Protein AF-A0AA39IGE0-F1 (afdb_monomer)

Solvent-accessible surface area (backbone atoms only — not comparable to full-atom values): 25489 Å² total; per-residue (Å²): 139,79,86,80,81,87,65,86,72,73,82,72,53,75,67,52,37,52,55,22,53,71,39,93,50,67,70,44,25,54,53,19,50,54,54,50,56,71,74,47,64,61,91,69,56,68,90,40,62,70,62,48,43,58,71,77,37,50,68,57,51,65,72,70,37,62,73,64,56,53,45,52,53,50,47,58,61,52,48,56,41,45,78,73,69,55,51,94,68,51,57,64,51,50,50,49,49,50,50,53,51,53,60,60,68,64,57,87,77,52,71,65,58,52,51,52,52,50,52,53,50,53,51,51,51,49,54,52,51,53,51,51,51,52,53,54,53,62,70,71,68,77,86,76,87,81,87,82,95,76,93,78,82,89,82,84,93,76,63,72,65,59,54,55,51,52,48,54,52,48,52,52,50,51,54,54,51,52,53,50,48,52,53,49,52,55,47,52,53,51,52,52,49,54,52,50,52,53,51,51,52,53,49,53,52,50,53,51,51,52,53,52,53,51,52,54,51,53,51,51,53,52,51,53,54,51,52,52,55,51,54,52,52,54,50,52,53,53,50,51,57,54,59,66,66,71,76,77,89,88,86,85,89,91,60,86,67,69,48,52,57,55,48,51,50,50,51,47,52,50,47,55,49,51,51,51,50,50,52,51,50,51,51,53,52,50,52,50,51,51,52,52,50,52,52,53,51,52,51,52,52,50,51,55,49,52,54,52,50,54,52,53,51,52,52,50,51,54,50,52,52,52,51,49,54,52,51,53,53,49,51,51,51,55,53,51,52,50,51,52,50,50,57,49,50,55,53,50,50,53,50,52,52,52,52,51,50,54,53,49,58,50,50,51,54,51,52,54,50,51,53,51,52,51,53,50,53,51,51,52,51,52,52,50,50,52,51,49,53,51,51,52,49,52,53,52,52,51,50,52,52,51,50,51,52,49,51,51,50,50,51,52,50,51,51,52,52,51,49,52,52,50,50,49,51,52,49,53,49,50,50,52,51,52,49,52,52,50,52,51,50,51,52,53,52,52,51,58,59,74,76,105

pLDDT: mean 74.86, std 17.33, range [29.88, 96.06]

Organism: NCBI:txid289476

Sequence (452 aa):
MFPQSSRPMPPPGFTDIRFGLLSPTLSYRVDALLQLAQTIPAALIEGNKFLADLRDDREALMKKHFSMELLNDAIHFLKLPLQQGFAVPIELVAYYFNLVNRAHVKGEGDKKELEKVKAALEATKKDLAEQKSESLSKQAQTDGEGLPEASIQNSDQEQPAEILQLLNQAILTISQEEDKQKVAEAREENEILHVLVSQLEKRAYAARADLQAQKMLTELTLEENAQLKAQIREKDEQLHQAQDQSGFLRRDFSALKDDFKAKEEVMRKYHDSLTKADECLTSYMHENLSLKAEILDKNRKLKAMEESYASAATELEHIQAGVQVTMDSLHQRVLDERKNHAAGLDKEVEKVEKEKQSLLDENEKLIEKMQADEEELRKLKDELKTAQEVSLKYHKESKLMEEEMLQLREEIQRTFQTLRSSEKFREDQRLALQEQLLQTQIALEEERKKTR

Mean predicted aligned error: 23.18 Å

Structure (mmCIF, N/CA/C/O backbone):
data_AF-A0AA39IGE0-F1
#
_entry.id   AF-A0AA39IGE0-F1
#
loop_
_atom_site.group_PDB
_atom_site.id
_atom_site.type_symbol
_atom_site.label_atom_id
_atom_site.label_alt_id
_atom_site.label_comp_id
_atom_site.label_asym_id
_atom_site.label_entity_id
_atom_site.label_seq_id
_atom_site.pdbx_PDB_ins_code
_atom_site.Cartn_x
_atom_site.Cartn_y
_atom_site.Cartn_z
_atom_site.occupancy
_atom_site.B_iso_or_equiv
_atom_site.auth_seq_id
_atom_site.auth_comp_id
_atom_site.auth_asym_id
_atom_site.auth_atom_id
_atom_site.pdbx_PDB_model_num
ATOM 1 N N . MET A 1 1 ? 23.226 -27.720 -53.450 1.00 34.31 1 MET A N 1
ATOM 2 C CA . MET A 1 1 ? 22.346 -28.749 -52.856 1.00 34.31 1 MET A CA 1
ATOM 3 C C . MET A 1 1 ? 22.579 -28.737 -51.354 1.00 34.31 1 MET A C 1
ATOM 5 O O . MET A 1 1 ? 23.648 -29.145 -50.927 1.00 34.31 1 MET A O 1
ATOM 9 N N . PHE A 1 2 ? 21.645 -28.189 -50.576 1.00 29.88 2 PHE A N 1
ATOM 10 C CA . PHE A 1 2 ? 21.694 -28.227 -49.109 1.00 29.88 2 PHE A CA 1
ATOM 11 C C . PHE A 1 2 ? 20.849 -29.408 -48.610 1.00 29.88 2 PHE A C 1
ATOM 13 O O . PHE A 1 2 ? 19.815 -29.688 -49.225 1.00 29.88 2 PHE A O 1
ATOM 20 N N . PRO A 1 3 ? 21.257 -30.122 -47.547 1.00 37.59 3 PRO A N 1
ATOM 21 C CA . PRO A 1 3 ? 20.503 -31.265 -47.064 1.00 37.59 3 PRO A CA 1
ATOM 22 C C . PRO A 1 3 ? 19.230 -30.777 -46.363 1.00 37.59 3 PRO A C 1
ATOM 24 O O . PRO A 1 3 ? 19.291 -30.024 -45.393 1.00 37.59 3 PRO A O 1
ATOM 27 N N . GLN A 1 4 ? 18.073 -31.221 -46.855 1.00 39.62 4 GLN A N 1
ATOM 28 C CA . GLN A 1 4 ? 16.809 -31.115 -46.133 1.00 39.62 4 GLN A CA 1
ATOM 29 C C . GLN A 1 4 ? 16.867 -32.060 -44.926 1.00 39.62 4 GLN A C 1
ATOM 31 O O . GLN A 1 4 ? 16.806 -33.280 -45.077 1.00 39.62 4 GLN A O 1
ATOM 36 N N . SER A 1 5 ? 17.007 -31.515 -43.718 1.00 33.31 5 SER A N 1
ATOM 37 C CA . SER A 1 5 ? 16.852 -32.274 -42.477 1.00 33.31 5 SER A CA 1
ATOM 38 C C . SER A 1 5 ? 15.364 -32.458 -42.164 1.00 33.31 5 SER A C 1
ATOM 40 O O . SER A 1 5 ? 14.776 -31.783 -41.325 1.00 33.31 5 SER A O 1
ATOM 42 N N . SER A 1 6 ? 14.735 -33.419 -42.837 1.00 39.28 6 SER A N 1
ATOM 43 C CA . SER A 1 6 ? 13.396 -33.908 -42.510 1.00 39.28 6 SER A CA 1
ATOM 44 C C . SER A 1 6 ? 13.449 -34.822 -41.279 1.00 39.28 6 SER A C 1
ATOM 46 O O . SER A 1 6 ? 13.356 -36.046 -41.389 1.00 39.28 6 SER A O 1
ATOM 48 N N . ARG A 1 7 ? 13.624 -34.247 -40.087 1.00 34.41 7 ARG A N 1
ATOM 49 C CA . ARG A 1 7 ? 13.174 -34.906 -38.853 1.00 34.41 7 ARG A CA 1
ATOM 50 C C . ARG A 1 7 ? 11.911 -34.193 -38.379 1.00 34.41 7 ARG A C 1
ATOM 52 O O . ARG A 1 7 ? 11.965 -32.975 -38.217 1.00 34.41 7 ARG A O 1
ATOM 59 N N . PRO A 1 8 ? 10.790 -34.906 -38.170 1.00 38.50 8 PRO A N 1
ATOM 60 C CA . PRO A 1 8 ? 9.616 -34.295 -37.570 1.00 38.50 8 PRO A CA 1
ATOM 61 C C . PRO A 1 8 ? 10.009 -33.859 -36.158 1.00 38.50 8 PRO A C 1
ATOM 63 O O . PRO A 1 8 ? 10.389 -34.690 -35.330 1.00 38.50 8 PRO A O 1
ATOM 66 N N . MET A 1 9 ? 10.004 -32.547 -35.913 1.00 39.00 9 MET A N 1
ATOM 67 C CA . MET A 1 9 ? 10.154 -32.038 -34.557 1.00 39.00 9 MET A CA 1
ATOM 68 C C . MET A 1 9 ? 8.994 -32.573 -33.706 1.00 39.00 9 MET A C 1
ATOM 70 O O . MET A 1 9 ? 7.872 -32.674 -34.215 1.00 39.00 9 MET A O 1
ATOM 74 N N . PRO A 1 10 ? 9.244 -32.943 -32.437 1.00 39.81 10 PRO A N 1
ATOM 75 C CA . PRO A 1 10 ? 8.163 -33.257 -31.510 1.00 39.81 10 PRO A CA 1
ATOM 76 C C . PRO A 1 10 ? 7.184 -32.074 -31.460 1.00 39.81 10 PRO A C 1
ATOM 78 O O . PRO A 1 10 ? 7.622 -30.937 -31.669 1.00 39.81 10 PRO A O 1
ATOM 81 N N . PRO A 1 11 ? 5.879 -32.313 -31.221 1.00 46.88 11 PRO A N 1
ATOM 82 C CA . PRO A 1 11 ? 4.911 -31.231 -31.160 1.00 46.88 11 PRO A CA 1
ATOM 83 C C . PRO A 1 11 ? 5.406 -30.203 -30.132 1.00 46.88 11 PRO A C 1
ATOM 85 O O . PRO A 1 11 ? 5.673 -30.590 -28.989 1.00 46.88 11 PRO A O 1
ATOM 88 N N . PRO A 1 12 ? 5.609 -28.939 -30.546 1.00 53.22 12 PRO A N 1
ATOM 89 C CA . PRO A 1 12 ? 6.116 -27.904 -29.664 1.00 53.22 12 PRO A CA 1
ATOM 90 C C . PRO A 1 12 ? 5.245 -27.824 -28.413 1.00 53.22 12 PRO A C 1
ATOM 92 O O . PRO A 1 12 ? 4.018 -27.950 -28.480 1.00 53.22 12 PRO A O 1
ATOM 95 N N . GLY A 1 13 ? 5.876 -27.638 -27.255 1.00 57.03 13 GLY A N 1
ATOM 96 C CA . GLY A 1 13 ? 5.127 -27.441 -26.021 1.00 57.03 13 GLY A CA 1
ATOM 97 C C . GLY A 1 13 ? 4.280 -26.170 -26.126 1.00 57.03 13 GLY A C 1
ATOM 98 O O . GLY A 1 13 ? 4.604 -25.254 -26.879 1.00 57.03 13 GLY A O 1
ATOM 99 N N . PHE A 1 14 ? 3.212 -26.052 -25.334 1.00 58.00 14 PHE A N 1
ATOM 100 C CA . PHE A 1 14 ? 2.397 -24.825 -25.288 1.00 58.00 14 PHE A CA 1
ATOM 101 C C . PHE A 1 14 ? 3.218 -23.549 -25.018 1.00 58.00 14 PHE A C 1
ATOM 103 O O . PHE A 1 14 ? 2.795 -22.453 -25.380 1.00 58.00 14 PHE A O 1
ATOM 110 N N . THR A 1 15 ? 4.388 -23.680 -24.393 1.00 56.06 15 THR A N 1
ATOM 111 C CA . THR A 1 15 ? 5.385 -22.619 -24.214 1.00 56.06 15 THR A CA 1
ATOM 112 C C . THR A 1 15 ? 5.895 -22.059 -25.543 1.00 56.06 15 THR A C 1
ATOM 114 O O . THR A 1 15 ? 5.990 -20.842 -25.684 1.00 56.06 15 THR A O 1
ATOM 117 N N . ASP A 1 16 ? 6.144 -22.904 -26.540 1.00 66.00 16 ASP A N 1
ATOM 118 C CA . ASP A 1 16 ? 6.722 -22.505 -27.828 1.00 66.00 16 ASP A CA 1
ATOM 119 C C . ASP A 1 16 ? 5.708 -21.735 -28.692 1.00 66.00 16 ASP A C 1
ATOM 121 O O . ASP A 1 16 ? 6.061 -20.738 -29.325 1.00 66.00 16 ASP A O 1
ATOM 125 N N . ILE A 1 17 ? 4.422 -22.114 -28.624 1.00 70.06 17 ILE A N 1
ATOM 126 C CA . ILE A 1 17 ? 3.317 -21.384 -29.273 1.00 70.06 17 ILE A CA 1
ATOM 127 C C . ILE A 1 17 ? 3.210 -19.964 -28.700 1.00 70.06 17 ILE A C 1
ATOM 129 O O . ILE A 1 17 ? 3.084 -18.995 -29.448 1.00 70.06 17 ILE A O 1
ATOM 133 N N . ARG A 1 18 ? 3.315 -19.807 -27.372 1.00 68.12 18 ARG A N 1
ATOM 134 C CA . ARG A 1 18 ? 3.265 -18.483 -26.725 1.00 68.12 18 ARG A CA 1
ATOM 135 C C . ARG A 1 18 ? 4.421 -17.599 -27.184 1.00 68.12 18 ARG A C 1
ATOM 137 O O . ARG A 1 18 ? 4.184 -16.468 -27.593 1.00 68.12 18 ARG A O 1
ATOM 144 N N . PHE A 1 19 ? 5.655 -18.101 -27.163 1.00 69.31 19 PHE A N 1
ATOM 145 C CA . PHE A 1 19 ? 6.815 -17.311 -27.589 1.00 69.31 19 PHE A CA 1
ATOM 146 C C . PHE A 1 19 ? 6.753 -16.924 -29.067 1.00 69.31 19 PHE A C 1
ATOM 148 O O . PHE A 1 19 ? 7.096 -15.7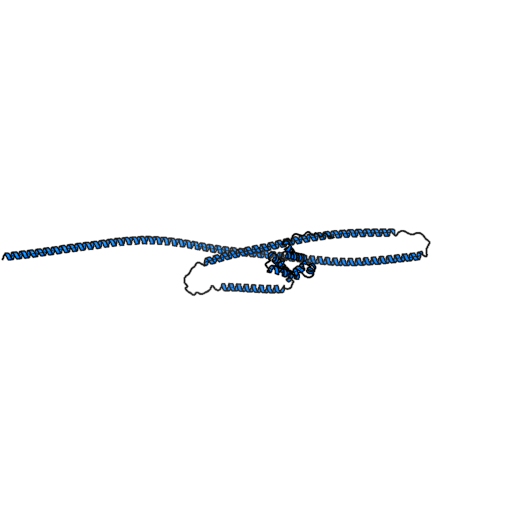93 -29.414 1.00 69.31 19 PHE A O 1
ATOM 155 N N . GLY A 1 20 ? 6.279 -17.825 -29.930 1.00 72.88 20 GLY A N 1
ATOM 156 C CA . GLY A 1 20 ? 6.108 -17.534 -31.348 1.00 72.88 20 GLY A CA 1
ATOM 157 C C . GLY A 1 20 ? 5.050 -16.457 -31.608 1.00 72.88 20 GLY A C 1
ATOM 158 O O . GLY A 1 20 ? 5.291 -15.554 -32.408 1.00 72.88 20 GLY A O 1
ATOM 159 N N . LEU A 1 21 ? 3.930 -16.473 -30.873 1.00 72.50 21 LEU A N 1
ATOM 160 C CA . LEU A 1 21 ? 2.900 -15.432 -30.962 1.00 72.50 21 LEU A CA 1
ATOM 161 C C . LEU A 1 21 ? 3.402 -14.074 -30.476 1.00 72.50 21 LEU A C 1
ATOM 163 O O . LEU A 1 21 ? 3.085 -13.071 -31.099 1.00 72.50 21 LEU A O 1
ATOM 167 N N . LEU A 1 22 ? 4.226 -14.035 -29.424 1.00 67.94 22 LEU A N 1
ATOM 168 C CA . LEU A 1 22 ? 4.818 -12.797 -28.900 1.00 67.94 22 LEU A CA 1
ATOM 169 C C . LEU A 1 22 ? 5.960 -12.236 -29.771 1.00 67.94 22 LEU A C 1
ATOM 171 O O . LEU A 1 22 ? 6.447 -11.134 -29.507 1.00 67.94 22 LEU A O 1
ATOM 175 N N . SER A 1 23 ? 6.405 -12.974 -30.790 1.00 69.88 23 SER A N 1
ATOM 176 C CA . SER A 1 23 ? 7.582 -12.624 -31.584 1.00 69.88 23 SER A CA 1
ATOM 177 C C . SER A 1 23 ? 7.386 -11.332 -32.396 1.00 69.88 23 SER A C 1
ATOM 179 O O . SER A 1 23 ? 6.335 -11.137 -33.010 1.00 69.88 23 SER A O 1
ATOM 181 N N . PRO A 1 24 ? 8.397 -10.444 -32.481 1.00 64.62 24 PRO A N 1
ATOM 182 C CA . PRO A 1 24 ? 8.329 -9.266 -33.348 1.00 64.62 24 PRO A CA 1
ATOM 183 C C . PRO A 1 24 ? 8.327 -9.641 -34.839 1.00 64.62 24 PRO A C 1
ATOM 185 O O . PRO A 1 24 ? 7.852 -8.872 -35.678 1.00 64.62 24 PRO A O 1
ATOM 188 N N . THR A 1 25 ? 8.819 -10.830 -35.192 1.00 74.50 25 THR A N 1
ATOM 189 C CA . THR A 1 25 ? 8.882 -11.294 -36.579 1.00 74.50 25 THR A CA 1
ATOM 190 C C . THR A 1 25 ? 7.542 -11.886 -37.011 1.00 74.50 25 THR A C 1
ATOM 192 O O . THR A 1 25 ? 6.992 -12.776 -36.362 1.00 74.50 25 THR A O 1
ATOM 195 N N . LEU A 1 26 ? 7.013 -11.414 -38.143 1.00 73.50 26 LEU A N 1
ATOM 196 C CA . LEU A 1 26 ? 5.732 -11.872 -38.693 1.00 73.50 26 LEU A CA 1
ATOM 197 C C . LEU A 1 26 ? 5.714 -13.381 -38.982 1.00 73.50 26 LEU A C 1
ATOM 199 O O . LEU A 1 26 ? 4.736 -14.050 -38.665 1.00 73.50 26 LEU A O 1
ATOM 203 N N . SER A 1 27 ? 6.812 -13.928 -39.512 1.00 78.06 27 SER A N 1
ATOM 204 C CA . SER A 1 27 ? 6.925 -15.349 -39.859 1.00 78.06 27 SER A CA 1
ATOM 205 C C . SER A 1 27 ? 6.713 -16.272 -38.658 1.00 78.06 27 SER A C 1
ATOM 207 O O . SER A 1 27 ? 5.945 -17.225 -38.772 1.00 78.06 27 SER A O 1
ATOM 209 N N . TYR A 1 28 ? 7.324 -15.951 -37.513 1.00 78.81 28 TYR A N 1
ATOM 210 C CA . TYR A 1 28 ? 7.177 -16.711 -36.269 1.00 78.81 28 TYR A CA 1
ATOM 211 C C . TYR A 1 28 ? 5.762 -16.616 -35.693 1.00 78.81 28 TYR A C 1
ATOM 213 O O . TYR A 1 28 ? 5.245 -17.605 -35.177 1.00 78.81 28 TYR A O 1
ATOM 221 N N . ARG A 1 29 ? 5.102 -15.460 -35.836 1.00 76.81 29 ARG A N 1
ATOM 222 C CA . ARG A 1 29 ? 3.704 -15.288 -35.415 1.00 76.81 29 ARG A CA 1
ATOM 223 C C . ARG A 1 29 ? 2.746 -16.130 -36.246 1.00 76.81 29 ARG A C 1
ATOM 225 O O . ARG A 1 29 ? 1.851 -16.757 -35.689 1.00 76.81 29 ARG A O 1
ATOM 232 N N . VAL A 1 30 ? 2.956 -16.179 -37.560 1.00 80.44 30 VAL A N 1
ATOM 233 C CA . VAL A 1 30 ? 2.162 -17.016 -38.471 1.00 80.44 30 VAL A CA 1
ATOM 234 C C . VAL A 1 30 ? 2.363 -18.505 -38.167 1.00 80.44 30 VAL A C 1
ATOM 236 O O . VAL A 1 30 ? 1.384 -19.242 -38.084 1.00 80.44 30 VAL A O 1
ATOM 239 N N . ASP A 1 31 ? 3.602 -18.943 -37.917 1.00 81.94 31 ASP A N 1
ATOM 240 C CA . ASP A 1 31 ? 3.885 -20.332 -37.523 1.00 81.94 31 ASP A CA 1
ATOM 241 C C . ASP A 1 31 ? 3.204 -20.709 -36.206 1.00 81.94 31 ASP A C 1
ATOM 243 O O . ASP A 1 31 ? 2.612 -21.782 -36.085 1.00 81.94 31 ASP A O 1
ATOM 247 N N . ALA A 1 32 ? 3.243 -19.814 -35.223 1.00 81.38 32 ALA A N 1
ATOM 248 C CA . ALA A 1 32 ? 2.615 -20.053 -33.935 1.00 81.38 32 ALA A CA 1
ATOM 249 C C . ALA A 1 32 ? 1.081 -20.055 -34.019 1.00 81.38 32 ALA A C 1
ATOM 251 O O . ALA A 1 32 ? 0.435 -20.849 -33.339 1.00 81.38 32 ALA A O 1
ATOM 252 N N . LEU A 1 33 ? 0.486 -19.233 -34.892 1.00 81.81 33 LEU A N 1
ATOM 253 C CA . LEU A 1 33 ? -0.947 -19.279 -35.200 1.00 81.81 33 LEU A CA 1
ATOM 254 C C . LEU A 1 33 ? -1.358 -20.603 -35.857 1.00 81.81 33 LEU A C 1
ATOM 256 O O . LEU A 1 33 ? -2.382 -21.172 -35.482 1.00 81.81 33 LEU A O 1
ATOM 260 N N . LEU A 1 34 ? -0.554 -21.124 -36.790 1.00 83.81 34 LEU A N 1
ATOM 261 C CA . LEU A 1 34 ? -0.782 -22.438 -37.402 1.00 83.81 34 LEU A CA 1
ATOM 262 C C . LEU A 1 34 ? -0.729 -23.560 -36.362 1.00 83.81 34 LEU A C 1
ATOM 264 O O . LEU A 1 34 ? -1.595 -24.435 -36.354 1.00 83.81 34 LEU A O 1
ATOM 268 N N . GLN A 1 35 ? 0.260 -23.522 -35.470 1.00 82.62 35 GLN A N 1
ATOM 269 C CA . GLN A 1 35 ? 0.397 -24.498 -34.387 1.00 82.62 35 GLN A CA 1
ATOM 270 C C . GLN A 1 35 ? -0.760 -24.401 -33.392 1.00 82.62 35 GLN A C 1
ATOM 272 O O . GLN A 1 35 ? -1.336 -25.419 -33.021 1.00 82.62 35 GLN A O 1
ATOM 277 N N . LEU A 1 36 ? -1.170 -23.187 -33.018 1.00 82.31 36 LEU A N 1
ATOM 278 C CA . LEU A 1 36 ? -2.347 -22.969 -32.181 1.00 82.31 36 LEU A CA 1
ATOM 279 C C . LEU A 1 36 ? -3.606 -23.539 -32.839 1.00 82.31 36 LEU A C 1
ATOM 281 O O . LEU A 1 36 ? -4.379 -24.229 -32.179 1.00 82.31 36 LEU A O 1
ATOM 285 N N . ALA A 1 37 ? -3.794 -23.323 -34.141 1.00 82.06 37 ALA A N 1
ATOM 286 C CA . ALA A 1 37 ? -4.937 -23.863 -34.867 1.00 82.06 37 ALA A CA 1
ATOM 287 C C . ALA A 1 37 ? -4.975 -25.399 -34.872 1.00 82.06 37 ALA A C 1
ATOM 289 O O . ALA A 1 37 ? -6.056 -25.975 -34.888 1.00 82.06 37 ALA A O 1
ATOM 290 N N . GLN A 1 38 ? -3.823 -26.075 -34.813 1.00 82.56 38 GLN A N 1
ATOM 291 C CA . GLN A 1 38 ? -3.757 -27.537 -34.673 1.00 82.56 38 GLN A CA 1
ATOM 292 C C . GLN A 1 38 ? -4.190 -28.030 -33.282 1.00 82.56 38 GLN A C 1
ATOM 294 O O . GLN A 1 38 ? -4.559 -29.193 -33.143 1.00 82.56 38 GLN A O 1
ATOM 299 N N . THR A 1 39 ? -4.168 -27.164 -32.262 1.00 79.00 39 THR A N 1
ATOM 300 C CA . THR A 1 39 ? -4.640 -27.499 -30.904 1.00 79.00 39 THR A CA 1
ATOM 301 C C . THR A 1 39 ? -6.153 -27.346 -30.732 1.00 79.00 39 THR A C 1
ATOM 303 O O . THR A 1 39 ? -6.703 -27.818 -29.737 1.00 79.00 39 THR A O 1
ATOM 306 N N . ILE A 1 40 ? -6.833 -26.704 -31.687 1.00 80.56 40 ILE A N 1
ATOM 307 C CA . ILE A 1 40 ? -8.279 -26.478 -31.649 1.00 80.56 40 ILE A CA 1
ATOM 308 C C . ILE A 1 40 ? -8.986 -27.653 -32.351 1.00 80.56 40 ILE A C 1
ATOM 310 O O . ILE A 1 40 ? -8.593 -28.019 -33.462 1.00 80.56 40 ILE A O 1
ATOM 314 N N . PRO A 1 41 ? -10.032 -28.256 -31.745 1.00 82.38 41 PRO A N 1
ATOM 315 C CA . PRO A 1 41 ? -10.798 -29.330 -32.372 1.00 82.38 41 PRO A CA 1
ATOM 316 C C . PRO A 1 41 ? -11.274 -28.958 -33.783 1.00 82.38 41 PRO A C 1
ATOM 318 O O . PRO A 1 41 ? -11.867 -27.898 -33.974 1.00 82.38 41 PRO A O 1
ATOM 321 N N . ALA A 1 42 ? -11.059 -29.848 -34.759 1.00 80.62 42 ALA A N 1
ATOM 322 C CA . ALA A 1 42 ? -11.349 -29.584 -36.174 1.00 80.62 42 ALA A CA 1
ATOM 323 C C . ALA A 1 42 ? -12.794 -29.113 -36.414 1.00 80.62 42 ALA A C 1
ATOM 325 O O . ALA A 1 42 ? -13.004 -28.168 -37.167 1.00 80.62 42 ALA A O 1
ATOM 326 N N . ALA A 1 43 ? -13.761 -29.683 -35.686 1.00 80.19 43 ALA A N 1
ATOM 327 C CA . ALA A 1 43 ? -15.176 -29.313 -35.754 1.00 80.19 43 ALA A CA 1
ATOM 328 C C . ALA A 1 43 ? -15.461 -27.824 -35.452 1.00 80.19 43 ALA A C 1
ATOM 330 O O . ALA A 1 43 ? -16.501 -27.311 -35.850 1.00 80.19 43 ALA A O 1
ATOM 331 N N . LEU A 1 44 ? -14.552 -27.126 -34.757 1.00 77.31 44 LEU A N 1
ATOM 332 C CA . LEU A 1 44 ? -14.691 -25.709 -34.395 1.00 77.31 44 LEU A CA 1
ATOM 333 C C . LEU A 1 44 ? -14.083 -24.748 -35.425 1.00 77.31 44 LEU A C 1
ATOM 335 O O . LEU A 1 44 ? -14.336 -23.547 -35.367 1.00 77.31 44 LEU A O 1
ATOM 339 N N . ILE A 1 45 ? -13.242 -25.255 -36.328 1.00 78.62 45 ILE A N 1
ATOM 340 C CA . ILE A 1 45 ? -12.433 -24.446 -37.256 1.00 78.62 45 ILE A CA 1
ATOM 341 C C . ILE A 1 45 ? -12.592 -24.878 -38.719 1.00 78.62 45 ILE A C 1
ATOM 343 O O . ILE A 1 45 ? -11.966 -24.299 -39.609 1.00 78.62 45 ILE A O 1
ATOM 347 N N . GLU A 1 46 ? -13.420 -25.888 -38.981 1.00 79.75 46 GLU A N 1
ATOM 348 C CA . GLU A 1 46 ? -13.717 -26.388 -40.319 1.00 79.75 46 GLU A CA 1
ATOM 349 C C . GLU A 1 46 ? -14.425 -25.313 -41.161 1.00 79.75 46 GLU A C 1
ATOM 351 O O . GLU A 1 46 ? -15.336 -24.628 -40.699 1.00 79.75 46 GLU A O 1
ATOM 356 N N . GLY A 1 47 ? -13.964 -25.115 -42.401 1.00 75.44 47 GLY A N 1
ATOM 357 C CA . GLY A 1 47 ? -14.492 -24.080 -43.299 1.00 75.44 47 GLY A CA 1
ATOM 358 C C . GLY A 1 47 ? -14.012 -22.651 -43.008 1.00 75.44 47 GLY A C 1
ATOM 359 O O . GLY A 1 47 ? -14.474 -21.708 -43.653 1.00 75.44 47 GLY A O 1
ATOM 360 N N . ASN A 1 48 ? -13.077 -22.456 -42.072 1.00 81.88 48 ASN A N 1
ATOM 361 C CA . ASN A 1 48 ? -12.521 -21.134 -41.804 1.00 81.88 48 ASN A CA 1
ATOM 362 C C . ASN A 1 48 ? -11.560 -20.691 -42.926 1.00 81.88 48 ASN A C 1
ATOM 364 O O . ASN A 1 48 ? -10.475 -21.249 -43.095 1.00 81.88 48 ASN A O 1
ATOM 368 N N . LYS A 1 49 ? -11.953 -19.646 -43.665 1.00 81.31 49 LYS A N 1
ATOM 369 C CA . LYS A 1 49 ? -11.176 -19.091 -44.784 1.00 81.31 49 LYS A CA 1
ATOM 370 C C . LYS A 1 49 ? -9.792 -18.589 -44.362 1.00 81.31 49 LYS A C 1
ATOM 372 O O . LYS A 1 49 ? -8.825 -18.852 -45.061 1.00 81.31 49 LYS A O 1
ATOM 377 N N . PHE A 1 50 ? -9.687 -17.935 -43.206 1.00 82.00 50 PHE A N 1
ATOM 378 C CA . PHE A 1 50 ? -8.410 -17.437 -42.693 1.00 82.00 50 PHE A CA 1
ATOM 379 C C . PHE A 1 50 ? -7.425 -18.579 -42.428 1.00 82.00 50 PHE A C 1
ATOM 381 O O . PHE A 1 50 ? -6.261 -18.472 -42.786 1.00 82.00 50 PHE A O 1
ATOM 388 N N . LEU A 1 51 ? -7.890 -19.699 -41.863 1.00 81.44 51 LEU A N 1
ATOM 389 C CA . LEU A 1 51 ? -7.049 -20.876 -41.634 1.00 81.44 51 LEU A CA 1
ATOM 390 C C . LEU A 1 51 ? -6.625 -21.568 -42.940 1.00 81.44 51 LEU A C 1
ATOM 392 O O . LEU A 1 51 ? -5.506 -22.074 -43.011 1.00 81.44 51 LEU A O 1
ATOM 396 N N . ALA A 1 52 ? -7.499 -21.597 -43.950 1.00 81.19 52 ALA A N 1
ATOM 397 C CA . ALA A 1 52 ? -7.157 -22.100 -45.281 1.00 81.19 52 ALA A CA 1
ATOM 398 C C . ALA A 1 52 ? -6.074 -21.224 -45.931 1.00 81.19 52 ALA A C 1
ATOM 400 O O . ALA A 1 52 ? -5.027 -21.733 -46.324 1.00 81.19 52 ALA A O 1
ATOM 401 N N . ASP A 1 53 ? -6.258 -19.901 -45.905 1.00 81.69 53 ASP A N 1
ATOM 402 C CA . ASP A 1 53 ? -5.280 -18.931 -46.405 1.00 81.69 53 ASP A CA 1
ATOM 403 C C . ASP A 1 53 ? -3.939 -19.039 -45.638 1.00 81.69 53 ASP A C 1
ATOM 405 O O . ASP A 1 53 ? -2.864 -18.954 -46.234 1.00 81.69 53 ASP A O 1
ATOM 409 N N . LEU A 1 54 ? -3.981 -19.311 -44.323 1.00 80.50 54 LEU A N 1
ATOM 410 C CA . LEU A 1 54 ? -2.796 -19.531 -43.481 1.00 80.50 54 LEU A CA 1
ATOM 411 C C . LEU A 1 54 ? -1.993 -20.782 -43.884 1.00 80.50 54 LEU A C 1
ATOM 413 O O . LEU A 1 54 ? -0.772 -20.802 -43.716 1.00 80.50 54 LEU A O 1
ATOM 417 N N . ARG A 1 55 ? -2.674 -21.842 -44.344 1.00 80.69 55 ARG A N 1
ATOM 418 C CA . ARG A 1 55 ? -2.074 -23.144 -44.690 1.00 80.69 55 ARG A CA 1
ATOM 419 C C . ARG A 1 55 ? -1.575 -23.196 -46.129 1.00 80.69 55 ARG A C 1
ATOM 421 O O . ARG A 1 55 ? -0.486 -23.718 -46.359 1.00 80.69 55 ARG A O 1
ATOM 428 N N . ASP A 1 56 ? -2.358 -22.658 -47.057 1.00 80.94 56 ASP A N 1
ATOM 429 C CA . ASP A 1 56 ? -2.176 -22.900 -48.487 1.00 80.94 56 ASP A CA 1
ATOM 430 C C . ASP A 1 56 ? -1.375 -21.789 -49.186 1.00 80.94 56 ASP A C 1
ATOM 432 O O . ASP A 1 56 ? -0.705 -22.064 -50.180 1.00 80.94 56 ASP A O 1
ATOM 436 N N . ASP A 1 57 ? -1.372 -20.553 -48.661 1.00 76.12 57 ASP A N 1
ATOM 437 C CA . ASP A 1 57 ? -0.677 -19.419 -49.290 1.00 76.12 57 ASP A CA 1
ATOM 438 C C . ASP A 1 57 ? -0.015 -18.470 -48.274 1.00 76.12 57 ASP A C 1
ATOM 440 O O . ASP A 1 57 ? -0.259 -17.259 -48.199 1.00 76.12 57 ASP A O 1
ATOM 444 N N . ARG A 1 58 ? 0.882 -19.048 -47.467 1.00 73.31 58 ARG A N 1
ATOM 445 C CA . ARG A 1 58 ? 1.638 -18.341 -46.421 1.00 73.3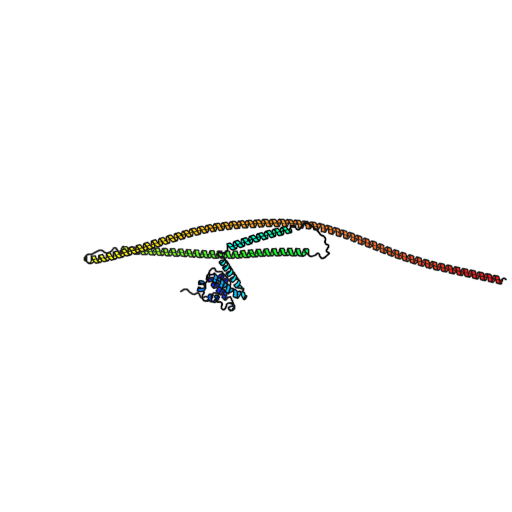1 58 ARG A CA 1
ATOM 446 C C . ARG A 1 58 ? 2.401 -17.122 -46.952 1.00 73.31 58 ARG A C 1
ATOM 448 O O . ARG A 1 58 ? 2.485 -16.102 -46.266 1.00 73.31 58 ARG A O 1
ATOM 455 N N . GLU A 1 59 ? 2.987 -17.219 -48.145 1.00 70.19 59 GLU A N 1
ATOM 456 C CA . GLU A 1 59 ? 3.738 -16.112 -48.739 1.00 70.19 59 GLU A CA 1
ATOM 457 C C . GLU A 1 59 ? 2.831 -14.977 -49.214 1.00 70.19 59 GLU A C 1
ATOM 459 O O . GLU A 1 59 ? 3.180 -13.815 -48.987 1.00 70.19 59 GLU A O 1
ATOM 464 N N . ALA A 1 60 ? 1.679 -15.263 -49.833 1.00 70.44 60 ALA A N 1
ATOM 465 C CA . ALA A 1 60 ? 0.744 -14.201 -50.191 1.00 70.44 60 ALA A CA 1
ATOM 466 C C . ALA A 1 60 ? 0.138 -13.554 -48.947 1.00 70.44 60 ALA A C 1
ATOM 468 O O . ALA A 1 60 ? 0.017 -12.334 -48.917 1.00 70.44 60 ALA A O 1
ATOM 469 N N . LEU A 1 61 ? -0.162 -14.322 -47.897 1.00 69.62 61 LEU A N 1
ATOM 470 C CA . LEU A 1 61 ? -0.675 -13.798 -46.630 1.00 69.62 61 LEU A CA 1
ATOM 471 C C . LEU A 1 61 ? 0.312 -12.810 -45.981 1.00 69.62 61 LEU A C 1
ATOM 473 O O . LEU A 1 61 ? -0.077 -11.711 -45.582 1.00 69.62 61 LEU A O 1
ATOM 477 N N . MET A 1 62 ? 1.607 -13.154 -45.950 1.00 71.19 62 MET A N 1
ATOM 478 C CA . MET A 1 62 ? 2.655 -12.261 -45.436 1.00 71.19 62 MET A CA 1
ATOM 479 C C . MET A 1 62 ? 2.925 -11.044 -46.337 1.00 71.19 62 MET A C 1
ATOM 481 O O . MET A 1 62 ? 3.380 -10.019 -45.836 1.00 71.19 62 MET A O 1
ATOM 485 N N . LYS A 1 63 ? 2.658 -11.136 -47.648 1.00 68.88 63 LYS A N 1
ATOM 486 C CA . LYS A 1 63 ? 2.783 -10.011 -48.598 1.00 68.88 63 LYS A CA 1
ATOM 487 C C . LYS A 1 63 ? 1.556 -9.094 -48.608 1.00 68.88 63 LYS A C 1
ATOM 489 O O . LYS A 1 63 ? 1.694 -7.911 -48.901 1.00 68.88 63 LYS A O 1
ATOM 494 N N . LYS A 1 64 ? 0.367 -9.637 -48.336 1.00 64.31 64 LYS A N 1
ATOM 495 C CA . LYS A 1 64 ? -0.925 -8.945 -48.442 1.00 64.31 64 LYS A CA 1
ATOM 496 C C . LYS A 1 64 ? -1.278 -8.170 -47.179 1.00 64.31 64 LYS A C 1
ATOM 498 O O . LYS A 1 64 ? -1.848 -7.091 -47.282 1.00 64.31 64 LYS A O 1
ATOM 503 N N . HIS A 1 65 ? -0.909 -8.687 -46.011 1.00 56.69 65 HIS A N 1
ATOM 504 C CA . HIS A 1 65 ? -1.265 -8.070 -44.743 1.00 56.69 65 HIS A CA 1
ATOM 505 C C . HIS A 1 65 ? -0.070 -7.341 -44.123 1.00 56.69 65 HIS A C 1
ATOM 507 O O . HIS A 1 65 ? 0.866 -7.955 -43.606 1.00 56.69 65 HIS A O 1
ATOM 513 N N . PHE A 1 66 ? -0.144 -6.007 -44.089 1.00 57.47 66 PHE A N 1
ATOM 514 C CA . PHE A 1 66 ? 0.524 -5.251 -43.028 1.00 57.47 66 PHE A CA 1
ATOM 515 C C . PHE A 1 66 ? -0.003 -5.768 -41.683 1.00 57.47 66 PHE A C 1
ATOM 517 O O . PHE A 1 66 ? -1.173 -6.140 -41.585 1.00 57.47 66 PHE A O 1
ATOM 524 N N . SER A 1 67 ? 0.848 -5.818 -40.653 1.00 63.91 67 SER A N 1
ATOM 525 C CA . SER A 1 67 ? 0.615 -6.593 -39.421 1.00 63.91 67 SER A CA 1
ATOM 526 C C . SER A 1 67 ? -0.783 -6.462 -38.798 1.00 63.91 67 SER A C 1
ATOM 528 O O . SER A 1 67 ? -1.229 -7.408 -38.169 1.00 63.91 67 SER A O 1
ATOM 530 N N . MET A 1 68 ? -1.492 -5.345 -38.984 1.00 61.94 68 MET A N 1
ATOM 531 C CA . MET A 1 68 ? -2.828 -5.090 -38.428 1.00 61.94 68 MET A CA 1
ATOM 532 C C . MET A 1 68 ? -3.972 -5.927 -38.996 1.00 61.94 68 MET A C 1
ATOM 534 O O . MET A 1 68 ? -4.844 -6.342 -38.237 1.00 61.94 68 MET A O 1
ATOM 538 N N . GLU A 1 69 ? -4.006 -6.179 -40.302 1.00 68.88 69 GLU A N 1
ATOM 539 C CA . GLU A 1 69 ? -5.102 -6.966 -40.884 1.00 68.88 69 GLU A CA 1
ATOM 540 C C . GLU A 1 69 ? -4.994 -8.430 -40.448 1.00 68.88 69 GLU A C 1
ATOM 542 O O . GLU A 1 69 ? -5.977 -9.020 -40.008 1.00 68.88 69 GLU A O 1
ATOM 547 N N . LEU A 1 70 ? -3.762 -8.950 -40.403 1.00 71.69 70 LEU A N 1
ATOM 548 C CA . LEU A 1 70 ? -3.465 -10.270 -39.853 1.00 71.69 70 LEU A CA 1
ATOM 549 C C . LEU A 1 70 ? -3.891 -10.391 -38.382 1.00 71.69 70 LEU A C 1
ATOM 551 O O . LEU A 1 70 ? -4.408 -11.427 -37.972 1.00 71.69 70 LEU A O 1
ATOM 555 N N . LEU A 1 71 ? -3.673 -9.341 -37.581 1.00 69.38 71 LEU A N 1
ATOM 556 C CA . LEU A 1 71 ? -4.079 -9.303 -36.174 1.00 69.38 71 LEU A CA 1
ATOM 557 C C . LEU A 1 71 ? -5.602 -9.350 -36.028 1.00 69.38 71 LEU A C 1
ATOM 559 O O . LEU A 1 71 ? -6.114 -10.112 -35.209 1.00 69.38 71 LEU A O 1
ATOM 563 N N . ASN A 1 72 ? -6.330 -8.570 -36.826 1.00 72.12 72 ASN A N 1
ATOM 564 C CA . ASN A 1 72 ? -7.790 -8.553 -36.785 1.00 72.12 72 ASN A CA 1
ATOM 565 C C . ASN A 1 72 ? -8.387 -9.889 -37.238 1.00 72.12 72 ASN A C 1
ATOM 567 O O . ASN A 1 72 ? -9.269 -10.420 -36.559 1.00 72.12 72 ASN A O 1
ATOM 571 N N . ASP A 1 73 ? -7.868 -10.470 -38.316 1.00 75.19 73 ASP A N 1
ATOM 572 C CA . ASP A 1 73 ? -8.331 -11.762 -38.819 1.00 75.19 73 ASP A CA 1
ATOM 573 C C . ASP A 1 73 ? -8.013 -12.897 -37.833 1.00 75.19 73 ASP A C 1
ATOM 575 O O . ASP A 1 73 ? -8.865 -13.750 -37.569 1.00 75.19 73 ASP A O 1
ATOM 579 N N . ALA A 1 74 ? -6.847 -12.850 -37.176 1.00 75.19 74 ALA A N 1
ATOM 580 C CA . ALA A 1 74 ? -6.497 -13.778 -36.106 1.00 75.19 74 ALA A CA 1
ATOM 581 C C . ALA A 1 74 ? -7.410 -13.625 -34.875 1.00 75.19 74 ALA A C 1
ATOM 583 O O . ALA A 1 74 ? -7.852 -14.626 -34.312 1.00 75.19 74 ALA A O 1
ATOM 584 N N . ILE A 1 75 ? -7.760 -12.399 -34.466 1.00 73.38 75 ILE A N 1
ATOM 585 C CA . ILE A 1 75 ? -8.731 -12.166 -33.382 1.00 73.38 75 ILE A CA 1
ATOM 586 C C . ILE A 1 75 ? -10.101 -12.745 -33.756 1.00 73.38 75 ILE A C 1
ATOM 588 O O . ILE A 1 75 ? -10.743 -13.392 -32.927 1.00 73.38 75 ILE A O 1
ATOM 592 N N . HIS A 1 76 ? -10.568 -12.525 -34.987 1.00 74.94 76 HIS A N 1
ATOM 593 C CA . HIS A 1 76 ? -11.847 -13.062 -35.452 1.00 74.94 76 HIS A CA 1
ATOM 594 C C . HIS A 1 76 ? -11.856 -14.591 -35.484 1.00 74.94 76 HIS A C 1
ATOM 596 O O . HIS A 1 76 ? -12.822 -15.197 -35.021 1.00 74.94 76 HIS A O 1
ATOM 602 N N . PHE A 1 77 ? -10.766 -15.205 -35.945 1.00 79.50 77 PHE A N 1
ATOM 603 C CA . PHE A 1 77 ? -10.563 -16.650 -35.892 1.00 79.50 77 PHE A CA 1
ATOM 604 C C . PHE A 1 77 ? -10.650 -17.195 -34.456 1.00 79.50 77 PHE A C 1
ATOM 606 O O . PHE A 1 77 ? -11.337 -18.184 -34.214 1.00 79.50 77 PHE A O 1
ATOM 613 N N . LEU A 1 78 ? -10.021 -16.524 -33.488 1.00 74.62 78 LEU A N 1
ATOM 614 C CA . LEU A 1 78 ? -9.946 -16.988 -32.098 1.00 74.62 78 LEU A CA 1
ATOM 615 C C . LEU A 1 78 ? -11.215 -16.733 -31.273 1.00 74.62 78 LEU A C 1
ATOM 617 O O . LEU A 1 78 ? -11.452 -17.426 -30.284 1.00 74.62 78 LEU A O 1
ATOM 621 N N . LYS A 1 79 ? -12.065 -15.784 -31.680 1.00 74.25 79 LYS A N 1
ATOM 622 C CA . LYS A 1 79 ? -13.354 -15.521 -31.018 1.00 74.25 79 LYS A CA 1
ATOM 623 C C . LYS A 1 79 ? -14.315 -16.708 -31.093 1.00 74.25 79 LYS A C 1
ATOM 625 O O . LYS A 1 79 ? -15.047 -16.939 -30.135 1.00 74.25 79 LYS A O 1
ATOM 630 N N . LEU A 1 80 ? -14.316 -17.452 -32.200 1.00 73.62 80 LEU A N 1
ATOM 631 C CA . LEU A 1 80 ? -15.278 -18.534 -32.422 1.00 73.62 80 LEU A CA 1
ATOM 632 C C . LEU A 1 80 ? -15.066 -19.718 -31.447 1.00 73.62 80 LEU A C 1
ATOM 634 O O . LEU A 1 80 ? -16.030 -20.097 -30.782 1.00 73.62 80 LEU A O 1
ATOM 638 N N . PRO A 1 81 ? -13.841 -20.247 -31.250 1.00 71.06 81 PRO A N 1
ATOM 639 C CA . PRO A 1 81 ? -13.580 -21.253 -30.217 1.00 71.06 81 PRO A CA 1
ATOM 640 C C . PRO A 1 81 ? -13.811 -20.751 -28.781 1.00 71.06 81 PRO A C 1
ATOM 642 O O . PRO A 1 81 ? -14.301 -21.512 -27.947 1.00 71.06 81 PRO A O 1
ATOM 645 N N . LEU A 1 82 ? -13.508 -19.475 -28.488 1.00 71.31 82 LEU A N 1
ATOM 646 C CA . LEU A 1 82 ? -13.742 -18.873 -27.164 1.00 71.31 82 LEU A CA 1
ATOM 647 C C . LEU A 1 82 ? -15.229 -18.829 -26.804 1.00 71.31 82 LEU A C 1
ATOM 649 O O . LEU A 1 82 ? -15.609 -19.197 -25.697 1.00 71.31 82 LEU A O 1
ATOM 653 N N . GLN A 1 83 ? -16.082 -18.420 -27.746 1.00 75.50 83 GLN A N 1
ATOM 654 C CA . GLN A 1 83 ? -17.536 -18.376 -27.546 1.00 75.50 83 GLN A CA 1
ATOM 655 C C . GLN A 1 83 ? -18.144 -19.763 -27.309 1.00 75.50 83 GLN A C 1
ATOM 657 O O . GLN A 1 83 ? -19.205 -19.869 -26.700 1.00 75.50 83 GLN A O 1
ATOM 662 N N . GLN A 1 84 ? -17.468 -20.818 -27.764 1.00 74.19 84 GLN A N 1
ATOM 663 C CA . GLN A 1 84 ? -17.886 -22.208 -27.587 1.00 74.19 84 GLN A CA 1
ATOM 664 C C . GLN A 1 84 ? -17.222 -22.885 -26.372 1.00 74.19 84 GLN A C 1
ATOM 666 O O . GLN A 1 84 ? -17.344 -24.095 -26.198 1.00 74.19 84 GLN A O 1
ATOM 671 N N . GLY A 1 85 ? -16.546 -22.114 -25.509 1.00 67.44 85 GLY A N 1
ATOM 672 C CA . GLY A 1 85 ? -16.022 -22.583 -24.222 1.00 67.44 85 GLY A CA 1
ATOM 673 C C . GLY A 1 85 ? -14.630 -23.223 -24.268 1.00 67.44 85 GLY A C 1
ATOM 674 O O . GLY A 1 85 ? -14.202 -23.815 -23.278 1.00 67.44 85 GLY A O 1
ATOM 675 N N . PHE A 1 86 ? -13.893 -23.109 -25.378 1.00 73.44 86 PHE A N 1
ATOM 676 C CA . PHE A 1 86 ? -12.517 -23.605 -25.471 1.00 73.44 86 PHE A CA 1
ATOM 677 C C . PHE A 1 86 ? -11.524 -22.521 -25.008 1.00 73.44 86 PHE A C 1
ATOM 679 O O . PHE A 1 86 ? -11.061 -21.705 -25.802 1.00 73.44 86 PHE A O 1
ATOM 686 N N . ALA A 1 87 ? -11.230 -22.475 -23.704 1.00 61.56 87 ALA A N 1
ATOM 687 C CA . ALA A 1 87 ? -10.593 -21.305 -23.079 1.00 61.56 87 ALA A CA 1
ATOM 688 C C . ALA A 1 87 ? -9.049 -21.335 -22.982 1.00 61.56 87 ALA A C 1
ATOM 690 O O . ALA A 1 87 ? -8.391 -20.305 -23.112 1.00 61.56 87 ALA A O 1
ATOM 691 N N . VAL A 1 88 ? -8.421 -22.490 -22.758 1.00 55.69 88 VAL A N 1
ATOM 692 C CA . VAL A 1 88 ? -7.205 -22.484 -21.912 1.00 55.69 88 VAL A CA 1
ATOM 693 C C . VAL A 1 88 ? -5.904 -21.938 -22.560 1.00 55.69 88 VAL A C 1
ATOM 695 O O . VAL A 1 88 ? -5.053 -21.449 -21.820 1.00 55.69 88 VAL A O 1
ATOM 698 N N . PRO A 1 89 ? -5.709 -21.897 -23.896 1.00 59.50 89 PRO A N 1
ATOM 699 C CA . PRO A 1 89 ? -4.618 -21.104 -24.490 1.00 59.50 89 PRO A CA 1
ATOM 700 C C . PRO A 1 89 ? -5.084 -19.837 -25.217 1.00 59.50 89 PRO A C 1
ATOM 702 O O . PRO A 1 89 ? -4.264 -18.961 -25.472 1.00 59.50 89 PRO A O 1
ATOM 705 N N . ILE A 1 90 ? -6.364 -19.731 -25.582 1.00 61.50 90 ILE A N 1
ATOM 706 C CA . ILE A 1 90 ? -6.841 -18.746 -26.565 1.00 61.50 90 ILE A CA 1
ATOM 707 C C . ILE A 1 90 ? -7.008 -17.350 -25.952 1.00 61.50 90 ILE A C 1
ATOM 709 O O . ILE A 1 90 ? -6.756 -16.346 -26.620 1.00 61.50 90 ILE A O 1
ATOM 713 N N . GLU A 1 91 ? -7.345 -17.275 -24.667 1.00 59.12 91 GLU A N 1
ATOM 714 C CA . GLU A 1 91 ? -7.476 -16.011 -23.932 1.00 59.12 91 GLU A CA 1
ATOM 715 C C . GLU A 1 91 ? -6.158 -15.225 -23.895 1.00 59.12 91 GLU A C 1
ATOM 717 O O . GLU A 1 91 ? -6.143 -14.016 -24.119 1.00 59.12 91 GLU A O 1
ATOM 722 N N . LEU A 1 92 ? -5.033 -15.922 -23.715 1.00 58.47 92 LEU A N 1
ATOM 723 C CA . LEU A 1 92 ? -3.687 -15.339 -23.719 1.00 58.47 92 LEU A CA 1
ATOM 724 C C . LEU A 1 92 ? -3.312 -14.759 -25.091 1.00 58.47 92 LEU A C 1
ATOM 726 O O . LEU A 1 92 ? -2.659 -13.719 -25.181 1.00 58.47 92 LEU A O 1
ATOM 730 N N . VAL A 1 93 ? -3.759 -15.408 -26.166 1.00 63.00 93 VAL A N 1
ATOM 731 C CA . VAL A 1 93 ? -3.522 -14.955 -27.542 1.00 63.00 93 VAL A CA 1
ATOM 732 C C . VAL A 1 93 ? -4.405 -13.760 -27.888 1.00 63.00 93 VAL A C 1
ATOM 734 O O . VAL A 1 93 ? -3.925 -12.783 -28.461 1.00 63.00 93 VAL A O 1
ATOM 737 N N . ALA A 1 94 ? -5.671 -13.788 -27.468 1.00 60.41 94 ALA A N 1
ATOM 738 C CA . ALA A 1 94 ? -6.571 -12.646 -27.573 1.00 60.41 94 ALA A CA 1
ATOM 739 C C . ALA A 1 94 ? -6.043 -11.439 -26.776 1.00 60.41 94 ALA A C 1
ATOM 741 O O . ALA A 1 94 ? -6.094 -10.307 -27.259 1.00 60.41 94 ALA A O 1
ATOM 742 N N . TYR A 1 95 ? -5.476 -11.673 -25.589 1.00 61.06 95 TYR A N 1
ATOM 743 C CA . TYR A 1 95 ? -4.847 -10.639 -24.772 1.00 61.06 95 TYR A CA 1
ATOM 744 C C . TYR A 1 95 ? -3.616 -10.030 -25.454 1.00 61.06 95 TYR A C 1
ATOM 746 O O . TYR A 1 95 ? -3.514 -8.807 -25.549 1.00 61.06 95 TYR A O 1
ATOM 754 N N . TYR A 1 96 ? -2.720 -10.857 -26.004 1.00 63.91 96 TYR A N 1
ATOM 755 C CA . TYR A 1 96 ? -1.567 -10.370 -26.762 1.00 63.91 96 TYR A CA 1
ATOM 756 C C . TYR A 1 96 ? -1.984 -9.541 -27.979 1.00 63.91 96 TYR A C 1
ATOM 758 O O . TYR A 1 96 ? -1.483 -8.434 -28.170 1.00 63.91 96 TYR A O 1
ATOM 766 N N . PHE A 1 97 ? -2.928 -10.023 -28.787 1.00 66.69 97 PHE A N 1
ATOM 767 C CA . PHE A 1 97 ? -3.366 -9.274 -29.961 1.00 66.69 97 PHE A CA 1
ATOM 768 C C . PHE A 1 97 ? -4.084 -7.977 -29.597 1.00 66.69 97 PHE A C 1
ATOM 770 O O . PHE A 1 97 ? -3.867 -6.965 -30.259 1.00 66.69 97 PHE A O 1
ATOM 777 N N . ASN A 1 98 ? -4.834 -7.948 -28.493 1.00 59.88 98 ASN A N 1
ATOM 778 C CA . ASN A 1 98 ? -5.369 -6.705 -27.940 1.00 59.88 98 ASN A CA 1
ATOM 779 C C . ASN A 1 98 ? -4.261 -5.744 -27.488 1.00 59.88 98 ASN A C 1
ATOM 781 O O . ASN A 1 98 ? -4.384 -4.537 -27.691 1.00 59.88 98 ASN A O 1
ATOM 785 N N . LEU A 1 99 ? -3.175 -6.249 -26.900 1.00 59.03 99 LEU A N 1
ATOM 786 C CA . LEU A 1 99 ? -2.023 -5.444 -26.491 1.00 59.03 99 LEU A CA 1
ATOM 787 C C . LEU A 1 99 ? -1.295 -4.846 -27.705 1.00 59.03 99 LEU A C 1
ATOM 789 O O . LEU A 1 99 ? -0.984 -3.656 -27.703 1.00 59.03 99 LEU A O 1
ATOM 793 N N . VAL A 1 100 ? -1.080 -5.639 -28.760 1.00 59.56 100 VAL A N 1
ATOM 794 C CA . VAL A 1 100 ? -0.462 -5.175 -30.012 1.00 59.56 100 VAL A CA 1
ATOM 795 C C . VAL A 1 100 ? -1.370 -4.178 -30.732 1.00 59.56 100 VAL A C 1
ATOM 797 O O . VAL A 1 100 ? -0.891 -3.113 -31.113 1.00 59.56 100 VAL A O 1
ATOM 800 N N . ASN A 1 101 ? -2.678 -4.445 -30.829 1.00 55.66 101 ASN A N 1
ATOM 801 C CA . ASN A 1 101 ? -3.644 -3.480 -31.360 1.00 55.66 101 ASN A CA 1
ATOM 802 C C . ASN A 1 101 ? -3.631 -2.180 -30.545 1.00 55.66 101 ASN A C 1
ATOM 804 O O . ASN A 1 101 ? -3.591 -1.106 -31.130 1.00 55.66 101 ASN A O 1
ATOM 808 N N . ARG A 1 102 ? -3.578 -2.235 -29.207 1.00 56.00 102 ARG A N 1
ATOM 809 C CA . ARG A 1 102 ? -3.455 -1.035 -28.357 1.00 56.00 102 ARG A CA 1
ATOM 810 C C . ARG A 1 102 ? -2.140 -0.288 -28.572 1.00 56.00 102 ARG A C 1
ATOM 812 O O . ARG A 1 102 ? -2.141 0.937 -28.538 1.00 56.00 102 ARG A O 1
ATOM 819 N N . ALA A 1 103 ? -1.029 -0.991 -28.772 1.00 53.53 103 ALA A N 1
ATOM 820 C CA . ALA A 1 103 ? 0.268 -0.375 -29.044 1.00 53.53 103 ALA A CA 1
ATOM 821 C C . ALA A 1 103 ? 0.310 0.300 -30.425 1.00 53.53 103 ALA A C 1
ATOM 823 O O . ALA A 1 103 ? 0.952 1.333 -30.575 1.00 53.53 103 ALA A O 1
ATOM 824 N N . HIS A 1 104 ? -0.405 -0.247 -31.410 1.00 52.50 104 HIS A N 1
ATOM 825 C CA . HIS A 1 104 ? -0.479 0.307 -32.762 1.00 52.50 104 HIS A CA 1
ATOM 826 C C . HIS A 1 104 ? -1.517 1.431 -32.900 1.00 52.50 104 HIS A C 1
ATOM 828 O O . HIS A 1 104 ? -1.258 2.424 -33.571 1.00 52.50 104 HIS A O 1
ATOM 834 N N . VAL A 1 105 ? -2.657 1.328 -32.205 1.00 50.47 105 VAL A N 1
ATOM 835 C CA . VAL A 1 105 ? -3.655 2.411 -32.082 1.00 50.47 105 VAL A CA 1
ATOM 836 C C . VAL A 1 105 ? -3.068 3.624 -31.340 1.00 50.47 105 VAL A C 1
ATOM 838 O O . VAL A 1 105 ? -3.480 4.750 -31.585 1.00 50.47 105 VAL A O 1
ATOM 841 N N . LYS A 1 106 ? -2.030 3.435 -30.510 1.00 46.72 106 LYS A N 1
ATOM 842 C CA . LYS A 1 106 ? -1.223 4.501 -29.879 1.00 46.72 106 LYS A CA 1
ATOM 843 C C . LYS A 1 106 ? -0.218 5.187 -30.831 1.00 46.72 106 LYS A C 1
ATOM 845 O O . LYS A 1 106 ? 0.798 5.711 -30.378 1.00 46.72 106 LYS A O 1
ATOM 850 N N . GLY A 1 107 ? -0.488 5.216 -32.135 1.00 41.56 107 GLY A N 1
ATOM 851 C CA . GLY A 1 107 ? 0.179 6.122 -33.070 1.00 41.56 107 GLY A CA 1
ATOM 852 C C . GLY A 1 107 ? -0.383 7.543 -32.946 1.00 41.56 107 GLY A C 1
ATOM 853 O O . GLY A 1 107 ? -1.526 7.763 -33.319 1.00 41.56 107 GLY A O 1
ATOM 854 N N . GLU A 1 108 ? 0.422 8.458 -32.387 1.00 42.72 108 GLU A N 1
ATOM 855 C CA . GLU A 1 108 ? 0.428 9.946 -32.414 1.00 42.72 108 GLU A CA 1
ATOM 856 C C . GLU A 1 108 ? -0.870 10.800 -32.360 1.00 42.72 108 GLU A C 1
ATOM 858 O O . GLU A 1 108 ? -0.766 12.012 -32.169 1.00 42.72 108 GLU A O 1
ATOM 863 N N . GLY A 1 109 ? -2.082 10.248 -32.428 1.00 43.25 109 GLY A N 1
ATOM 864 C CA . GLY A 1 109 ? -3.320 11.025 -32.585 1.00 43.25 109 GLY A CA 1
ATOM 865 C C . GLY A 1 109 ? -3.818 11.780 -31.346 1.00 43.25 109 GLY A C 1
ATOM 866 O O . GLY A 1 109 ? -4.300 12.901 -31.473 1.00 43.25 109 GLY A O 1
ATOM 867 N N . ASP A 1 110 ? -3.653 11.237 -30.135 1.00 52.41 110 ASP A N 1
ATOM 868 C CA . ASP A 1 110 ? -4.475 11.669 -28.986 1.00 52.41 110 ASP A CA 1
ATOM 869 C C . ASP A 1 110 ? -3.711 12.184 -27.767 1.00 52.41 110 ASP A C 1
ATOM 871 O O . ASP A 1 110 ? -4.159 12.083 -26.623 1.00 52.41 110 ASP A O 1
ATOM 875 N N . LYS A 1 111 ? -2.585 12.869 -27.983 1.00 48.19 111 LYS A N 1
ATOM 876 C CA . LYS A 1 111 ? -1.991 13.685 -26.907 1.00 48.19 111 LYS A CA 1
ATOM 877 C C . LYS A 1 111 ? -2.958 14.787 -26.435 1.00 48.19 111 LYS A C 1
ATOM 879 O O . LYS A 1 111 ? -2.940 15.160 -25.268 1.00 48.19 111 LYS A O 1
ATOM 884 N N . LYS A 1 112 ? -3.840 15.271 -27.324 1.00 48.41 112 LYS A N 1
ATOM 885 C CA . LYS A 1 112 ? -4.850 16.301 -27.024 1.00 48.41 112 LYS A CA 1
ATOM 886 C C . LYS A 1 112 ? -6.094 15.766 -26.314 1.00 48.41 112 LYS A C 1
ATOM 888 O O . LYS A 1 112 ? -6.623 16.472 -25.460 1.00 48.41 112 LYS A O 1
ATOM 893 N N . GLU A 1 113 ? -6.568 14.563 -26.631 1.00 47.91 113 GLU A N 1
ATOM 894 C CA . GLU A 1 113 ? -7.697 13.976 -25.898 1.00 47.91 113 GLU A CA 1
ATOM 895 C C . GLU A 1 113 ? -7.275 13.478 -24.515 1.00 47.91 113 GLU A C 1
ATOM 897 O O . GLU A 1 113 ? -8.001 13.694 -23.548 1.00 47.91 113 GLU A O 1
ATOM 902 N N . LEU A 1 114 ? -6.056 12.945 -24.371 1.00 44.72 114 LEU A N 1
ATOM 903 C CA . LEU A 1 114 ? -5.516 12.554 -23.067 1.00 44.72 114 LEU A CA 1
ATOM 904 C C . LEU A 1 114 ? -5.314 13.758 -22.128 1.00 44.72 114 LEU A C 1
ATOM 906 O O . LEU A 1 114 ? -5.590 13.651 -20.937 1.00 44.72 114 LEU A O 1
ATOM 910 N N . GLU A 1 115 ? -4.884 14.911 -22.650 1.00 55.19 115 GLU A N 1
ATOM 911 C CA . GLU A 1 115 ? -4.813 16.175 -21.897 1.00 55.19 115 GLU A CA 1
ATOM 912 C C . GLU A 1 115 ? -6.207 16.681 -21.490 1.00 55.19 115 GLU A C 1
ATOM 914 O O . GLU A 1 115 ? -6.397 17.096 -20.349 1.00 55.19 115 GLU A O 1
ATOM 919 N N . LYS A 1 116 ? -7.217 16.575 -22.367 1.00 58.03 116 LYS A N 1
ATOM 920 C CA . LYS A 1 116 ? -8.608 16.933 -22.026 1.00 58.03 116 LYS A CA 1
ATOM 921 C C . LYS A 1 116 ? -9.194 16.026 -20.948 1.00 58.03 116 LYS A C 1
ATOM 923 O O . LYS A 1 116 ? -9.854 16.517 -20.037 1.00 58.03 116 LYS A O 1
ATOM 928 N N . VAL A 1 117 ? -8.939 14.721 -21.029 1.00 50.12 117 VAL A N 1
ATOM 929 C CA . VAL A 1 117 ? -9.405 13.749 -20.032 1.00 50.12 117 VAL A CA 1
ATOM 930 C C . VAL A 1 117 ? -8.663 13.935 -18.709 1.00 50.12 117 VAL A C 1
ATOM 932 O O . VAL A 1 117 ? -9.297 13.901 -17.660 1.00 50.12 117 VAL A O 1
ATOM 935 N N . LYS A 1 118 ? -7.354 14.224 -18.729 1.00 54.47 118 LYS A N 1
ATOM 936 C CA . LYS A 1 118 ? -6.596 14.577 -17.516 1.00 54.47 118 LYS A CA 1
ATOM 937 C C . LYS A 1 118 ? -7.099 15.868 -16.873 1.00 54.47 118 LYS A C 1
ATOM 939 O O . LYS A 1 118 ? -7.284 15.892 -15.662 1.00 54.47 118 LYS A O 1
ATOM 944 N N . ALA A 1 119 ? -7.374 16.906 -17.659 1.00 69.12 119 ALA A N 1
ATOM 945 C CA . ALA A 1 119 ? -7.930 18.157 -17.149 1.00 69.12 119 ALA A CA 1
ATOM 946 C C . ALA A 1 119 ? -9.340 17.964 -16.562 1.00 69.12 119 ALA A C 1
ATOM 948 O O . ALA A 1 119 ? -9.638 18.501 -15.497 1.00 69.12 119 ALA A O 1
ATOM 949 N N . ALA A 1 120 ? -10.186 17.155 -17.209 1.00 56.06 120 ALA A N 1
ATOM 950 C CA . ALA A 1 120 ? -11.511 16.814 -16.694 1.00 56.06 120 ALA A CA 1
ATOM 951 C C . ALA A 1 120 ? -11.434 16.009 -15.387 1.00 56.06 120 ALA A C 1
ATOM 953 O O . ALA A 1 120 ? -12.218 16.261 -14.474 1.00 56.06 120 ALA A O 1
ATOM 954 N N . LEU A 1 121 ? -10.467 15.091 -15.280 1.00 48.53 121 LEU A N 1
ATOM 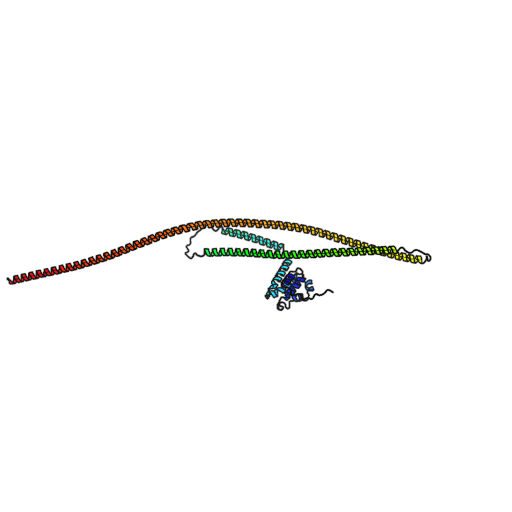955 C CA . LEU A 1 121 ? -10.226 14.276 -14.088 1.00 48.53 121 LEU A CA 1
ATOM 956 C C . LEU A 1 121 ? -9.709 15.116 -12.908 1.00 48.53 121 LEU A C 1
ATOM 958 O O . LEU A 1 121 ? -10.133 14.914 -11.775 1.00 48.53 121 LEU A O 1
ATOM 962 N N . GLU A 1 122 ? -8.814 16.073 -13.155 1.00 66.19 122 GLU A N 1
ATOM 963 C CA . GLU A 1 122 ? -8.317 16.982 -12.113 1.00 66.19 122 GLU A CA 1
ATOM 964 C C . GLU A 1 122 ? -9.395 17.975 -11.654 1.00 66.19 122 GLU A C 1
ATOM 966 O O . GLU A 1 122 ? -9.497 18.257 -10.461 1.00 66.19 122 GLU A O 1
ATOM 971 N N . ALA A 1 123 ? -10.270 18.429 -12.559 1.00 70.44 123 ALA A N 1
ATOM 972 C CA . ALA A 1 123 ? -11.442 19.221 -12.189 1.00 70.44 123 ALA A CA 1
ATOM 973 C C . ALA A 1 123 ? -12.410 18.421 -11.299 1.00 70.44 123 ALA A C 1
ATOM 975 O O . ALA A 1 123 ? -12.795 18.895 -10.235 1.00 70.44 123 ALA A O 1
ATOM 976 N N . THR A 1 124 ? -12.714 17.166 -11.654 1.00 62.56 124 THR A N 1
ATOM 977 C CA . THR A 1 124 ? -13.595 16.321 -10.826 1.00 62.56 124 THR A CA 1
ATOM 978 C C . THR A 1 124 ? -12.975 15.966 -9.479 1.00 62.56 124 THR A C 1
ATOM 980 O O . THR A 1 124 ? -13.694 15.915 -8.488 1.00 62.56 124 THR A O 1
ATOM 983 N N . LYS A 1 125 ? -11.655 15.753 -9.398 1.00 66.38 125 LYS A N 1
ATOM 984 C CA . LYS A 1 125 ? -10.965 15.545 -8.112 1.00 66.38 125 LYS A CA 1
ATOM 985 C C . LYS A 1 125 ? -11.048 16.769 -7.208 1.00 66.38 125 LYS A C 1
ATOM 987 O O . LYS A 1 125 ? -11.205 16.613 -5.998 1.00 66.38 125 LYS A O 1
ATOM 992 N N . LYS A 1 126 ? -10.937 17.967 -7.783 1.00 77.12 126 LYS A N 1
ATOM 993 C CA . LYS A 1 126 ? -11.060 19.221 -7.043 1.00 77.12 126 LYS A CA 1
ATOM 994 C C . LYS A 1 126 ? -12.485 19.417 -6.521 1.00 77.12 126 LYS A C 1
ATOM 996 O O . LYS A 1 126 ? -12.648 19.670 -5.332 1.00 77.12 126 LYS A O 1
ATOM 1001 N N . ASP A 1 127 ? -13.490 19.172 -7.359 1.00 68.94 127 ASP A N 1
ATOM 1002 C CA . ASP A 1 127 ? -14.901 19.238 -6.963 1.00 68.94 127 ASP A CA 1
ATOM 1003 C C . ASP A 1 127 ? -15.233 18.197 -5.876 1.00 68.94 127 ASP A C 1
ATOM 1005 O O . ASP A 1 127 ? -15.965 18.486 -4.932 1.00 68.94 127 ASP A O 1
ATOM 1009 N N . LEU A 1 128 ? -14.640 16.997 -5.944 1.00 61.44 128 LEU A N 1
ATOM 1010 C CA . LEU A 1 128 ? -14.802 15.965 -4.913 1.00 61.44 128 LEU A CA 1
ATOM 1011 C C . LEU A 1 128 ? -14.130 16.353 -3.585 1.00 61.44 128 LEU A C 1
ATOM 1013 O O . LEU A 1 128 ? -14.641 16.027 -2.515 1.00 61.44 128 LEU A O 1
ATOM 1017 N N . ALA A 1 129 ? -12.979 17.030 -3.640 1.00 71.19 129 ALA A N 1
ATOM 1018 C CA . ALA A 1 129 ? -12.269 17.510 -2.457 1.00 71.19 129 ALA A CA 1
ATOM 1019 C C . ALA A 1 129 ? -13.019 18.665 -1.771 1.00 71.19 129 ALA A C 1
ATOM 1021 O O . ALA A 1 129 ? -13.080 18.705 -0.542 1.00 71.19 129 ALA A O 1
ATOM 1022 N N . GLU A 1 130 ? -13.638 19.551 -2.554 1.00 72.19 130 GLU A N 1
ATOM 1023 C CA . GLU A 1 130 ? -14.497 20.634 -2.061 1.00 72.19 130 GLU A CA 1
ATOM 1024 C C . GLU A 1 130 ? -15.826 20.095 -1.498 1.00 72.19 130 GLU A C 1
ATOM 1026 O O . GLU A 1 130 ? -16.247 20.497 -0.416 1.00 72.19 130 GLU A O 1
ATOM 1031 N N . GLN A 1 131 ? -16.433 19.080 -2.123 1.00 62.47 131 GLN A N 1
ATOM 1032 C CA . GLN A 1 131 ? -17.601 18.399 -1.546 1.00 62.47 131 GLN A CA 1
ATOM 1033 C C . GLN A 1 131 ? -17.261 17.658 -0.249 1.00 62.47 131 GLN A C 1
ATOM 1035 O O . GLN A 1 131 ? -18.062 17.644 0.686 1.00 62.47 131 GLN A O 1
ATOM 1040 N N . LYS A 1 132 ? -16.067 17.062 -0.146 1.00 65.62 132 LYS A N 1
ATOM 1041 C CA . LYS A 1 132 ? -15.616 16.370 1.069 1.00 65.62 132 LYS A CA 1
ATOM 1042 C C . LYS A 1 132 ? -15.329 17.351 2.212 1.00 65.62 132 LYS A C 1
ATOM 1044 O O . LYS A 1 132 ? -15.645 17.035 3.357 1.00 65.62 132 LYS A O 1
ATOM 1049 N N . SER A 1 133 ? -14.808 18.546 1.921 1.00 65.19 133 SER A N 1
ATOM 1050 C CA . SER A 1 133 ? -14.611 19.597 2.929 1.00 65.19 133 SER A CA 1
ATOM 1051 C C . SER A 1 133 ? -15.930 20.253 3.365 1.00 65.19 133 SER A C 1
ATOM 1053 O O . SER A 1 133 ? -16.108 20.508 4.555 1.00 65.19 133 SER A O 1
ATOM 1055 N N . GLU A 1 134 ? -16.904 20.426 2.464 1.00 58.62 134 GLU A N 1
ATOM 1056 C CA . GLU A 1 134 ? -18.257 20.885 2.819 1.00 58.62 134 GLU A CA 1
ATOM 1057 C C . GLU A 1 134 ? -19.055 19.843 3.619 1.00 58.62 134 GLU A C 1
ATOM 1059 O O . GLU A 1 134 ? -19.810 20.206 4.523 1.00 58.62 134 GLU A O 1
ATOM 1064 N N . SER A 1 135 ? -18.859 18.550 3.339 1.00 57.09 135 SER A N 1
ATOM 1065 C CA . SER A 1 135 ? -19.462 17.446 4.104 1.00 57.09 135 SER A CA 1
ATOM 1066 C C . SER A 1 135 ? -18.927 17.396 5.538 1.00 57.09 135 SER A C 1
ATOM 1068 O O . SER A 1 135 ? -19.698 17.235 6.479 1.00 57.09 135 SER A O 1
ATOM 1070 N N . LEU A 1 136 ? -17.616 17.604 5.709 1.00 53.81 136 LEU A N 1
ATOM 1071 C CA . LEU A 1 136 ? -16.956 17.653 7.018 1.00 53.81 136 LEU A CA 1
ATOM 1072 C C . LEU A 1 136 ? -17.300 18.933 7.801 1.00 53.81 136 LEU A C 1
ATOM 1074 O O . LEU A 1 136 ? -17.403 18.890 9.023 1.00 53.81 136 LEU A O 1
ATOM 1078 N N . SER A 1 137 ? -17.550 20.051 7.112 1.00 50.78 137 SER A N 1
ATOM 1079 C CA . SER A 1 137 ? -18.019 21.303 7.726 1.00 50.78 137 SER A CA 1
ATOM 1080 C C . SER A 1 137 ? -19.463 21.196 8.241 1.00 50.78 137 SER A C 1
ATOM 1082 O O . SER A 1 137 ? -19.764 21.634 9.351 1.00 50.78 137 SER A O 1
ATOM 1084 N N . LYS A 1 138 ? -20.355 20.526 7.496 1.00 51.78 138 LYS A N 1
ATOM 1085 C CA . LYS A 1 138 ? -21.751 20.305 7.919 1.00 51.78 138 LYS A CA 1
ATOM 1086 C C . LYS A 1 138 ? -21.901 19.285 9.051 1.00 51.78 138 LYS A C 1
ATOM 1088 O O . LYS A 1 138 ? -22.894 19.339 9.766 1.00 51.78 138 LYS A O 1
ATOM 1093 N N . GLN A 1 139 ? -20.920 18.405 9.252 1.00 47.16 139 GLN A N 1
ATOM 1094 C CA . GLN A 1 139 ? -20.900 17.447 10.364 1.00 47.16 139 GLN A CA 1
ATOM 1095 C C . GLN A 1 139 ? -20.292 18.026 11.656 1.00 47.16 139 GLN A C 1
ATOM 1097 O O . GLN A 1 139 ? -20.438 17.429 12.715 1.00 47.16 139 GLN A O 1
ATOM 1102 N N . ALA A 1 140 ? -19.663 19.206 11.585 1.00 45.91 140 ALA A N 1
ATOM 1103 C CA . ALA A 1 140 ? -19.116 19.932 12.735 1.00 45.91 140 ALA A CA 1
ATOM 1104 C C . ALA A 1 140 ? -20.039 21.058 13.259 1.00 45.91 140 ALA A C 1
ATOM 1106 O O . ALA A 1 140 ? -19.651 21.791 14.165 1.00 45.91 140 ALA A O 1
ATOM 1107 N N . GLN A 1 141 ? -21.250 21.217 12.702 1.00 42.56 141 GLN A N 1
ATOM 1108 C CA . GLN A 1 141 ? -22.206 22.278 13.070 1.00 42.56 141 GLN A CA 1
ATOM 1109 C C . GLN A 1 141 ? -23.566 21.780 13.600 1.00 42.56 141 GLN A C 1
ATOM 1111 O O . GLN A 1 141 ? -24.491 22.578 13.722 1.00 42.56 141 GLN A O 1
ATOM 1116 N N . THR A 1 142 ? -23.703 20.503 13.972 1.00 46.25 142 THR A N 1
ATOM 1117 C CA . THR A 1 142 ? -24.933 19.976 14.610 1.00 46.25 142 THR A CA 1
ATOM 1118 C C . THR A 1 142 ? -24.795 19.611 16.090 1.00 46.25 142 THR A C 1
ATOM 1120 O O . THR A 1 142 ? -25.708 19.001 16.632 1.00 46.25 142 THR A O 1
ATOM 1123 N N . ASP A 1 143 ? -23.733 20.057 16.767 1.00 41.44 143 ASP A N 1
ATOM 1124 C CA . ASP A 1 143 ? -23.643 20.029 18.235 1.00 41.44 143 ASP A CA 1
ATOM 1125 C C . ASP A 1 143 ? -23.773 21.456 18.782 1.00 41.44 143 ASP A C 1
ATOM 1127 O O . ASP A 1 143 ? -22.797 22.133 19.105 1.00 41.44 143 ASP A O 1
ATOM 1131 N N . GLY A 1 144 ? -25.009 21.947 18.829 1.00 47.59 144 GLY A N 1
ATOM 1132 C CA . GLY A 1 144 ? -25.320 23.266 19.361 1.00 47.59 144 GLY A CA 1
ATOM 1133 C C . GLY A 1 144 ? -26.814 23.561 19.353 1.00 47.59 144 GLY A C 1
ATOM 1134 O O . GLY A 1 144 ? -27.342 24.006 18.344 1.00 47.59 144 GLY A O 1
ATOM 1135 N N . GLU A 1 145 ? -27.427 23.376 20.524 1.00 40.41 145 GLU A N 1
ATOM 1136 C CA . GLU A 1 145 ? -28.759 23.834 20.960 1.00 40.41 145 GLU A CA 1
ATOM 1137 C C . GLU A 1 145 ? -29.989 22.943 20.688 1.00 40.41 145 GLU A C 1
ATOM 1139 O O . GLU A 1 145 ? -30.444 22.762 19.564 1.00 40.41 145 GLU A O 1
ATOM 1144 N N . GLY A 1 146 ? -30.623 22.528 21.797 1.00 35.84 146 GLY A N 1
ATOM 1145 C CA . GLY A 1 146 ? -32.085 22.495 21.905 1.00 35.84 146 GLY A CA 1
ATOM 1146 C C . GLY A 1 146 ? -32.743 21.127 22.087 1.00 35.84 146 GLY A C 1
ATOM 1147 O O . GLY A 1 146 ? -33.091 20.467 21.116 1.00 35.84 146 GLY A O 1
ATOM 1148 N N . LEU A 1 147 ? -33.024 20.774 23.349 1.00 40.88 147 LEU A N 1
ATOM 1149 C CA . LEU A 1 147 ? -34.084 19.835 23.765 1.00 40.88 147 LEU A CA 1
ATOM 1150 C C . LEU A 1 147 ? -35.411 20.101 23.012 1.00 40.88 147 LEU A C 1
ATOM 1152 O O . LEU A 1 147 ? -35.735 21.258 22.732 1.00 40.88 147 LEU A O 1
ATOM 1156 N N . PRO A 1 148 ? -36.242 19.067 22.790 1.00 42.16 148 PRO A N 1
ATOM 1157 C CA . PRO A 1 148 ? -37.353 18.891 23.725 1.00 42.16 148 PRO A CA 1
ATOM 1158 C C . PRO A 1 148 ? -37.585 17.440 24.162 1.00 42.16 148 PRO A C 1
ATOM 1160 O O . PRO A 1 148 ? -37.339 16.476 23.442 1.00 42.16 148 PRO A O 1
ATOM 1163 N N . GLU A 1 149 ? -38.102 17.331 25.383 1.00 43.38 149 GLU A N 1
ATOM 1164 C CA . GLU A 1 149 ? -38.607 16.122 26.022 1.00 43.38 149 GLU A CA 1
ATOM 1165 C C . GLU A 1 149 ? -39.673 15.419 25.168 1.00 43.38 149 GLU A C 1
ATOM 1167 O O . GLU A 1 149 ? -40.679 16.019 24.785 1.00 43.38 149 GLU A O 1
ATOM 1172 N N . ALA A 1 150 ? -39.502 14.115 24.956 1.00 34.19 150 ALA A N 1
ATOM 1173 C CA . ALA A 1 150 ? -40.611 13.204 24.706 1.00 34.19 150 ALA A CA 1
ATOM 1174 C C . ALA A 1 150 ? -40.260 11.805 25.227 1.00 34.19 150 ALA A C 1
ATOM 1176 O O . ALA A 1 150 ? -39.410 11.097 24.692 1.00 34.19 150 ALA A O 1
ATOM 1177 N N . SER A 1 151 ? -40.943 11.441 26.306 1.00 45.06 151 SER A N 1
ATOM 1178 C CA . SER A 1 151 ? -40.991 10.127 26.932 1.00 45.06 151 SER A CA 1
ATOM 1179 C C . SER A 1 151 ? -41.303 9.014 25.927 1.00 45.06 151 SER A C 1
ATOM 1181 O O . SER A 1 151 ? -42.395 9.011 25.361 1.00 45.06 151 SER A O 1
ATOM 1183 N N . ILE A 1 152 ? -40.419 8.020 25.784 1.00 35.12 152 ILE A N 1
ATOM 1184 C CA . ILE A 1 152 ? -40.772 6.680 25.286 1.00 35.12 152 ILE A CA 1
ATOM 1185 C C . ILE A 1 152 ? -40.050 5.625 26.130 1.00 35.12 152 ILE A C 1
ATOM 1187 O O . ILE A 1 152 ? -38.872 5.733 26.456 1.00 35.12 152 ILE A O 1
ATOM 1191 N N . GLN A 1 153 ? -40.850 4.645 26.530 1.00 34.03 153 GLN A N 1
ATOM 1192 C CA . GLN A 1 153 ? -40.573 3.531 27.422 1.00 34.03 153 GLN A CA 1
ATOM 1193 C C . GLN A 1 153 ? -39.637 2.478 26.803 1.00 34.03 153 GLN A C 1
ATOM 1195 O O . GLN A 1 153 ? -39.669 2.253 25.599 1.00 34.03 153 GLN A O 1
ATOM 1200 N N . ASN A 1 154 ? -38.887 1.807 27.686 1.00 41.12 154 ASN A N 1
ATOM 1201 C CA . ASN A 1 154 ? -38.433 0.407 27.663 1.00 41.12 154 ASN A CA 1
ATOM 1202 C C . ASN A 1 154 ? -38.372 -0.336 26.312 1.00 41.12 154 ASN A C 1
ATOM 1204 O O . ASN A 1 154 ? -39.413 -0.731 25.797 1.00 41.12 154 ASN A O 1
ATOM 1208 N N . SER A 1 155 ? -37.162 -0.729 25.896 1.00 35.91 155 SER A N 1
ATOM 1209 C CA . SER A 1 155 ? -36.796 -2.147 25.694 1.00 35.91 155 SER A CA 1
ATOM 1210 C C . SER A 1 155 ? -35.317 -2.293 25.304 1.00 35.91 155 SER A C 1
ATOM 1212 O 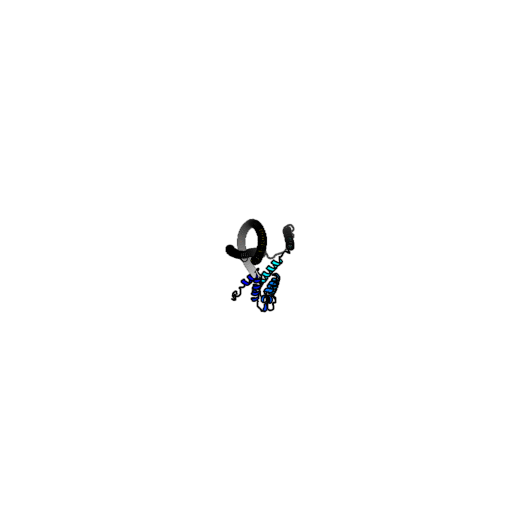O . SER A 1 155 ? -34.859 -1.636 24.374 1.00 35.91 155 SER A O 1
ATOM 1214 N N . ASP A 1 156 ? -34.628 -3.193 26.004 1.00 40.31 156 ASP A N 1
ATOM 1215 C CA . ASP A 1 156 ? -33.498 -4.020 25.556 1.00 40.31 156 ASP A CA 1
ATOM 1216 C C . ASP A 1 156 ? -32.215 -3.324 25.065 1.00 40.31 156 ASP A C 1
ATOM 1218 O O . ASP A 1 156 ? -31.924 -3.166 23.879 1.00 40.31 156 ASP A O 1
ATOM 1222 N N . GLN A 1 157 ? -31.385 -2.988 26.056 1.00 43.91 157 GLN A N 1
ATOM 1223 C CA . GLN A 1 157 ? -29.952 -2.749 25.925 1.00 43.91 157 GLN A CA 1
ATOM 1224 C C . GLN A 1 157 ? -29.206 -4.083 25.767 1.00 43.91 157 GLN A C 1
ATOM 1226 O O . GLN A 1 157 ? -28.975 -4.760 26.760 1.00 43.91 157 GLN A O 1
ATOM 1231 N N . GLU A 1 158 ? -28.773 -4.431 24.553 1.00 45.50 158 GLU A N 1
ATOM 1232 C CA . GLU A 1 158 ? -27.664 -5.395 24.366 1.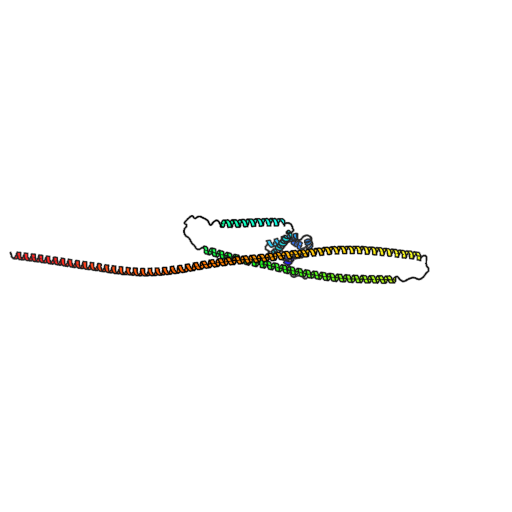00 45.50 158 GLU A CA 1
ATOM 1233 C C . GLU A 1 158 ? -26.880 -5.250 23.039 1.00 45.50 158 GLU A C 1
ATOM 1235 O O . GLU A 1 158 ? -25.948 -6.002 22.788 1.00 45.50 158 GLU A O 1
ATOM 1240 N N . GLN A 1 159 ? -27.163 -4.249 22.192 1.00 46.97 159 GLN A N 1
ATOM 1241 C CA . GLN A 1 159 ? -26.568 -4.156 20.842 1.00 46.97 159 GLN A CA 1
ATOM 1242 C C . GLN A 1 159 ? -25.352 -3.221 20.589 1.00 46.97 159 GLN A C 1
ATOM 1244 O O . GLN A 1 159 ? -24.757 -3.357 19.518 1.00 46.97 159 GLN A O 1
ATOM 1249 N N . PRO A 1 160 ? -24.887 -2.304 21.470 1.00 52.28 160 PRO A N 1
ATOM 1250 C CA . PRO A 1 160 ? -23.769 -1.416 21.100 1.00 52.28 160 PRO A CA 1
ATOM 1251 C C . PRO A 1 160 ? -22.409 -2.129 21.008 1.00 52.28 160 PRO A C 1
ATOM 1253 O O . PRO A 1 160 ? -21.569 -1.766 20.185 1.00 52.28 160 PRO A O 1
ATOM 1256 N N . ALA A 1 161 ? -22.185 -3.146 21.847 1.00 52.25 161 ALA A N 1
ATOM 1257 C CA . ALA A 1 161 ? -20.900 -3.842 21.942 1.00 52.25 161 ALA A CA 1
ATOM 1258 C C . ALA A 1 161 ? -20.647 -4.773 20.744 1.00 52.25 161 ALA A C 1
ATOM 1260 O O . ALA A 1 161 ? -19.534 -4.824 20.225 1.00 52.25 161 ALA A O 1
ATOM 1261 N N . GLU A 1 162 ? -21.692 -5.445 20.258 1.00 51.31 162 GLU A N 1
ATOM 1262 C CA . GLU A 1 162 ? -21.617 -6.360 19.112 1.00 51.31 162 GLU A CA 1
ATOM 1263 C C . GLU A 1 162 ? -21.316 -5.609 17.803 1.00 51.31 162 GLU A C 1
ATOM 1265 O O . GLU A 1 162 ? -20.511 -6.058 16.986 1.00 51.31 162 GLU A O 1
ATOM 1270 N N . ILE A 1 163 ? -21.881 -4.405 17.639 1.00 53.28 163 ILE A N 1
ATOM 1271 C CA . ILE A 1 163 ? -21.635 -3.543 16.474 1.00 53.28 163 ILE A CA 1
ATOM 1272 C C . ILE A 1 163 ? -20.189 -3.026 16.466 1.00 53.28 163 ILE A C 1
ATOM 1274 O O . ILE A 1 163 ? -19.537 -3.048 15.423 1.00 53.28 163 ILE A O 1
ATOM 1278 N N . LEU A 1 164 ? -19.656 -2.612 17.621 1.00 53.16 164 LEU A N 1
ATOM 1279 C CA . LEU A 1 164 ? -18.258 -2.176 17.759 1.00 53.16 164 LEU A CA 1
ATOM 1280 C C . LEU A 1 164 ? -17.261 -3.319 17.521 1.00 53.16 164 LEU A C 1
ATOM 1282 O O . LEU A 1 164 ? -16.208 -3.111 16.914 1.00 53.16 164 LEU A O 1
ATOM 1286 N N . GLN A 1 165 ? -17.598 -4.534 17.951 1.00 64.19 165 GLN A N 1
ATOM 1287 C CA . GLN A 1 165 ? -16.763 -5.712 17.738 1.00 64.19 165 GLN A CA 1
ATOM 1288 C C . GLN A 1 165 ? -16.736 -6.127 16.258 1.00 64.19 165 GLN A C 1
ATOM 1290 O O . GLN A 1 165 ? -15.660 -6.398 15.721 1.00 64.19 165 GLN A O 1
ATOM 1295 N N . LEU A 1 166 ? -17.883 -6.076 15.569 1.00 62.19 166 LEU A N 1
ATOM 1296 C CA . LEU A 1 166 ? -17.980 -6.308 14.124 1.00 62.19 166 LEU A CA 1
ATOM 1297 C C . LEU A 1 166 ? -17.224 -5.250 13.306 1.00 62.19 166 LEU A C 1
ATOM 1299 O O . LEU A 1 166 ? -16.572 -5.593 12.320 1.00 62.19 166 LEU A O 1
ATOM 1303 N N . LEU A 1 167 ? -17.251 -3.982 13.725 1.00 55.28 167 LEU A N 1
ATOM 1304 C CA . LEU A 1 167 ? -16.516 -2.896 13.066 1.00 55.28 167 LEU A CA 1
ATOM 1305 C C . LEU A 1 167 ? -15.000 -3.054 13.212 1.00 55.28 167 LEU A C 1
ATOM 1307 O O . LEU A 1 167 ? -14.278 -2.958 12.221 1.00 55.28 167 LEU A O 1
ATOM 1311 N N . ASN A 1 168 ? -14.515 -3.379 14.412 1.00 60.97 168 ASN A N 1
ATOM 1312 C CA . ASN A 1 168 ? -13.093 -3.651 14.630 1.00 60.97 168 ASN A CA 1
ATOM 1313 C C . ASN A 1 168 ? -12.620 -4.888 13.859 1.00 60.97 168 ASN A C 1
ATOM 1315 O O . ASN A 1 168 ? -11.521 -4.889 13.307 1.00 60.97 168 ASN A O 1
ATOM 1319 N N . GLN A 1 169 ? -13.460 -5.921 13.757 1.00 66.06 169 GLN A N 1
ATOM 1320 C CA . GLN A 1 169 ? -13.149 -7.114 12.977 1.00 66.06 169 GLN A CA 1
ATOM 1321 C C . GLN A 1 169 ? -13.136 -6.822 11.466 1.00 66.06 169 GLN A C 1
ATOM 1323 O O . GLN A 1 169 ? -12.249 -7.303 10.760 1.00 66.06 169 GLN A O 1
ATOM 1328 N N . ALA A 1 170 ? -14.041 -5.974 10.969 1.00 58.84 170 ALA A N 1
ATOM 1329 C CA . ALA A 1 170 ? -14.049 -5.529 9.576 1.00 58.84 170 ALA A CA 1
ATOM 1330 C C . ALA A 1 170 ? -12.811 -4.685 9.225 1.00 58.84 170 ALA A C 1
ATOM 1332 O O . ALA A 1 170 ? -12.194 -4.924 8.190 1.00 58.84 170 ALA A O 1
ATOM 1333 N N . ILE A 1 171 ? -12.391 -3.766 10.102 1.00 61.19 171 ILE A N 1
ATOM 1334 C CA . ILE A 1 171 ? -11.186 -2.940 9.906 1.00 61.19 171 ILE A CA 1
ATOM 1335 C C . ILE A 1 171 ? -9.924 -3.812 9.852 1.00 61.19 171 ILE A C 1
ATOM 1337 O O . ILE A 1 171 ? -9.091 -3.641 8.963 1.00 61.19 171 ILE A O 1
ATOM 1341 N N . LEU A 1 172 ? -9.808 -4.798 10.747 1.00 67.38 172 LEU A N 1
ATOM 1342 C CA . LEU A 1 172 ? -8.697 -5.756 10.741 1.00 67.38 172 LEU A CA 1
ATOM 1343 C C . LEU A 1 172 ? -8.666 -6.603 9.463 1.00 67.38 172 LEU A C 1
ATOM 1345 O O . LEU A 1 172 ? -7.593 -6.859 8.923 1.00 67.38 172 LEU A O 1
ATOM 1349 N N . THR A 1 173 ? -9.836 -7.003 8.961 1.00 66.44 173 THR A N 1
ATOM 1350 C CA . THR A 1 173 ? -9.944 -7.790 7.724 1.00 66.44 173 THR A CA 1
ATOM 1351 C C . THR A 1 173 ? -9.550 -6.949 6.507 1.00 66.44 173 THR A C 1
ATOM 1353 O O . THR A 1 173 ? -8.737 -7.389 5.703 1.00 66.44 173 THR A O 1
ATOM 1356 N N . ILE A 1 174 ? -10.027 -5.702 6.419 1.00 59.50 174 ILE A N 1
ATOM 1357 C CA . ILE A 1 174 ? -9.672 -4.764 5.342 1.00 59.50 174 ILE A CA 1
ATOM 1358 C C . ILE A 1 174 ? -8.167 -4.464 5.353 1.00 59.50 174 ILE A C 1
ATOM 1360 O O . ILE A 1 174 ? -7.531 -4.527 4.305 1.00 59.50 174 ILE A O 1
ATOM 1364 N N . SER A 1 175 ? -7.572 -4.229 6.527 1.00 60.12 175 SER A N 1
ATOM 1365 C CA . SER A 1 175 ? -6.126 -4.000 6.653 1.00 60.12 175 SER A CA 1
ATOM 1366 C C . SER A 1 175 ? -5.303 -5.215 6.208 1.00 60.12 175 SER A C 1
ATOM 1368 O O . SER A 1 175 ? -4.278 -5.056 5.549 1.00 60.12 175 SER A O 1
ATOM 1370 N N . GLN A 1 176 ? -5.744 -6.435 6.530 1.00 68.44 176 GLN A N 1
ATOM 1371 C CA . GLN A 1 176 ? -5.066 -7.659 6.094 1.00 68.44 176 GLN A CA 1
ATOM 1372 C C . GLN A 1 176 ? -5.220 -7.911 4.589 1.00 68.44 176 GLN A C 1
ATOM 1374 O O . GLN A 1 176 ? -4.295 -8.430 3.961 1.00 68.44 176 GLN A O 1
ATOM 1379 N N . GLU A 1 177 ? -6.363 -7.559 3.999 1.00 66.38 177 GLU A N 1
ATOM 1380 C CA . GLU A 1 177 ? -6.576 -7.642 2.553 1.00 66.38 177 GLU A CA 1
ATOM 1381 C C . GLU A 1 177 ? -5.727 -6.605 1.799 1.00 66.38 177 GLU A C 1
ATOM 1383 O O . GLU A 1 177 ? -5.105 -6.956 0.797 1.00 66.38 177 GLU A O 1
ATOM 1388 N N . GLU A 1 178 ? -5.606 -5.374 2.309 1.00 66.00 178 GLU A N 1
ATOM 1389 C CA . GLU A 1 178 ? -4.731 -4.344 1.731 1.00 66.00 178 GLU A CA 1
ATOM 1390 C C . GLU A 1 178 ? -3.252 -4.747 1.773 1.00 66.00 178 GLU A C 1
ATOM 1392 O O . GLU A 1 178 ? -2.533 -4.567 0.788 1.00 66.00 178 GLU A O 1
ATOM 1397 N N . ASP A 1 179 ? -2.788 -5.338 2.876 1.00 70.31 179 ASP A N 1
ATOM 1398 C CA . ASP A 1 179 ? -1.408 -5.817 2.981 1.00 70.31 179 ASP A CA 1
ATOM 1399 C C . ASP A 1 179 ? -1.146 -7.014 2.055 1.00 70.31 179 ASP A C 1
ATOM 1401 O O . ASP A 1 179 ? -0.096 -7.083 1.409 1.00 70.31 179 ASP A O 1
ATOM 1405 N N . LYS A 1 180 ? -2.111 -7.933 1.901 1.00 71.69 180 LYS A N 1
ATOM 1406 C CA . LYS A 1 180 ? -2.020 -9.014 0.903 1.00 71.69 180 LYS A CA 1
ATOM 1407 C C . LYS A 1 180 ? -1.984 -8.470 -0.522 1.00 71.69 180 LYS A C 1
ATOM 1409 O O . LYS A 1 180 ? -1.234 -8.998 -1.342 1.00 71.69 180 LYS A O 1
ATOM 1414 N N . GLN A 1 181 ? -2.767 -7.435 -0.813 1.00 71.56 181 GLN A N 1
ATOM 1415 C CA . GLN A 1 181 ? -2.827 -6.824 -2.134 1.00 71.56 181 GLN A CA 1
ATOM 1416 C C . GLN A 1 181 ? -1.518 -6.096 -2.468 1.00 71.56 181 GLN A C 1
ATOM 1418 O O . GLN A 1 181 ? -0.956 -6.333 -3.534 1.00 71.56 181 GLN A O 1
ATOM 1423 N N . LYS A 1 182 ? -0.933 -5.356 -1.516 1.00 71.75 182 LYS A N 1
ATOM 1424 C CA . LYS A 1 182 ? 0.403 -4.747 -1.666 1.00 71.75 182 LYS A CA 1
ATOM 1425 C C . LYS A 1 182 ? 1.507 -5.789 -1.868 1.00 71.75 182 LYS A C 1
ATOM 1427 O O . LYS A 1 182 ? 2.421 -5.581 -2.661 1.00 71.75 182 LYS A O 1
ATOM 1432 N N . VAL A 1 183 ? 1.433 -6.932 -1.180 1.00 69.75 183 VAL A N 1
ATOM 1433 C CA . VAL A 1 183 ? 2.384 -8.043 -1.375 1.00 69.75 183 VAL A CA 1
ATOM 1434 C C . VAL A 1 183 ? 2.193 -8.722 -2.737 1.00 69.75 183 VAL A C 1
ATOM 1436 O O . VAL A 1 183 ? 3.177 -9.160 -3.335 1.00 69.75 183 VAL A O 1
ATOM 1439 N N . ALA A 1 184 ? 0.961 -8.812 -3.243 1.00 71.00 184 ALA A N 1
ATOM 1440 C CA . ALA A 1 184 ? 0.677 -9.343 -4.574 1.00 71.00 184 ALA A CA 1
ATOM 1441 C C . ALA A 1 184 ? 1.197 -8.411 -5.681 1.00 71.00 184 ALA A C 1
ATOM 1443 O O . ALA A 1 184 ? 1.894 -8.881 -6.577 1.00 71.00 184 ALA A O 1
ATOM 1444 N N . GLU A 1 185 ? 0.959 -7.103 -5.562 1.00 71.38 185 GLU A N 1
ATOM 1445 C CA . GLU A 1 185 ? 1.474 -6.084 -6.489 1.00 71.38 185 GLU A CA 1
AT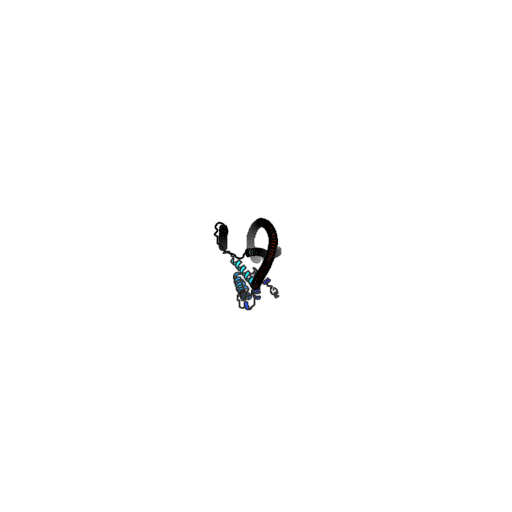OM 1446 C C . GLU A 1 185 ? 3.010 -6.069 -6.502 1.00 71.38 185 GLU A C 1
ATOM 1448 O O . GLU A 1 185 ? 3.624 -6.138 -7.564 1.00 71.38 185 GLU A O 1
ATOM 1453 N N . ALA A 1 186 ? 3.653 -6.114 -5.329 1.00 65.50 186 ALA A N 1
ATOM 1454 C CA . ALA A 1 186 ? 5.112 -6.189 -5.236 1.00 65.50 186 ALA A CA 1
ATOM 1455 C C . ALA A 1 186 ? 5.691 -7.486 -5.835 1.00 65.50 186 ALA A C 1
ATOM 1457 O O . ALA A 1 186 ? 6.817 -7.490 -6.337 1.00 65.50 186 ALA A O 1
ATOM 1458 N N . ARG A 1 187 ? 4.951 -8.604 -5.790 1.00 73.31 187 ARG A N 1
ATOM 1459 C CA . ARG A 1 187 ? 5.355 -9.854 -6.456 1.00 73.31 187 ARG A CA 1
ATOM 1460 C C . ARG A 1 187 ? 5.238 -9.746 -7.970 1.00 73.31 187 ARG A C 1
ATOM 1462 O O . ARG A 1 187 ? 6.164 -10.170 -8.653 1.00 73.31 187 ARG A O 1
ATOM 1469 N N . GLU A 1 188 ? 4.155 -9.163 -8.470 1.00 76.00 188 GLU A N 1
ATOM 1470 C CA . GLU A 1 188 ? 3.935 -8.961 -9.904 1.00 76.00 188 GLU A CA 1
ATOM 1471 C C . GLU A 1 188 ? 4.983 -8.004 -10.499 1.00 76.00 188 GLU A C 1
ATOM 1473 O O . GLU A 1 188 ? 5.587 -8.307 -11.529 1.00 76.00 188 GLU A O 1
ATOM 1478 N N . GLU A 1 189 ? 5.309 -6.909 -9.803 1.00 68.50 189 GLU A N 1
ATOM 1479 C CA . GLU A 1 189 ? 6.392 -5.999 -10.198 1.00 68.50 189 GLU A CA 1
ATOM 1480 C C . GLU A 1 189 ? 7.759 -6.697 -10.236 1.00 68.50 189 GLU A C 1
ATOM 1482 O O . GLU A 1 189 ? 8.540 -6.498 -11.171 1.00 68.50 189 GLU A O 1
ATOM 1487 N N . ASN A 1 190 ? 8.049 -7.558 -9.256 1.00 67.50 190 ASN A N 1
ATOM 1488 C CA . ASN A 1 190 ? 9.301 -8.313 -9.215 1.00 67.50 190 ASN A CA 1
ATOM 1489 C C . ASN A 1 190 ? 9.377 -9.346 -10.354 1.00 67.50 190 ASN A C 1
ATOM 1491 O O . ASN A 1 190 ? 10.422 -9.510 -10.982 1.00 67.50 190 ASN A O 1
ATOM 1495 N N . GLU A 1 191 ? 8.258 -9.984 -10.697 1.00 78.69 191 GLU A N 1
ATOM 1496 C CA . GLU A 1 191 ? 8.173 -10.921 -11.820 1.00 78.69 191 GLU A CA 1
ATOM 1497 C C . GLU A 1 191 ? 8.388 -10.207 -13.167 1.00 78.69 191 GLU A C 1
ATOM 1499 O O . GLU A 1 191 ? 9.160 -10.676 -14.010 1.00 78.69 191 GLU A O 1
ATOM 1504 N N . ILE A 1 192 ? 7.803 -9.015 -13.340 1.00 72.81 192 ILE A N 1
ATOM 1505 C CA . ILE A 1 192 ? 8.017 -8.152 -14.511 1.00 72.81 192 ILE A CA 1
ATOM 1506 C C . ILE A 1 192 ? 9.489 -7.726 -14.617 1.00 72.81 192 ILE A C 1
ATOM 1508 O O . ILE A 1 192 ? 10.075 -7.800 -15.704 1.00 72.81 192 ILE A O 1
ATOM 1512 N N . LEU A 1 193 ? 10.114 -7.326 -13.504 1.00 68.44 193 LEU A N 1
ATOM 1513 C CA . LEU A 1 193 ? 11.538 -6.984 -13.461 1.00 68.44 193 LEU A CA 1
ATOM 1514 C C . LEU A 1 193 ? 12.417 -8.181 -13.841 1.00 68.44 193 LEU A C 1
ATOM 1516 O O . LEU A 1 193 ? 13.341 -8.032 -14.641 1.00 68.44 193 LEU A O 1
ATOM 1520 N N . HIS A 1 194 ? 12.100 -9.379 -13.351 1.00 73.69 194 HIS A N 1
ATOM 1521 C CA . HIS A 1 194 ? 12.857 -10.589 -13.664 1.00 73.69 194 HIS A CA 1
ATOM 1522 C C . HIS A 1 194 ? 12.775 -10.958 -15.156 1.00 73.69 194 HIS A C 1
ATOM 1524 O O . HIS A 1 194 ? 13.767 -11.383 -15.760 1.00 73.69 194 HIS A O 1
ATOM 1530 N N . VAL A 1 195 ? 11.610 -10.746 -15.780 1.00 77.12 195 VAL A N 1
ATOM 1531 C CA . VAL A 1 195 ? 11.415 -10.923 -17.227 1.00 77.12 195 VAL A CA 1
ATOM 1532 C C . VAL A 1 195 ? 12.202 -9.878 -18.022 1.00 77.12 195 VAL A C 1
ATOM 1534 O O . VAL A 1 195 ? 12.866 -10.233 -18.999 1.00 77.12 195 VAL A O 1
ATOM 1537 N N . LEU A 1 196 ? 12.180 -8.609 -17.604 1.00 69.31 196 LEU A N 1
ATOM 1538 C CA . LEU A 1 196 ? 12.934 -7.528 -18.246 1.00 69.31 196 LEU A CA 1
ATOM 1539 C C . LEU A 1 196 ? 14.447 -7.765 -18.184 1.00 69.31 196 LEU A C 1
ATOM 1541 O O . LEU A 1 196 ? 15.121 -7.640 -19.208 1.00 69.31 196 LEU A O 1
ATOM 1545 N N . VAL A 1 197 ? 14.972 -8.174 -17.026 1.00 73.12 197 VAL A N 1
ATOM 1546 C CA . VAL A 1 197 ? 16.392 -8.526 -16.854 1.00 73.12 197 VAL A CA 1
ATOM 1547 C C . VAL A 1 197 ? 16.772 -9.679 -17.785 1.00 73.12 197 VAL A C 1
ATOM 1549 O O . VAL A 1 197 ? 17.734 -9.559 -18.541 1.00 73.12 197 VAL A O 1
ATOM 1552 N N . SER A 1 198 ? 15.965 -10.743 -17.847 1.00 76.44 198 SER A N 1
ATOM 1553 C CA . SER A 1 198 ? 16.227 -11.874 -18.750 1.00 76.44 198 SER A CA 1
ATOM 1554 C C . SER A 1 198 ? 16.191 -11.480 -20.238 1.00 76.44 198 SER A C 1
ATOM 1556 O O . SER A 1 198 ? 16.971 -11.986 -21.050 1.00 76.44 198 SER A O 1
ATOM 1558 N N . GLN A 1 199 ? 15.314 -10.549 -20.630 1.00 74.31 199 GLN A N 1
ATOM 1559 C CA . GLN A 1 199 ? 15.281 -10.017 -21.997 1.00 74.31 199 GLN A CA 1
ATOM 1560 C C . GLN A 1 199 ? 16.508 -9.154 -22.319 1.00 74.31 199 GLN A C 1
ATOM 1562 O O . GLN A 1 199 ? 17.041 -9.245 -23.430 1.00 74.31 199 GLN A O 1
ATOM 1567 N N . LEU A 1 200 ? 16.973 -8.341 -21.367 1.00 69.81 200 LEU A N 1
ATOM 1568 C CA . LEU A 1 200 ? 18.184 -7.534 -21.518 1.00 69.81 200 LEU A CA 1
ATOM 1569 C C . LEU A 1 200 ? 19.432 -8.412 -21.635 1.00 69.81 200 LEU A C 1
ATOM 1571 O O . LEU A 1 200 ? 20.254 -8.171 -22.517 1.00 69.81 200 LEU A O 1
ATOM 1575 N N . GLU A 1 201 ? 19.534 -9.478 -20.842 1.00 77.88 201 GLU A N 1
ATOM 1576 C CA . GLU A 1 201 ? 20.620 -10.456 -20.954 1.00 77.88 201 GLU A CA 1
ATOM 1577 C C . GLU A 1 201 ? 20.633 -11.128 -22.331 1.00 77.88 201 GLU A C 1
ATOM 1579 O O . GLU A 1 201 ? 21.676 -11.183 -22.984 1.00 77.88 201 GLU A O 1
ATOM 1584 N N . LYS A 1 202 ? 19.472 -11.567 -22.838 1.00 78.06 202 LYS A N 1
ATOM 1585 C CA . LYS A 1 202 ? 19.367 -12.150 -24.188 1.00 78.06 202 LYS A CA 1
ATOM 1586 C C . LYS A 1 202 ? 19.790 -11.169 -25.283 1.00 78.06 202 LYS A C 1
ATOM 1588 O O . LYS A 1 202 ? 20.495 -11.565 -26.211 1.00 78.06 202 LYS A O 1
ATOM 1593 N N . ARG A 1 203 ? 19.407 -9.892 -25.175 1.00 74.56 203 ARG A N 1
ATOM 1594 C CA . ARG A 1 203 ? 19.844 -8.844 -26.114 1.00 74.56 203 ARG A CA 1
ATOM 1595 C C . ARG A 1 203 ? 21.346 -8.583 -26.024 1.00 74.56 203 ARG A C 1
ATOM 1597 O O . ARG A 1 203 ? 21.986 -8.436 -27.059 1.00 74.56 203 ARG A O 1
ATOM 1604 N N . ALA A 1 204 ? 21.916 -8.583 -24.821 1.00 69.31 204 ALA A N 1
ATOM 1605 C CA . ALA A 1 204 ? 23.354 -8.432 -24.624 1.00 69.31 204 ALA A CA 1
ATOM 1606 C C . ALA A 1 204 ? 24.144 -9.606 -25.231 1.00 69.31 204 ALA A C 1
ATOM 1608 O O . ALA A 1 204 ? 25.187 -9.391 -25.851 1.00 69.31 204 ALA A O 1
ATOM 1609 N N . TYR A 1 205 ? 23.636 -10.838 -25.118 1.00 80.50 205 TYR A N 1
ATOM 1610 C CA . TYR A 1 205 ? 24.222 -12.005 -25.786 1.00 80.50 205 TYR A CA 1
ATOM 1611 C C . TYR A 1 205 ? 24.137 -11.912 -27.314 1.00 80.50 205 TYR A C 1
ATOM 1613 O O . TYR A 1 205 ? 25.137 -12.171 -27.983 1.00 80.50 205 TYR A O 1
ATOM 1621 N N . ALA A 1 206 ? 22.994 -11.493 -27.866 1.00 75.12 206 ALA A N 1
ATOM 1622 C CA . ALA A 1 206 ? 22.839 -11.290 -29.308 1.00 75.12 206 ALA A CA 1
ATOM 1623 C C . ALA A 1 206 ? 23.797 -10.208 -29.839 1.00 75.12 206 ALA A C 1
ATOM 1625 O O . ALA A 1 206 ? 24.520 -10.447 -30.800 1.00 75.12 206 ALA A O 1
ATOM 1626 N N . ALA A 1 207 ? 23.904 -9.070 -29.145 1.00 74.12 207 ALA A N 1
ATOM 1627 C CA . ALA A 1 207 ? 24.824 -7.996 -29.516 1.00 74.12 207 ALA A CA 1
ATOM 1628 C C . ALA A 1 207 ? 26.301 -8.436 -29.479 1.00 74.12 207 ALA A C 1
ATOM 1630 O O . ALA A 1 207 ? 27.096 -8.025 -30.324 1.00 74.12 207 ALA A O 1
ATOM 1631 N N . ARG A 1 208 ? 26.686 -9.304 -28.530 1.00 80.12 208 ARG A N 1
ATOM 1632 C CA . ARG A 1 208 ? 28.035 -9.899 -28.500 1.00 80.12 208 ARG A CA 1
ATOM 1633 C C . ARG A 1 208 ? 28.284 -10.830 -29.686 1.00 80.12 208 ARG A C 1
ATOM 1635 O O . ARG A 1 208 ? 29.383 -10.800 -30.236 1.00 80.12 208 ARG A O 1
ATOM 1642 N N . ALA A 1 209 ? 27.291 -11.625 -30.079 1.00 79.00 209 ALA A N 1
ATOM 1643 C CA . ALA A 1 209 ? 27.390 -12.498 -31.245 1.00 79.00 209 ALA A CA 1
ATOM 1644 C C . ALA A 1 209 ? 27.523 -11.688 -32.548 1.00 79.00 209 ALA A C 1
ATOM 1646 O O . ALA A 1 209 ? 28.400 -11.987 -33.357 1.00 79.00 209 ALA A O 1
ATOM 1647 N N . ASP A 1 210 ? 26.742 -10.615 -32.704 1.00 77.31 210 ASP A N 1
ATOM 1648 C CA . ASP A 1 210 ? 26.825 -9.716 -33.862 1.00 77.31 210 ASP A CA 1
ATOM 1649 C C . ASP A 1 210 ? 28.181 -9.001 -33.934 1.00 77.31 210 ASP A C 1
ATOM 1651 O O . ASP A 1 210 ? 28.797 -8.932 -34.999 1.00 77.31 210 ASP A O 1
ATOM 1655 N N . LEU A 1 211 ? 28.707 -8.535 -32.795 1.00 79.88 211 LEU A N 1
ATOM 1656 C CA . LEU A 1 211 ? 30.043 -7.938 -32.726 1.00 79.88 211 LEU A CA 1
ATOM 1657 C C . LEU A 1 211 ? 31.138 -8.944 -33.118 1.00 79.88 211 LEU A C 1
ATOM 1659 O O . LEU A 1 211 ? 32.113 -8.583 -33.777 1.00 79.88 211 LEU A O 1
ATOM 1663 N N . GLN A 1 212 ? 30.994 -10.211 -32.724 1.00 83.44 212 GLN A N 1
ATOM 1664 C CA . GLN A 1 212 ? 31.935 -11.269 -33.091 1.00 83.44 212 GLN A CA 1
ATOM 1665 C C . GLN A 1 212 ? 31.843 -11.622 -34.584 1.00 83.44 212 GLN A C 1
ATOM 1667 O O . GLN A 1 212 ? 32.876 -11.817 -35.225 1.00 83.44 212 GLN A O 1
ATOM 1672 N N . ALA A 1 213 ? 30.637 -11.635 -35.156 1.00 78.50 213 ALA A N 1
ATOM 1673 C CA . ALA A 1 213 ? 30.431 -11.812 -36.591 1.00 78.50 213 ALA A CA 1
ATOM 1674 C C . ALA A 1 213 ? 31.034 -10.654 -37.401 1.00 78.50 213 ALA A C 1
ATOM 1676 O O . ALA A 1 213 ? 31.706 -10.893 -38.404 1.00 78.50 213 ALA A O 1
ATOM 1677 N N . GLN A 1 214 ? 30.874 -9.410 -36.934 1.00 78.50 214 GLN A N 1
ATOM 1678 C CA . GLN A 1 214 ? 31.505 -8.247 -37.558 1.00 78.50 214 GLN A CA 1
ATOM 1679 C C . GLN A 1 214 ? 33.029 -8.352 -37.548 1.00 78.50 214 GLN A C 1
ATOM 1681 O O . GLN A 1 214 ? 33.630 -8.110 -38.587 1.00 78.50 214 GLN A O 1
ATOM 1686 N N . LYS A 1 215 ? 33.646 -8.771 -36.432 1.00 82.44 215 LYS A N 1
ATOM 1687 C CA . LYS A 1 215 ? 35.105 -8.974 -36.352 1.00 82.44 215 LYS A CA 1
ATOM 1688 C C . LYS A 1 215 ? 35.617 -10.009 -37.358 1.00 82.44 215 LYS A C 1
ATOM 1690 O O . LYS A 1 215 ? 36.613 -9.754 -38.025 1.00 82.44 215 LYS A O 1
ATOM 1695 N N . MET A 1 216 ? 34.920 -11.139 -37.507 1.00 82.31 216 MET A N 1
ATOM 1696 C CA . MET A 1 216 ? 35.289 -12.153 -38.505 1.00 82.31 216 MET A CA 1
ATOM 1697 C C . MET A 1 216 ? 35.158 -11.623 -39.938 1.00 82.31 216 MET A C 1
ATOM 1699 O O . MET A 1 216 ? 35.994 -11.923 -40.786 1.00 82.31 216 MET A O 1
ATOM 1703 N N . LEU A 1 217 ? 34.143 -10.799 -40.216 1.00 79.75 217 LEU A N 1
ATOM 1704 C CA . LEU A 1 217 ? 33.983 -10.169 -41.527 1.00 79.75 217 LEU A CA 1
ATOM 1705 C C . LEU A 1 217 ? 35.121 -9.176 -41.821 1.00 79.75 217 LEU A C 1
ATOM 1707 O O . LEU A 1 217 ? 35.647 -9.156 -42.935 1.00 79.75 217 LEU A O 1
ATOM 1711 N N . THR A 1 218 ? 35.550 -8.380 -40.836 1.00 81.75 218 THR A N 1
ATOM 1712 C CA . THR A 1 218 ? 36.705 -7.484 -41.008 1.00 81.75 218 THR A CA 1
ATOM 1713 C C . THR A 1 218 ? 37.998 -8.256 -41.250 1.00 81.75 218 THR A C 1
ATOM 1715 O O . THR A 1 218 ? 38.788 -7.852 -42.098 1.00 81.75 218 THR A O 1
ATOM 1718 N N . GLU A 1 219 ? 38.210 -9.380 -40.568 1.00 81.75 219 GLU A N 1
ATOM 1719 C CA . GLU A 1 219 ? 39.379 -10.240 -40.797 1.00 81.75 219 GLU A CA 1
ATOM 1720 C C . GLU A 1 219 ? 39.385 -10.834 -42.214 1.00 81.75 219 GLU A C 1
ATOM 1722 O O . GLU A 1 219 ? 40.392 -10.717 -42.913 1.00 81.75 219 GLU A O 1
ATOM 1727 N N . LEU A 1 220 ? 38.247 -11.356 -42.689 1.00 79.50 220 LEU A N 1
ATOM 1728 C CA . LEU A 1 220 ? 38.114 -11.879 -44.056 1.00 79.50 220 LEU A CA 1
ATOM 1729 C C . LEU A 1 220 ? 38.370 -10.802 -45.119 1.00 79.50 220 LEU A C 1
ATOM 1731 O O . LEU A 1 220 ? 39.118 -11.026 -46.067 1.00 79.50 220 LEU A O 1
ATOM 1735 N N . THR A 1 221 ? 37.812 -9.602 -44.944 1.00 79.88 221 THR A N 1
ATOM 1736 C CA . THR A 1 221 ? 38.040 -8.498 -45.896 1.00 79.88 221 THR A CA 1
ATOM 1737 C C . THR A 1 221 ? 39.489 -8.002 -45.900 1.00 79.88 221 THR A C 1
ATOM 1739 O O . THR A 1 221 ? 39.989 -7.559 -46.936 1.00 79.88 221 THR A O 1
ATOM 1742 N N . LEU A 1 222 ? 40.202 -8.068 -44.771 1.00 80.69 222 LEU A N 1
ATOM 1743 C CA . LEU A 1 222 ? 41.633 -7.757 -44.722 1.00 80.69 222 LEU A CA 1
ATOM 1744 C C . LEU A 1 222 ? 42.464 -8.813 -45.461 1.00 80.69 222 LEU A C 1
ATOM 1746 O O . LEU A 1 222 ? 43.416 -8.453 -46.157 1.00 80.69 222 LEU A O 1
ATOM 1750 N N . GLU A 1 223 ? 42.085 -10.085 -45.355 1.00 82.56 223 GLU A N 1
ATOM 1751 C CA . GLU A 1 223 ? 42.735 -11.192 -46.057 1.00 82.56 223 GLU A CA 1
ATOM 1752 C C . GLU A 1 223 ? 42.513 -11.118 -47.578 1.00 82.56 223 GLU A C 1
ATOM 1754 O O . GLU A 1 223 ? 43.479 -11.187 -48.342 1.00 82.56 223 GLU A O 1
ATOM 1759 N N . GLU A 1 224 ? 41.285 -10.850 -48.032 1.00 81.62 224 GLU A N 1
ATOM 1760 C CA . GLU A 1 224 ? 40.976 -10.616 -49.453 1.00 81.62 224 GLU A CA 1
ATOM 1761 C C . GLU A 1 224 ? 41.767 -9.427 -50.021 1.00 81.62 224 GLU A C 1
ATOM 1763 O O . GLU A 1 224 ? 42.355 -9.506 -51.104 1.00 81.62 224 GLU A O 1
ATOM 1768 N N . ASN A 1 225 ? 41.870 -8.331 -49.263 1.00 77.81 225 ASN A N 1
ATOM 1769 C CA . ASN A 1 225 ? 42.668 -7.171 -49.662 1.00 77.81 225 ASN A CA 1
ATOM 1770 C C . ASN A 1 225 ? 44.173 -7.479 -49.731 1.00 77.81 225 ASN A C 1
ATOM 1772 O O . ASN A 1 225 ? 44.885 -6.908 -50.564 1.00 77.81 225 ASN A O 1
ATOM 1776 N N . ALA A 1 226 ? 44.683 -8.363 -48.871 1.00 82.44 226 ALA A N 1
ATOM 1777 C CA . ALA A 1 226 ? 46.069 -8.813 -48.931 1.00 82.44 226 ALA A CA 1
ATOM 1778 C C . ALA A 1 226 ? 46.328 -9.679 -50.177 1.00 82.44 226 ALA A C 1
ATOM 1780 O O . ALA A 1 226 ? 47.341 -9.483 -50.854 1.00 82.44 226 ALA A O 1
ATOM 1781 N N . GLN A 1 227 ? 45.392 -10.566 -50.529 1.00 82.00 227 GLN A N 1
ATOM 1782 C CA . GLN A 1 227 ? 45.471 -11.396 -51.735 1.00 82.00 227 GLN A CA 1
ATOM 1783 C C . GLN A 1 227 ? 45.424 -10.557 -53.019 1.00 82.00 227 GLN A C 1
ATOM 1785 O O . GLN A 1 227 ? 46.258 -10.746 -53.906 1.00 82.00 227 GLN A O 1
ATOM 1790 N N . LEU A 1 228 ? 44.526 -9.570 -53.100 1.00 79.06 228 LEU A N 1
ATOM 1791 C CA . LEU A 1 228 ? 44.453 -8.653 -54.244 1.00 79.06 228 LEU A CA 1
ATOM 1792 C C . LEU A 1 228 ? 45.748 -7.849 -54.422 1.00 79.06 228 LEU A C 1
ATOM 1794 O O . LEU A 1 228 ? 46.243 -7.703 -55.538 1.00 79.06 228 LEU A O 1
ATOM 1798 N N . LYS A 1 229 ? 46.361 -7.381 -53.327 1.00 82.50 229 LYS A N 1
ATOM 1799 C CA . LYS A 1 229 ? 47.667 -6.700 -53.386 1.00 82.50 229 LYS A CA 1
ATOM 1800 C C . LYS A 1 229 ? 48.792 -7.612 -53.877 1.00 82.50 229 LYS A C 1
ATOM 1802 O O . LYS A 1 229 ? 49.696 -7.126 -54.555 1.00 82.50 229 LYS A O 1
ATOM 1807 N N . ALA A 1 230 ? 48.759 -8.902 -53.543 1.00 82.12 230 ALA A N 1
ATOM 1808 C CA . ALA A 1 230 ? 49.734 -9.868 -54.041 1.00 82.12 230 ALA A CA 1
ATOM 1809 C C . ALA A 1 230 ? 49.574 -10.104 -55.554 1.00 82.12 230 ALA A C 1
ATOM 1811 O O . ALA A 1 230 ? 50.566 -10.072 -56.277 1.00 82.12 230 ALA A O 1
ATOM 1812 N N . GLN A 1 231 ? 48.335 -10.231 -56.042 1.00 82.44 231 GLN A N 1
ATOM 1813 C CA . GLN A 1 231 ? 48.047 -10.384 -57.474 1.00 82.44 231 GLN A CA 1
ATOM 1814 C C . GLN A 1 231 ? 48.466 -9.159 -58.298 1.00 82.44 231 GLN A C 1
ATOM 1816 O O . GLN A 1 231 ? 48.991 -9.312 -59.398 1.00 82.44 231 GLN A O 1
ATOM 1821 N N . ILE A 1 232 ? 48.277 -7.946 -57.766 1.00 79.56 232 ILE A N 1
ATOM 1822 C CA . ILE A 1 232 ? 48.733 -6.713 -58.428 1.00 79.56 232 ILE A CA 1
ATOM 1823 C C . ILE A 1 232 ? 50.259 -6.725 -58.593 1.00 79.56 232 ILE A C 1
ATOM 1825 O O . ILE A 1 232 ? 50.751 -6.482 -59.689 1.00 79.56 232 ILE A O 1
ATOM 1829 N N . ARG A 1 233 ? 51.010 -7.095 -57.546 1.00 80.00 233 ARG A N 1
ATOM 1830 C CA . ARG A 1 233 ? 52.480 -7.185 -57.622 1.00 80.00 233 ARG A CA 1
ATOM 1831 C C . ARG A 1 233 ? 52.960 -8.220 -58.636 1.00 80.00 233 ARG A C 1
ATOM 1833 O O . ARG A 1 233 ? 53.892 -7.948 -59.380 1.00 80.00 233 ARG A O 1
ATOM 1840 N N . GLU A 1 234 ? 52.308 -9.379 -58.691 1.00 83.19 234 GLU A N 1
ATOM 1841 C CA . GLU A 1 234 ? 52.627 -10.420 -59.674 1.00 83.19 234 GLU A CA 1
ATOM 1842 C C . GLU A 1 234 ? 52.394 -9.927 -61.113 1.00 83.19 234 GLU A C 1
ATOM 1844 O O . GLU A 1 234 ? 53.184 -10.204 -62.018 1.00 83.19 234 GLU A O 1
ATOM 1849 N N . LYS A 1 235 ? 51.324 -9.153 -61.335 1.00 80.06 235 LYS A N 1
ATOM 1850 C CA . LYS A 1 235 ? 51.024 -8.560 -62.643 1.00 80.06 235 LYS A CA 1
ATOM 1851 C C . LYS A 1 235 ? 52.010 -7.462 -63.032 1.00 80.06 235 LYS A C 1
ATOM 1853 O O . LYS A 1 235 ? 52.401 -7.410 -64.198 1.00 80.06 235 LYS A O 1
ATOM 1858 N N . ASP A 1 236 ? 52.461 -6.655 -62.079 1.00 79.94 236 ASP A N 1
ATOM 1859 C CA . ASP A 1 236 ? 53.495 -5.641 -62.306 1.00 79.94 236 ASP A CA 1
ATOM 1860 C C . ASP A 1 236 ? 54.860 -6.279 -62.637 1.00 79.94 236 ASP A C 1
ATOM 1862 O O . ASP A 1 236 ? 55.566 -5.813 -63.533 1.00 79.94 236 ASP A O 1
ATOM 1866 N N . GLU A 1 237 ? 55.217 -7.398 -61.998 1.00 79.38 237 GLU A N 1
ATOM 1867 C CA . GLU A 1 237 ? 56.428 -8.165 -62.336 1.00 79.38 237 GLU A CA 1
ATOM 1868 C C . GLU A 1 237 ? 56.348 -8.797 -63.736 1.00 79.38 237 GLU A C 1
ATOM 1870 O O . GLU A 1 237 ? 57.323 -8.750 -64.492 1.00 79.38 237 GLU A O 1
ATOM 1875 N N . GLN A 1 238 ? 55.184 -9.330 -64.127 1.00 76.31 238 GLN A N 1
ATOM 1876 C CA . GLN A 1 238 ? 54.946 -9.842 -65.486 1.00 76.31 238 GLN A CA 1
ATOM 1877 C C . GLN A 1 238 ? 55.064 -8.732 -66.543 1.00 76.31 238 GLN A C 1
ATOM 1879 O O . GLN A 1 238 ? 55.607 -8.961 -67.627 1.00 76.31 238 GLN A O 1
ATOM 1884 N N . LEU A 1 239 ? 54.595 -7.521 -66.229 1.00 72.38 239 LEU A N 1
ATOM 1885 C CA . LEU A 1 239 ? 54.704 -6.356 -67.106 1.00 72.38 239 LEU A CA 1
ATOM 1886 C C . LEU A 1 239 ? 56.167 -5.924 -67.294 1.00 72.38 239 LEU A C 1
ATOM 1888 O O . LEU A 1 239 ? 56.588 -5.658 -68.420 1.00 72.38 239 LEU A O 1
ATOM 1892 N N . HIS A 1 240 ? 56.959 -5.911 -66.219 1.00 69.31 240 HIS A N 1
ATOM 1893 C CA . HIS A 1 240 ? 58.385 -5.592 -66.292 1.00 69.31 240 HIS A CA 1
ATOM 1894 C C . HIS A 1 240 ? 59.187 -6.638 -67.081 1.00 69.31 240 HIS A C 1
ATOM 1896 O O . HIS A 1 240 ? 60.012 -6.272 -67.916 1.00 69.31 240 HIS A O 1
ATOM 1902 N N . GLN A 1 241 ? 58.883 -7.931 -66.928 1.00 62.81 241 GLN A N 1
ATOM 1903 C CA . GLN A 1 241 ? 59.509 -8.989 -67.735 1.00 62.81 241 GLN A CA 1
ATOM 1904 C C . GLN A 1 241 ? 59.149 -8.894 -69.228 1.00 62.81 241 GLN A C 1
ATOM 1906 O O . GLN A 1 241 ? 59.985 -9.184 -70.085 1.00 62.81 241 GLN A O 1
ATOM 1911 N N . ALA A 1 242 ? 57.931 -8.455 -69.559 1.00 57.22 242 ALA A N 1
ATOM 1912 C CA . ALA A 1 242 ? 57.523 -8.207 -70.942 1.00 57.22 242 ALA A CA 1
ATOM 1913 C C . ALA A 1 242 ? 58.218 -6.972 -71.550 1.00 57.22 242 ALA A C 1
ATOM 1915 O O . ALA A 1 242 ? 58.523 -6.960 -72.744 1.00 57.22 242 ALA A O 1
ATOM 1916 N N . GLN A 1 243 ? 58.517 -5.953 -70.737 1.00 55.12 243 GLN A N 1
ATOM 1917 C CA . GLN A 1 243 ? 59.274 -4.772 -71.165 1.00 55.12 243 GLN A CA 1
ATOM 1918 C C . GLN A 1 243 ? 60.758 -5.089 -71.422 1.00 55.12 243 GLN A C 1
ATOM 1920 O O . GLN A 1 243 ? 61.318 -4.588 -72.399 1.00 55.12 243 GLN A O 1
ATOM 1925 N N . ASP A 1 244 ? 61.365 -5.995 -70.650 1.00 54.72 244 ASP A N 1
ATOM 1926 C CA . ASP A 1 244 ? 62.756 -6.432 -70.851 1.00 54.72 244 ASP A CA 1
ATOM 1927 C C . ASP A 1 244 ? 62.946 -7.340 -72.087 1.00 54.72 244 ASP A C 1
ATOM 1929 O O . ASP A 1 244 ? 64.037 -7.408 -72.659 1.00 54.72 244 ASP A O 1
ATOM 1933 N N . GLN A 1 245 ? 61.882 -7.987 -72.581 1.00 46.69 245 GLN A N 1
ATOM 1934 C CA . GLN A 1 245 ? 61.914 -8.802 -73.808 1.00 46.69 245 GLN A CA 1
ATOM 1935 C C . GLN A 1 245 ? 61.753 -7.992 -75.111 1.00 46.69 245 GLN A C 1
ATOM 1937 O O . GLN A 1 245 ? 61.975 -8.523 -76.199 1.00 46.69 245 GLN A O 1
ATOM 1942 N N . SER A 1 246 ? 61.453 -6.690 -75.031 1.00 43.56 246 SER A N 1
ATOM 1943 C CA . SER A 1 246 ? 61.341 -5.792 -76.197 1.00 43.56 246 SER A CA 1
ATOM 1944 C C . SER A 1 246 ? 62.699 -5.256 -76.703 1.00 43.56 246 SER A C 1
ATOM 1946 O O . SER A 1 246 ? 62.744 -4.427 -77.617 1.00 43.56 246 SER A O 1
ATOM 1948 N N . GLY A 1 247 ? 63.817 -5.705 -76.124 1.00 47.41 247 GLY A N 1
ATOM 1949 C CA . GLY A 1 247 ? 65.171 -5.199 -76.374 1.00 47.41 247 GLY A CA 1
ATOM 1950 C C . GLY A 1 247 ? 66.036 -6.014 -77.341 1.00 47.41 247 GLY A C 1
ATOM 1951 O O . GLY A 1 247 ? 67.258 -5.974 -77.220 1.00 47.41 247 GLY A O 1
ATOM 1952 N N . PHE A 1 248 ? 65.466 -6.768 -78.286 1.00 44.78 248 PHE A N 1
ATOM 1953 C CA . PHE A 1 248 ? 66.262 -7.565 -79.228 1.00 44.78 248 PHE A CA 1
ATOM 1954 C C . PHE A 1 248 ? 65.663 -7.523 -80.635 1.00 44.78 248 PHE A C 1
ATOM 1956 O O . PHE A 1 248 ? 64.595 -8.079 -80.855 1.00 44.78 248 PHE A O 1
ATOM 1963 N N . LEU A 1 249 ? 66.352 -6.839 -81.564 1.00 37.50 249 LEU A N 1
ATOM 1964 C CA . LEU A 1 249 ? 66.550 -7.189 -82.987 1.00 37.50 249 LEU A CA 1
ATOM 1965 C C . LEU A 1 249 ? 66.935 -5.942 -83.810 1.00 37.50 249 LEU A C 1
ATOM 1967 O O . LEU A 1 249 ? 66.094 -5.146 -84.226 1.00 37.50 249 LEU A O 1
ATOM 1971 N N . ARG A 1 250 ? 68.232 -5.798 -84.109 1.00 37.66 250 ARG A N 1
ATOM 1972 C CA . ARG A 1 250 ? 68.731 -5.023 -85.260 1.00 37.66 250 ARG A CA 1
ATOM 1973 C C . ARG A 1 250 ? 69.985 -5.676 -85.838 1.00 37.66 250 ARG A C 1
ATOM 1975 O O . ARG A 1 250 ? 71.008 -5.684 -85.157 1.00 37.66 250 ARG A O 1
ATOM 1982 N N . ARG A 1 251 ? 69.862 -6.155 -87.084 1.00 39.69 251 ARG A N 1
ATOM 1983 C CA . ARG A 1 251 ? 70.835 -6.352 -88.197 1.00 39.69 251 ARG A CA 1
ATOM 1984 C C . ARG A 1 251 ? 70.200 -7.406 -89.134 1.00 39.69 251 ARG A C 1
ATOM 1986 O O . ARG A 1 251 ? 69.645 -8.363 -88.616 1.00 39.69 251 ARG A O 1
ATOM 1993 N N . ASP A 1 252 ? 70.112 -7.303 -90.461 1.00 36.16 252 ASP A N 1
ATOM 1994 C CA . ASP A 1 252 ? 70.893 -6.591 -91.479 1.00 36.16 252 ASP A CA 1
ATOM 1995 C C . ASP A 1 252 ? 70.055 -6.225 -92.734 1.00 36.16 252 ASP A C 1
ATOM 1997 O O . ASP A 1 252 ? 68.905 -6.625 -92.895 1.00 36.16 252 ASP A O 1
ATOM 2001 N N . PHE A 1 253 ? 70.675 -5.417 -93.600 1.00 45.81 253 PHE A N 1
ATOM 2002 C CA . PHE A 1 253 ? 70.187 -4.746 -94.815 1.00 45.81 253 PHE A CA 1
ATOM 2003 C C . PHE A 1 253 ? 69.806 -5.666 -96.000 1.00 45.81 253 PHE A C 1
ATOM 2005 O O . PHE A 1 253 ? 70.548 -6.598 -96.297 1.00 45.81 253 PHE A O 1
ATOM 2012 N N . SER A 1 254 ? 68.755 -5.294 -96.767 1.00 41.75 254 SER A N 1
ATOM 2013 C CA . SER A 1 254 ? 68.739 -5.180 -98.262 1.00 41.75 254 SER A CA 1
ATOM 2014 C C . SER A 1 254 ? 67.356 -5.319 -98.960 1.00 41.75 254 SER A C 1
ATOM 2016 O O . SER A 1 254 ? 67.255 -5.928 -100.019 1.00 41.75 254 SER A O 1
ATOM 2018 N N . ALA A 1 255 ? 66.278 -4.699 -98.451 1.00 45.59 255 ALA A N 1
ATOM 2019 C CA . ALA A 1 255 ? 64.981 -4.629 -99.165 1.00 45.59 255 ALA A CA 1
ATOM 2020 C C . ALA A 1 255 ? 64.252 -3.273 -98.989 1.00 45.59 255 ALA A C 1
ATOM 2022 O O . ALA A 1 255 ? 63.052 -3.198 -98.770 1.00 45.59 255 ALA A O 1
ATOM 2023 N N . LEU A 1 256 ? 64.979 -2.157 -99.064 1.00 47.84 256 LEU A N 1
ATOM 2024 C CA . LEU A 1 256 ? 64.613 -0.859 -98.468 1.00 47.84 256 LEU A CA 1
ATOM 2025 C C . LEU A 1 256 ? 63.468 -0.041 -99.132 1.00 47.84 256 LEU A C 1
ATOM 2027 O O . LEU A 1 256 ? 63.358 1.152 -98.857 1.00 47.84 256 LEU A O 1
ATOM 2031 N N . LYS A 1 257 ? 62.616 -0.610 -99.999 1.00 48.06 257 LYS A N 1
ATOM 2032 C CA . LYS A 1 257 ? 61.511 0.148 -100.639 1.00 48.06 257 LYS A CA 1
ATOM 2033 C C . LYS A 1 257 ? 60.116 -0.400 -100.336 1.00 48.06 257 LYS A C 1
ATOM 2035 O O . LYS A 1 257 ? 59.235 0.389 -100.001 1.00 48.06 257 LYS A O 1
ATOM 2040 N N . ASP A 1 258 ? 59.934 -1.717 -100.351 1.00 53.16 258 ASP A N 1
ATOM 2041 C CA . ASP A 1 258 ? 58.685 -2.344 -99.889 1.00 53.16 258 ASP A CA 1
ATOM 2042 C C . ASP A 1 258 ? 58.629 -2.423 -98.351 1.00 53.16 258 ASP A C 1
ATOM 2044 O O . ASP A 1 258 ? 57.561 -2.304 -97.749 1.00 53.16 258 ASP A O 1
ATOM 2048 N N . ASP A 1 259 ? 59.799 -2.457 -97.705 1.00 54.53 259 ASP A N 1
ATOM 2049 C CA . ASP A 1 259 ? 59.954 -2.415 -96.248 1.00 54.53 259 ASP A CA 1
ATOM 2050 C C . ASP A 1 259 ? 59.520 -1.069 -95.647 1.00 54.53 259 ASP A C 1
ATOM 2052 O O . ASP A 1 259 ? 59.055 -1.012 -94.516 1.00 54.53 259 ASP A O 1
ATOM 2056 N N . PHE A 1 260 ? 59.602 0.035 -96.402 1.00 57.00 260 PHE A N 1
ATOM 2057 C CA . PHE A 1 260 ? 59.188 1.349 -95.898 1.00 57.00 260 PHE A CA 1
ATOM 2058 C C . PHE A 1 260 ? 57.664 1.449 -95.750 1.00 57.00 260 PHE A C 1
ATOM 2060 O O . PHE A 1 260 ? 57.187 1.999 -94.761 1.00 57.00 260 PHE A O 1
ATOM 2067 N N . LYS A 1 261 ? 56.902 0.851 -96.678 1.00 62.94 261 LYS A N 1
ATOM 2068 C CA . LYS A 1 261 ? 55.435 0.774 -96.587 1.00 62.94 261 LYS A CA 1
ATOM 2069 C C . LYS A 1 261 ? 54.980 -0.205 -95.508 1.00 62.94 261 LYS A C 1
ATOM 2071 O O . LYS A 1 261 ? 54.091 0.130 -94.732 1.00 62.94 261 LYS A O 1
ATOM 2076 N N . ALA A 1 262 ? 55.616 -1.374 -95.410 1.00 66.50 262 ALA A N 1
ATOM 2077 C CA . ALA A 1 262 ? 55.334 -2.325 -94.335 1.00 66.50 262 ALA A CA 1
ATOM 2078 C C . ALA A 1 262 ? 55.660 -1.727 -92.954 1.00 66.50 262 ALA A C 1
ATOM 2080 O O . ALA A 1 262 ? 54.895 -1.889 -92.006 1.00 66.50 262 ALA A O 1
ATOM 2081 N N . LYS A 1 263 ? 56.749 -0.959 -92.846 1.00 66.69 263 LYS A N 1
ATOM 2082 C CA . LYS A 1 263 ? 57.146 -0.268 -91.617 1.00 66.69 263 LYS A CA 1
ATOM 2083 C C . LYS A 1 263 ? 56.255 0.927 -91.296 1.00 66.69 263 LYS A C 1
ATOM 2085 O O . LYS A 1 263 ? 55.950 1.118 -90.127 1.00 66.69 263 LYS A O 1
ATOM 2090 N N . GLU A 1 264 ? 55.784 1.687 -92.284 1.00 74.19 264 GLU A N 1
ATOM 2091 C CA . GLU A 1 264 ? 54.729 2.691 -92.074 1.00 74.19 264 GLU A CA 1
ATOM 2092 C C . GLU A 1 264 ? 53.442 2.050 -91.551 1.00 74.19 264 GLU A C 1
ATOM 2094 O O . GLU A 1 264 ? 52.822 2.590 -90.640 1.00 74.19 264 GLU A O 1
ATOM 2099 N N . GLU A 1 265 ? 53.046 0.889 -92.076 1.00 77.38 265 GLU A N 1
ATOM 2100 C CA . GLU A 1 265 ? 51.842 0.196 -91.620 1.00 77.38 265 GLU A CA 1
ATOM 2101 C C . GLU A 1 265 ? 52.008 -0.405 -90.215 1.00 77.38 265 GLU A C 1
ATOM 2103 O O . GLU A 1 265 ? 51.093 -0.310 -89.398 1.00 77.38 265 GLU A O 1
ATOM 2108 N N . VAL A 1 266 ? 53.180 -0.959 -89.889 1.00 77.50 266 VAL A N 1
ATOM 2109 C CA . VAL A 1 266 ? 53.512 -1.410 -88.527 1.00 77.50 266 VAL A CA 1
ATOM 2110 C C . VAL A 1 266 ? 53.569 -0.227 -87.561 1.00 77.50 266 VAL A C 1
ATOM 2112 O O . VAL A 1 266 ? 53.002 -0.313 -86.477 1.00 77.50 266 VAL A O 1
ATOM 2115 N N . MET A 1 267 ? 54.177 0.895 -87.953 1.00 75.75 267 MET A N 1
ATOM 2116 C CA . MET A 1 267 ? 54.206 2.116 -87.141 1.00 75.75 267 MET A CA 1
ATOM 2117 C C . MET A 1 267 ? 52.805 2.699 -86.952 1.00 75.75 267 MET A C 1
ATOM 2119 O O . MET A 1 267 ? 52.502 3.165 -85.860 1.00 75.75 267 MET A O 1
ATOM 2123 N N . ARG A 1 268 ? 51.929 2.624 -87.963 1.00 79.62 268 ARG A N 1
ATOM 2124 C CA . ARG A 1 268 ? 50.524 3.036 -87.846 1.00 79.62 268 ARG A CA 1
ATOM 2125 C C . ARG A 1 268 ? 49.755 2.118 -86.894 1.00 79.62 268 ARG A C 1
ATOM 2127 O O . ARG A 1 268 ? 49.135 2.620 -85.972 1.00 79.62 268 ARG A O 1
ATOM 2134 N N . LYS A 1 269 ? 49.879 0.790 -87.019 1.00 81.25 269 LYS A N 1
ATOM 2135 C CA . LYS A 1 269 ? 49.262 -0.177 -86.084 1.00 81.25 269 LYS A CA 1
ATOM 2136 C C . LYS A 1 269 ? 49.784 -0.027 -84.655 1.00 81.25 269 LYS A C 1
ATOM 2138 O O . LYS A 1 269 ? 49.017 -0.168 -83.705 1.00 81.25 269 LYS A O 1
ATOM 2143 N N . TYR A 1 270 ? 51.074 0.263 -84.497 1.00 77.62 270 TYR A N 1
ATOM 2144 C CA . TYR A 1 270 ? 51.686 0.540 -83.202 1.00 77.62 270 TYR A CA 1
ATOM 2145 C C . TYR A 1 270 ? 51.159 1.853 -82.616 1.00 77.62 270 TYR A C 1
ATOM 2147 O O . TYR A 1 270 ? 50.795 1.885 -81.445 1.00 77.62 270 TYR A O 1
ATOM 2155 N N . HIS A 1 271 ? 51.039 2.901 -83.437 1.00 82.38 271 HIS A N 1
ATOM 2156 C CA . HIS A 1 271 ? 50.443 4.171 -83.034 1.00 82.38 271 HIS A CA 1
ATOM 2157 C C . HIS A 1 271 ? 48.975 3.999 -82.627 1.00 82.38 271 HIS A C 1
ATOM 2159 O O . HIS A 1 271 ? 48.624 4.383 -81.522 1.00 82.38 271 HIS A O 1
ATOM 2165 N N . ASP A 1 272 ? 48.159 3.315 -83.434 1.00 84.69 272 ASP A N 1
ATOM 2166 C CA . ASP A 1 272 ? 46.757 3.021 -83.117 1.00 84.69 272 ASP A CA 1
ATOM 2167 C C . ASP A 1 272 ? 46.617 2.187 -81.830 1.00 84.69 272 ASP A C 1
ATOM 2169 O O . ASP A 1 272 ? 45.681 2.378 -81.055 1.00 84.69 272 ASP A O 1
ATOM 2173 N N . SER A 1 273 ? 47.546 1.257 -81.578 1.00 84.44 273 SER A N 1
ATOM 2174 C CA . SER A 1 273 ? 47.557 0.459 -80.342 1.00 84.44 273 SER A CA 1
ATOM 2175 C C . SER A 1 273 ? 47.944 1.300 -79.127 1.00 84.44 273 SER A C 1
ATOM 2177 O O . SER A 1 273 ? 47.339 1.148 -78.070 1.00 84.44 273 SER A O 1
ATOM 2179 N N . LEU A 1 274 ? 48.906 2.213 -79.284 1.00 82.25 274 LEU A N 1
ATOM 2180 C CA . LEU A 1 274 ? 49.274 3.198 -78.267 1.00 82.25 274 LEU A CA 1
ATOM 2181 C C . LEU A 1 274 ? 48.113 4.143 -77.960 1.00 82.25 274 LEU A C 1
ATOM 2183 O O . LEU A 1 274 ? 47.819 4.358 -76.792 1.00 82.25 274 LEU A O 1
ATOM 2187 N N . THR A 1 275 ? 47.417 4.649 -78.980 1.00 86.75 275 THR A N 1
ATOM 2188 C CA . THR A 1 275 ? 46.246 5.514 -78.800 1.00 86.75 275 THR A CA 1
ATOM 2189 C C . THR A 1 275 ? 45.127 4.780 -78.066 1.00 86.75 275 THR A C 1
ATOM 2191 O O . THR A 1 275 ? 44.587 5.312 -77.105 1.00 86.75 275 THR A O 1
ATOM 2194 N N . LYS A 1 276 ? 44.830 3.524 -78.426 1.00 88.75 276 LYS A N 1
ATOM 2195 C CA . LYS A 1 276 ? 43.841 2.708 -77.697 1.00 88.75 276 LYS A CA 1
ATOM 2196 C C . LYS A 1 276 ? 44.257 2.407 -76.259 1.00 88.75 276 LYS A C 1
ATOM 2198 O O . LYS A 1 276 ? 43.403 2.366 -75.376 1.00 88.75 276 LYS A O 1
ATOM 2203 N N . ALA A 1 277 ? 45.545 2.170 -76.013 1.00 85.44 277 ALA A N 1
ATOM 2204 C CA . ALA A 1 277 ? 46.057 1.977 -74.661 1.00 85.44 277 ALA A CA 1
ATOM 2205 C C . ALA A 1 277 ? 45.918 3.260 -73.824 1.00 85.44 277 ALA A C 1
ATOM 2207 O O . ALA A 1 277 ? 45.515 3.181 -72.666 1.00 85.44 277 ALA A O 1
ATOM 2208 N N . ASP A 1 278 ? 46.176 4.425 -74.421 1.00 86.94 278 ASP A N 1
ATOM 2209 C CA . ASP A 1 278 ? 46.029 5.736 -73.781 1.00 86.94 278 ASP A CA 1
ATOM 2210 C C . ASP A 1 278 ? 44.555 6.080 -73.499 1.00 86.94 278 ASP A C 1
ATOM 2212 O O . ASP A 1 278 ? 44.212 6.519 -72.401 1.00 86.94 278 ASP A O 1
ATOM 2216 N N . GLU A 1 279 ? 43.646 5.780 -74.432 1.00 89.62 279 GLU A N 1
ATOM 2217 C CA . GLU A 1 279 ? 42.194 5.887 -74.230 1.00 89.62 279 GLU A CA 1
ATOM 2218 C C . GLU A 1 279 ? 41.711 4.967 -73.097 1.00 89.62 279 GLU A C 1
ATOM 2220 O O . GLU A 1 279 ? 40.958 5.396 -72.219 1.00 89.62 279 GLU A O 1
ATOM 2225 N N . CYS A 1 280 ? 42.179 3.713 -73.067 1.00 87.88 280 CYS A N 1
ATOM 2226 C CA . CYS A 1 280 ? 41.833 2.753 -72.019 1.00 87.88 280 CYS A CA 1
ATOM 2227 C C . CYS A 1 280 ? 42.363 3.192 -70.646 1.00 87.88 280 CYS A C 1
ATOM 2229 O O . CYS A 1 280 ? 41.643 3.107 -69.649 1.00 87.88 280 CYS A O 1
ATOM 2231 N N . LEU A 1 281 ? 43.601 3.693 -70.588 1.00 88.31 281 LEU A N 1
ATOM 2232 C CA . LEU A 1 281 ? 44.197 4.225 -69.365 1.00 88.31 281 LEU A CA 1
ATOM 2233 C C . LEU A 1 281 ? 43.443 5.469 -68.883 1.00 88.31 281 LEU A C 1
ATOM 2235 O O . LEU A 1 281 ? 43.146 5.583 -67.695 1.00 88.31 281 LEU A O 1
ATOM 2239 N N . THR A 1 282 ? 43.068 6.363 -69.799 1.00 89.19 282 THR A N 1
ATOM 2240 C CA . THR A 1 282 ? 42.289 7.567 -69.487 1.00 89.19 282 THR A CA 1
ATOM 2241 C C . THR A 1 282 ? 40.909 7.211 -68.928 1.00 89.19 282 THR A C 1
ATOM 2243 O O . THR A 1 282 ? 40.504 7.768 -67.905 1.00 89.19 282 THR A O 1
ATOM 2246 N N . SER A 1 283 ? 40.209 6.243 -69.534 1.00 90.94 283 SER A N 1
ATOM 2247 C CA . SER A 1 283 ? 38.921 5.735 -69.035 1.00 90.94 283 SER A CA 1
ATOM 2248 C C . SER A 1 283 ? 39.063 5.129 -67.638 1.00 90.94 283 SER A C 1
ATOM 2250 O O . SER A 1 283 ? 38.322 5.491 -66.724 1.00 90.94 283 SER A O 1
ATOM 2252 N N . TYR A 1 284 ? 40.074 4.280 -67.434 1.00 91.12 284 TYR A N 1
ATOM 2253 C CA . TYR A 1 284 ? 40.359 3.662 -66.139 1.00 91.12 284 TYR A CA 1
ATOM 2254 C C . TYR A 1 284 ? 40.696 4.697 -65.053 1.00 91.12 284 TYR A C 1
ATOM 2256 O O . TYR A 1 284 ? 40.248 4.586 -63.909 1.00 91.12 284 TYR A O 1
ATOM 2264 N N . MET A 1 285 ? 41.463 5.739 -65.387 1.00 90.94 285 MET A N 1
ATOM 2265 C CA . MET A 1 285 ? 41.747 6.839 -64.465 1.00 90.94 285 MET A CA 1
ATOM 2266 C C . MET A 1 285 ? 40.484 7.631 -64.118 1.00 90.94 285 MET A C 1
ATOM 2268 O O . MET A 1 285 ? 40.302 8.000 -62.957 1.00 90.94 285 MET A O 1
ATOM 2272 N N . HIS A 1 286 ? 39.599 7.872 -65.089 1.00 92.06 286 HIS A N 1
ATOM 2273 C CA . HIS A 1 286 ? 38.340 8.573 -64.852 1.00 92.06 286 HIS A CA 1
ATOM 2274 C C . HIS A 1 286 ? 37.404 7.777 -63.931 1.00 92.06 286 HIS A C 1
ATOM 2276 O O . HIS A 1 286 ? 36.888 8.327 -62.957 1.00 92.06 286 HIS A O 1
ATOM 2282 N N . GLU A 1 287 ? 37.259 6.471 -64.167 1.00 92.62 287 GLU A N 1
ATOM 2283 C CA . GLU A 1 287 ? 36.497 5.569 -63.296 1.00 92.62 287 GLU A CA 1
ATOM 2284 C C . GLU A 1 287 ? 37.070 5.534 -61.873 1.00 92.62 287 GLU A C 1
ATOM 2286 O O . GLU A 1 287 ? 36.325 5.676 -60.902 1.00 92.62 287 GLU A O 1
ATOM 2291 N N . ASN A 1 288 ? 38.396 5.451 -61.720 1.00 90.75 288 ASN A N 1
ATOM 2292 C CA . ASN A 1 288 ? 39.035 5.494 -60.402 1.00 90.75 288 ASN A CA 1
ATOM 2293 C C . ASN A 1 288 ? 38.832 6.828 -59.676 1.00 90.75 288 ASN A C 1
ATOM 2295 O O . ASN A 1 288 ? 38.636 6.846 -58.459 1.00 90.75 288 ASN A O 1
ATOM 2299 N N . LEU A 1 289 ? 38.868 7.954 -60.393 1.00 92.06 289 LEU A N 1
ATOM 2300 C CA .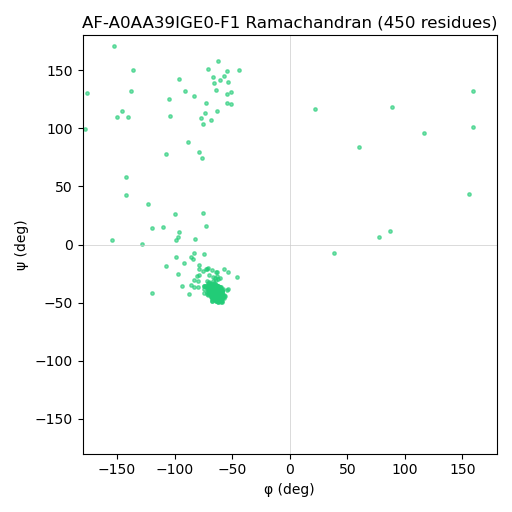 LEU A 1 289 ? 38.572 9.263 -59.810 1.00 92.06 289 LEU A CA 1
ATOM 2301 C C . LEU A 1 289 ? 37.107 9.357 -59.364 1.00 92.06 289 LEU A C 1
ATOM 2303 O O . LEU A 1 289 ? 36.844 9.881 -58.280 1.00 92.06 289 LEU A O 1
ATOM 2307 N N . SER A 1 290 ? 36.179 8.801 -60.148 1.00 93.19 290 SER A N 1
ATOM 2308 C CA . SER A 1 290 ? 34.760 8.711 -59.790 1.00 93.19 290 SER A CA 1
ATOM 2309 C C . SER A 1 290 ? 34.547 7.860 -58.533 1.00 93.19 290 SER A C 1
ATOM 2311 O O . SER A 1 290 ? 33.929 8.319 -57.572 1.00 93.19 290 SER A O 1
ATOM 2313 N N . LEU A 1 291 ? 35.138 6.661 -58.477 1.00 92.00 291 LEU A N 1
ATOM 2314 C CA . LEU A 1 291 ? 35.074 5.786 -57.300 1.00 92.00 291 LEU A CA 1
ATOM 2315 C C . LEU A 1 291 ? 35.684 6.452 -56.061 1.00 92.00 291 LEU A C 1
ATOM 2317 O O . LEU A 1 291 ? 35.117 6.388 -54.970 1.00 92.00 291 LEU A O 1
ATOM 2321 N N . LYS A 1 292 ? 36.812 7.155 -56.215 1.00 93.06 292 LYS A N 1
ATOM 2322 C CA . LYS A 1 292 ? 37.438 7.907 -55.120 1.00 93.06 292 LYS A CA 1
ATOM 2323 C C . LYS A 1 292 ? 36.525 9.017 -54.594 1.00 93.06 292 LYS A C 1
ATOM 2325 O O . LYS A 1 292 ? 36.467 9.221 -53.382 1.00 93.06 292 LYS A O 1
ATOM 2330 N N . ALA A 1 293 ? 35.812 9.721 -55.472 1.00 92.69 293 ALA A N 1
ATOM 2331 C CA . ALA A 1 293 ? 34.839 10.732 -55.067 1.00 92.69 293 ALA A CA 1
ATOM 2332 C C . ALA A 1 293 ? 33.656 10.112 -54.301 1.00 92.69 293 ALA A C 1
ATOM 2334 O O . ALA A 1 293 ? 33.264 10.642 -53.261 1.00 92.69 293 ALA A O 1
ATOM 2335 N N . GLU A 1 294 ? 33.147 8.961 -54.749 1.00 94.69 294 GLU A N 1
ATOM 2336 C CA . GLU A 1 294 ? 32.067 8.237 -54.068 1.00 94.69 294 GLU A CA 1
ATOM 2337 C C . GLU A 1 294 ? 32.491 7.742 -52.674 1.00 94.69 294 GLU A C 1
ATOM 2339 O O . GLU A 1 294 ? 31.750 7.900 -51.703 1.00 94.69 294 GLU A O 1
ATOM 2344 N N . ILE A 1 295 ? 33.708 7.202 -52.541 1.00 91.69 295 ILE A N 1
ATOM 2345 C CA . ILE A 1 295 ? 34.270 6.785 -51.246 1.00 91.69 295 ILE A CA 1
ATOM 2346 C C . ILE A 1 295 ? 34.385 7.984 -50.295 1.00 91.69 295 ILE A C 1
ATOM 2348 O O . ILE A 1 295 ? 34.036 7.877 -49.119 1.00 91.69 295 ILE A O 1
ATOM 2352 N N . LEU A 1 296 ? 34.839 9.140 -50.788 1.00 93.44 296 LEU A N 1
ATOM 2353 C CA . LEU A 1 296 ? 34.930 10.356 -49.976 1.00 93.44 296 LEU A CA 1
ATOM 2354 C C . LEU A 1 296 ? 33.553 10.857 -49.521 1.00 93.44 296 LEU A C 1
ATOM 2356 O O . LEU A 1 296 ? 33.423 11.287 -48.375 1.00 93.44 296 LEU A O 1
ATOM 2360 N N . ASP A 1 297 ? 32.529 10.782 -50.374 1.00 94.25 297 ASP A N 1
ATOM 2361 C CA . ASP A 1 297 ? 31.153 11.131 -50.000 1.00 94.25 297 ASP A CA 1
ATOM 2362 C C . ASP A 1 297 ? 30.592 10.173 -48.936 1.00 94.25 297 ASP A C 1
ATOM 2364 O O . ASP A 1 297 ? 30.062 10.616 -47.913 1.00 94.25 297 ASP A O 1
ATOM 2368 N N . LYS A 1 298 ? 30.789 8.858 -49.106 1.00 93.94 298 LYS A N 1
ATOM 2369 C CA . LYS A 1 298 ? 30.396 7.852 -48.105 1.00 93.94 298 LYS A CA 1
ATOM 2370 C C . LYS A 1 298 ? 31.096 8.077 -46.764 1.00 93.94 298 LYS A C 1
ATOM 2372 O O . LYS A 1 298 ? 30.432 8.042 -45.733 1.00 93.94 298 LYS A O 1
ATOM 2377 N N . ASN A 1 299 ? 32.390 8.399 -46.768 1.00 92.06 299 ASN A N 1
ATOM 2378 C CA . ASN A 1 299 ? 33.134 8.709 -45.543 1.00 92.06 299 ASN A CA 1
ATOM 2379 C C . ASN A 1 299 ? 32.626 9.981 -44.848 1.00 92.06 299 ASN A C 1
ATOM 2381 O O . ASN A 1 299 ? 32.564 10.025 -43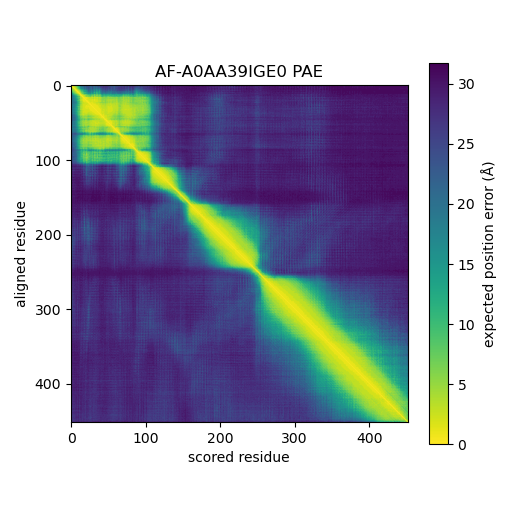.622 1.00 92.06 299 ASN A O 1
ATOM 2385 N N . ARG A 1 300 ? 32.217 11.009 -45.604 1.00 94.25 300 ARG A N 1
ATOM 2386 C CA . ARG A 1 300 ? 31.587 12.207 -45.022 1.00 94.25 300 ARG A CA 1
ATOM 2387 C C . ARG A 1 300 ? 30.247 11.880 -44.366 1.00 94.25 300 ARG A C 1
ATOM 2389 O O . ARG A 1 300 ? 29.994 12.351 -43.262 1.00 94.25 300 ARG A O 1
ATOM 2396 N N . LYS A 1 301 ? 29.415 11.059 -45.015 1.00 94.69 301 LYS A N 1
ATOM 2397 C CA . LYS A 1 301 ? 28.130 10.608 -44.451 1.00 94.69 301 LYS A CA 1
ATOM 2398 C C . LYS A 1 301 ? 28.323 9.755 -43.201 1.00 94.69 301 LYS A C 1
ATOM 2400 O O . LYS A 1 301 ? 27.597 9.948 -42.233 1.00 94.69 301 LYS A O 1
ATOM 2405 N N . LEU A 1 302 ? 29.312 8.861 -43.208 1.00 92.50 302 LEU A N 1
ATOM 2406 C CA . LEU A 1 302 ? 29.659 8.042 -42.049 1.00 92.50 302 LEU A CA 1
ATOM 2407 C C . LEU A 1 302 ? 30.073 8.922 -40.864 1.00 92.50 302 LEU A C 1
ATOM 2409 O O . LEU A 1 302 ? 29.518 8.777 -39.783 1.00 92.50 302 LEU A O 1
ATOM 2413 N N . LYS A 1 303 ? 30.942 9.911 -41.095 1.00 94.50 303 LYS A N 1
ATOM 2414 C CA . LYS A 1 303 ? 31.362 10.852 -40.052 1.00 94.50 303 LYS A CA 1
ATOM 2415 C C . LYS A 1 303 ? 30.198 11.677 -39.486 1.00 94.50 303 LYS A C 1
ATOM 2417 O O . LYS A 1 303 ? 30.088 11.833 -38.277 1.00 94.50 303 LYS A O 1
ATOM 2422 N N . ALA A 1 304 ? 29.298 12.167 -40.342 1.00 93.44 304 ALA A N 1
ATOM 2423 C CA . ALA A 1 304 ? 28.102 12.883 -39.888 1.00 93.44 304 ALA A CA 1
ATOM 2424 C C . ALA A 1 304 ? 27.175 11.987 -39.044 1.00 93.44 304 ALA A C 1
ATOM 2426 O O . ALA A 1 304 ? 26.568 12.441 -38.075 1.00 93.44 304 ALA A O 1
ATOM 2427 N N . MET A 1 305 ? 27.082 10.701 -39.392 1.00 93.00 305 MET A N 1
ATOM 2428 C CA . MET A 1 305 ? 26.324 9.717 -38.623 1.00 93.00 305 MET A CA 1
ATOM 2429 C C . MET A 1 305 ? 26.979 9.435 -37.261 1.00 93.00 305 MET A C 1
ATOM 2431 O O . MET A 1 305 ? 26.277 9.391 -36.256 1.00 93.00 305 MET A O 1
ATOM 2435 N N . GLU A 1 306 ? 28.308 9.305 -37.204 1.00 93.81 306 GLU A N 1
ATOM 2436 C CA . GLU A 1 306 ? 29.067 9.153 -35.952 1.00 93.81 306 GLU A CA 1
ATOM 2437 C C . GLU A 1 306 ? 28.870 10.352 -35.013 1.00 93.81 306 GLU A C 1
ATOM 2439 O O . GLU A 1 306 ? 28.597 10.168 -33.828 1.00 93.81 306 GLU A O 1
ATOM 2444 N N . GLU A 1 307 ? 28.935 11.577 -35.542 1.00 94.25 307 GLU A N 1
ATOM 2445 C CA . GLU A 1 307 ? 28.673 12.806 -34.781 1.00 94.25 307 GLU A CA 1
ATOM 2446 C C . GLU A 1 307 ? 27.223 12.848 -34.259 1.00 94.25 307 GLU A C 1
ATOM 2448 O O . GLU A 1 307 ? 26.987 13.190 -33.098 1.00 94.25 307 GLU A O 1
ATOM 2453 N N . SER A 1 308 ? 26.249 12.419 -35.071 1.00 94.12 308 SER A N 1
ATOM 2454 C CA . SER A 1 308 ? 24.849 12.309 -34.646 1.00 94.12 308 SER A CA 1
ATOM 2455 C C . SER A 1 308 ? 24.648 11.264 -33.543 1.00 94.12 308 SER A C 1
ATOM 2457 O O . SER A 1 308 ? 23.878 11.510 -32.614 1.00 94.12 308 SER A O 1
ATOM 2459 N N . TYR A 1 309 ? 25.321 10.111 -33.620 1.00 91.12 309 TYR A N 1
ATOM 2460 C CA . TYR A 1 309 ? 25.256 9.088 -32.573 1.00 91.12 309 TYR A CA 1
ATOM 2461 C C . TYR A 1 309 ? 25.914 9.557 -31.277 1.00 91.12 309 TYR A C 1
ATOM 2463 O O . TYR A 1 309 ? 25.373 9.302 -30.204 1.00 91.12 309 TYR A O 1
ATOM 2471 N N . ALA A 1 310 ? 27.037 10.273 -31.365 1.00 92.12 310 ALA A N 1
ATOM 2472 C CA . ALA A 1 310 ? 27.681 10.870 -30.200 1.00 92.12 310 ALA A CA 1
ATOM 2473 C C . ALA A 1 310 ? 26.757 11.889 -29.512 1.00 92.12 310 ALA A C 1
ATOM 2475 O O . ALA A 1 310 ? 26.593 11.835 -28.295 1.00 92.12 310 ALA A O 1
ATOM 2476 N N . SER A 1 311 ? 26.080 12.749 -30.282 1.00 93.56 311 SER A N 1
ATOM 2477 C CA . SER A 1 311 ? 25.080 13.682 -29.744 1.00 93.56 311 SER A CA 1
ATOM 2478 C C . SER A 1 311 ? 23.940 12.942 -29.035 1.00 93.56 311 SER A C 1
ATOM 2480 O O . SER A 1 311 ? 23.642 13.233 -27.877 1.00 93.56 311 SER A O 1
ATOM 2482 N N . ALA A 1 312 ? 23.353 11.926 -29.675 1.00 91.06 312 ALA A N 1
ATOM 2483 C CA . ALA A 1 312 ? 22.273 11.137 -29.081 1.00 91.06 312 ALA A CA 1
ATOM 2484 C C . ALA A 1 312 ? 22.710 10.392 -27.804 1.00 91.06 312 ALA A C 1
ATOM 2486 O O . ALA A 1 312 ? 21.939 10.296 -26.849 1.00 91.06 312 ALA A O 1
ATOM 2487 N N . ALA A 1 313 ? 23.950 9.895 -27.753 1.00 91.50 313 ALA A N 1
ATOM 2488 C CA . ALA A 1 313 ? 24.507 9.272 -26.555 1.00 91.50 313 ALA A CA 1
ATOM 2489 C C . ALA A 1 313 ? 24.604 10.274 -25.393 1.00 91.50 313 ALA A C 1
ATOM 2491 O O . ALA A 1 313 ? 24.175 9.960 -24.284 1.00 91.50 313 ALA A O 1
ATOM 2492 N N . THR A 1 314 ? 25.074 11.500 -25.655 1.00 92.94 314 THR A N 1
ATOM 2493 C CA . THR A 1 314 ? 25.123 12.541 -24.616 1.00 92.94 314 THR A CA 1
ATOM 2494 C C . THR A 1 314 ? 23.730 12.934 -24.124 1.00 92.94 314 THR A C 1
ATOM 2496 O O . THR A 1 314 ? 23.535 13.089 -22.921 1.00 92.94 314 THR A O 1
ATOM 2499 N N . GLU A 1 315 ? 22.730 13.034 -25.004 1.00 92.69 315 GLU A N 1
ATOM 2500 C CA . GLU A 1 315 ? 21.345 13.313 -24.599 1.00 92.69 315 GLU A CA 1
ATOM 2501 C C . GLU A 1 315 ? 20.772 12.199 -23.713 1.00 92.69 315 GLU A C 1
ATOM 2503 O O . GLU A 1 315 ? 20.129 12.483 -22.701 1.00 92.69 315 GLU A O 1
ATOM 2508 N N . LEU A 1 316 ? 21.050 10.932 -24.040 1.00 91.38 316 LEU A N 1
ATOM 2509 C CA . LEU A 1 316 ? 20.644 9.794 -23.214 1.00 91.38 316 LEU A CA 1
ATOM 2510 C C . LEU A 1 316 ? 21.292 9.821 -21.826 1.00 91.38 316 LEU A C 1
ATOM 2512 O O . LEU A 1 316 ? 20.600 9.553 -20.846 1.00 91.38 316 LEU A O 1
ATOM 2516 N N . GLU A 1 317 ? 22.570 10.189 -21.718 1.00 92.69 317 GLU A N 1
ATOM 2517 C CA . GLU A 1 317 ? 23.239 10.363 -20.420 1.00 92.69 317 GLU A CA 1
ATOM 2518 C C . GLU A 1 317 ? 22.583 11.473 -19.584 1.00 92.69 317 GLU A C 1
ATOM 2520 O O . GLU A 1 317 ? 22.343 11.289 -18.390 1.00 92.69 317 GLU A O 1
ATOM 2525 N N . HIS A 1 318 ? 22.211 12.600 -20.203 1.00 91.38 318 HIS A N 1
ATOM 2526 C CA . HIS A 1 318 ? 21.511 13.687 -19.509 1.00 91.38 318 HIS A CA 1
ATOM 2527 C C . HIS A 1 318 ? 20.115 13.258 -19.041 1.00 91.38 318 HIS A C 1
ATOM 2529 O O . HIS A 1 318 ? 19.710 13.584 -17.923 1.00 91.38 318 HIS A O 1
ATOM 2535 N N . ILE A 1 319 ? 19.386 12.494 -19.863 1.00 90.56 319 ILE A N 1
ATOM 2536 C CA . ILE A 1 319 ? 18.083 11.933 -19.487 1.00 90.56 319 ILE A CA 1
ATOM 2537 C C . ILE A 1 319 ? 18.245 10.947 -18.326 1.00 90.56 319 ILE A C 1
ATOM 2539 O O . ILE A 1 319 ? 17.488 11.029 -17.361 1.00 90.56 319 ILE A O 1
ATOM 2543 N N . GLN A 1 320 ? 19.234 10.051 -18.373 1.00 90.94 320 GLN A N 1
ATOM 2544 C CA . GLN A 1 320 ? 19.506 9.101 -17.289 1.00 90.94 320 GLN A CA 1
ATOM 2545 C C . GLN A 1 320 ? 19.853 9.814 -15.978 1.00 90.94 320 GLN A C 1
ATOM 2547 O O . GLN A 1 320 ? 19.291 9.475 -14.937 1.00 90.94 320 GLN A O 1
ATOM 2552 N N . ALA A 1 321 ? 20.707 10.838 -16.028 1.00 91.75 321 ALA A N 1
ATOM 2553 C CA . ALA A 1 321 ? 21.027 11.656 -14.862 1.00 91.75 321 ALA A CA 1
ATOM 2554 C C . ALA A 1 321 ? 19.782 12.370 -14.306 1.00 91.75 321 ALA A C 1
ATOM 2556 O O . ALA A 1 321 ? 19.553 12.367 -13.097 1.00 91.75 321 ALA A O 1
ATOM 2557 N N . GLY A 1 322 ? 18.935 12.925 -15.181 1.00 91.25 322 GLY A N 1
ATOM 2558 C CA . GLY A 1 322 ? 17.670 13.548 -14.791 1.00 91.25 322 GLY A CA 1
ATOM 2559 C C . GLY A 1 322 ? 16.712 12.566 -14.110 1.00 91.25 322 GLY A C 1
ATOM 2560 O O . GLY A 1 322 ? 16.166 12.873 -13.049 1.00 91.25 322 GLY A O 1
ATOM 2561 N N . VAL A 1 323 ? 16.557 11.363 -14.672 1.00 91.81 323 VAL A N 1
ATOM 2562 C CA . VAL A 1 323 ? 15.740 10.291 -14.084 1.00 91.81 323 VAL A CA 1
ATOM 2563 C C . VAL A 1 323 ? 16.274 9.898 -12.706 1.00 91.81 323 VAL A C 1
ATOM 2565 O O . VAL A 1 323 ? 15.487 9.827 -11.762 1.00 91.81 323 VAL A O 1
ATOM 2568 N N . GLN A 1 324 ? 17.589 9.726 -12.551 1.00 91.69 324 GLN A N 1
ATOM 2569 C CA . GLN A 1 324 ? 18.191 9.365 -11.266 1.00 91.69 324 GLN A CA 1
ATOM 2570 C C . GLN A 1 324 ? 17.895 10.411 -10.182 1.00 91.69 324 GLN A C 1
ATOM 2572 O O . GLN A 1 324 ? 17.414 10.062 -9.108 1.00 91.69 324 GLN A O 1
ATOM 2577 N N . VAL A 1 325 ? 18.069 11.702 -10.486 1.00 93.81 325 VAL A N 1
ATOM 2578 C CA . VAL A 1 325 ? 17.762 12.792 -9.542 1.00 93.81 325 VAL A CA 1
ATOM 2579 C C . VAL A 1 325 ? 16.283 12.793 -9.145 1.00 93.81 325 VAL A C 1
ATOM 2581 O O . VAL A 1 325 ? 15.949 12.988 -7.973 1.00 93.81 325 VAL A O 1
ATOM 2584 N N . THR A 1 326 ? 15.374 12.555 -10.097 1.00 91.25 326 THR A N 1
ATOM 2585 C CA . THR A 1 326 ? 13.940 12.463 -9.777 1.00 91.25 326 THR A CA 1
ATOM 2586 C C . THR A 1 326 ? 13.610 11.247 -8.915 1.00 91.25 326 THR A C 1
ATOM 2588 O O . THR A 1 326 ? 12.791 11.365 -8.003 1.00 91.25 326 THR A O 1
ATOM 2591 N N . MET A 1 327 ? 14.271 10.111 -9.150 1.00 91.06 327 MET A N 1
ATOM 2592 C CA . MET A 1 327 ? 14.095 8.891 -8.365 1.00 91.06 327 MET A CA 1
ATOM 2593 C C . MET A 1 327 ? 14.604 9.072 -6.932 1.00 91.06 327 MET A C 1
ATOM 2595 O O . MET A 1 327 ? 13.906 8.703 -5.989 1.00 91.06 327 MET A O 1
ATOM 2599 N N . ASP A 1 328 ? 15.757 9.715 -6.753 1.00 92.62 328 ASP A N 1
ATOM 2600 C CA . ASP A 1 328 ? 16.315 10.015 -5.432 1.00 92.62 328 ASP A CA 1
ATOM 2601 C C . ASP A 1 328 ? 15.426 11.007 -4.659 1.00 92.62 328 ASP A C 1
ATOM 2603 O O . ASP A 1 328 ? 15.150 10.813 -3.474 1.00 92.62 328 ASP A O 1
ATOM 2607 N N . SER A 1 329 ? 14.886 12.032 -5.336 1.00 94.06 329 SER A N 1
ATOM 2608 C CA . SER A 1 329 ? 13.918 12.966 -4.735 1.00 94.06 329 SER A CA 1
ATOM 2609 C C . SER A 1 329 ? 12.621 12.271 -4.310 1.00 94.06 329 SER A C 1
ATOM 2611 O O . SER A 1 329 ? 12.066 12.598 -3.257 1.00 94.06 329 SER A O 1
ATOM 2613 N N . LEU A 1 330 ? 12.129 11.321 -5.113 1.00 92.56 330 LEU A N 1
ATOM 2614 C CA . LEU A 1 330 ? 10.938 10.540 -4.786 1.00 92.56 330 LEU A CA 1
ATOM 2615 C C . LEU A 1 330 ? 11.199 9.621 -3.588 1.00 92.56 330 LEU A C 1
ATOM 2617 O O . LEU A 1 330 ? 10.408 9.620 -2.648 1.00 92.56 330 LEU A O 1
ATOM 2621 N N . HIS A 1 331 ? 12.327 8.903 -3.578 1.00 92.94 331 HIS A N 1
ATOM 2622 C CA . HIS A 1 331 ? 12.730 8.069 -2.445 1.00 92.94 331 HIS A CA 1
ATOM 2623 C C . HIS A 1 331 ? 12.811 8.874 -1.150 1.00 92.94 331 HIS A C 1
ATOM 2625 O O . HIS A 1 331 ? 12.289 8.434 -0.126 1.00 92.94 331 HIS A O 1
ATOM 2631 N N . GLN A 1 332 ? 13.406 10.068 -1.193 1.00 93.94 332 GLN A N 1
ATOM 2632 C CA . GLN A 1 332 ? 13.505 10.918 -0.013 1.00 93.94 332 GLN A CA 1
ATOM 2633 C C . GLN A 1 332 ? 12.124 11.349 0.500 1.00 93.94 332 GLN A C 1
ATOM 2635 O O . GLN A 1 332 ? 11.867 11.241 1.697 1.00 93.94 332 GLN A O 1
ATOM 2640 N N . ARG A 1 333 ? 11.202 11.747 -0.390 1.00 93.69 333 ARG A N 1
ATOM 2641 C CA . ARG A 1 333 ? 9.821 12.085 0.003 1.00 93.69 333 ARG A CA 1
ATOM 2642 C C . ARG A 1 333 ? 9.093 10.910 0.644 1.00 93.69 333 ARG A C 1
ATOM 2644 O O . ARG A 1 333 ? 8.474 11.091 1.685 1.00 93.69 333 ARG A O 1
ATOM 2651 N N . VAL A 1 334 ? 9.215 9.710 0.074 1.00 92.62 334 VAL A N 1
ATOM 2652 C CA . VAL A 1 334 ? 8.605 8.496 0.642 1.00 92.62 334 VAL A CA 1
ATOM 2653 C C . VAL A 1 334 ? 9.170 8.196 2.035 1.00 92.62 334 VAL A C 1
ATOM 2655 O O . VAL A 1 334 ? 8.427 7.807 2.936 1.00 92.62 334 VAL A O 1
ATOM 2658 N N . LEU A 1 335 ? 10.475 8.390 2.248 1.00 93.50 335 LEU A N 1
ATOM 2659 C CA . LEU A 1 335 ? 11.089 8.224 3.568 1.00 93.50 335 LEU A CA 1
ATOM 2660 C C . LEU A 1 335 ? 10.582 9.261 4.579 1.00 93.50 335 LEU A C 1
ATOM 2662 O O . LEU A 1 335 ? 10.332 8.907 5.733 1.00 93.50 335 LEU A O 1
ATOM 2666 N N . ASP A 1 336 ? 10.409 10.512 4.161 1.00 92.88 336 ASP A N 1
ATOM 2667 C CA . ASP A 1 336 ? 9.911 11.581 5.027 1.00 92.88 336 ASP A CA 1
ATOM 2668 C C . ASP A 1 336 ? 8.424 11.383 5.374 1.00 92.88 336 ASP A C 1
ATOM 2670 O O . ASP A 1 336 ? 8.040 11.519 6.536 1.00 92.88 336 ASP A O 1
ATOM 2674 N N . GLU A 1 337 ? 7.594 10.960 4.416 1.00 91.62 337 GLU A N 1
ATOM 2675 C CA . GLU A 1 337 ? 6.194 10.584 4.659 1.00 91.62 337 GLU A CA 1
ATOM 2676 C C . GLU A 1 337 ? 6.081 9.417 5.644 1.00 91.62 337 GLU A C 1
ATOM 2678 O O . GLU A 1 337 ? 5.289 9.483 6.584 1.00 91.62 337 GLU A O 1
ATOM 2683 N N . ARG A 1 338 ? 6.920 8.381 5.501 1.00 92.44 338 ARG A N 1
ATOM 2684 C CA . ARG A 1 338 ? 6.962 7.256 6.450 1.00 92.44 338 ARG A CA 1
ATOM 2685 C C . ARG A 1 338 ? 7.339 7.701 7.858 1.00 92.44 338 ARG A C 1
ATOM 2687 O O . ARG A 1 338 ? 6.724 7.242 8.816 1.00 92.44 338 ARG A O 1
ATOM 2694 N N . LYS A 1 339 ? 8.320 8.598 7.999 1.00 93.31 339 LYS A N 1
ATOM 2695 C CA . LYS A 1 339 ? 8.706 9.160 9.304 1.00 93.31 339 LYS A CA 1
ATOM 2696 C C . LYS A 1 339 ? 7.572 9.967 9.930 1.00 93.31 339 LYS A C 1
ATOM 2698 O O . LYS A 1 339 ? 7.305 9.811 11.117 1.00 93.31 339 LYS A O 1
ATOM 2703 N N . ASN A 1 340 ? 6.891 10.789 9.136 1.00 91.31 340 ASN A N 1
ATOM 2704 C CA . ASN A 1 340 ? 5.766 11.590 9.612 1.00 91.31 340 ASN A CA 1
ATOM 2705 C C . ASN A 1 340 ? 4.579 10.712 10.023 1.00 91.31 340 ASN A C 1
ATOM 2707 O O . ASN A 1 340 ? 3.974 10.961 11.063 1.00 91.31 340 ASN A O 1
ATOM 2711 N N 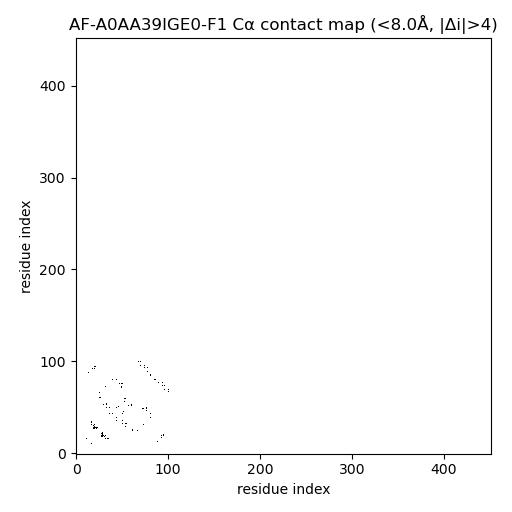. HIS A 1 341 ? 4.279 9.664 9.252 1.00 88.75 341 HIS A N 1
ATOM 2712 C CA . HIS A 1 341 ? 3.231 8.702 9.584 1.00 88.75 341 HIS A CA 1
ATOM 2713 C C . HIS A 1 341 ? 3.560 7.926 10.865 1.00 88.75 341 HIS A C 1
ATOM 2715 O O . HIS A 1 341 ? 2.710 7.818 11.743 1.00 88.75 341 HIS A O 1
ATOM 2721 N N . ALA A 1 342 ? 4.799 7.444 11.015 1.00 90.19 342 ALA A N 1
ATOM 2722 C CA . ALA A 1 342 ? 5.251 6.779 12.237 1.00 90.19 342 ALA A CA 1
ATOM 2723 C C . ALA A 1 342 ? 5.127 7.698 13.465 1.00 90.19 342 ALA A C 1
ATOM 2725 O O . ALA A 1 342 ? 4.533 7.308 14.462 1.00 90.19 342 ALA A O 1
ATOM 2726 N N . ALA A 1 343 ? 5.571 8.954 13.359 1.00 89.81 343 ALA A N 1
ATOM 2727 C CA . ALA A 1 343 ? 5.428 9.931 14.439 1.00 89.81 343 ALA A CA 1
ATOM 2728 C C . ALA A 1 343 ? 3.959 10.280 14.757 1.00 89.81 343 ALA A C 1
ATOM 2730 O O . ALA A 1 343 ? 3.645 10.663 15.884 1.00 89.81 343 ALA A O 1
ATOM 2731 N N . GLY A 1 344 ? 3.061 10.192 13.770 1.00 91.44 344 GLY A N 1
ATOM 2732 C CA . GLY A 1 344 ? 1.617 10.321 13.969 1.00 91.44 344 GLY A CA 1
ATOM 2733 C C . GLY A 1 344 ? 1.044 9.151 14.768 1.00 91.44 344 GLY A C 1
ATOM 2734 O O . GLY A 1 344 ? 0.359 9.382 15.763 1.00 91.44 344 GLY A O 1
ATOM 2735 N N . LEU A 1 345 ? 1.395 7.921 14.381 1.00 90.00 345 LEU A N 1
ATOM 2736 C CA . LEU A 1 345 ? 0.991 6.701 15.083 1.00 90.00 345 LEU A CA 1
ATOM 2737 C C . LEU A 1 345 ? 1.498 6.674 16.528 1.00 90.00 345 LEU A C 1
ATOM 2739 O O . LEU A 1 345 ? 0.724 6.363 17.424 1.00 90.00 345 LEU A O 1
ATOM 2743 N N . ASP A 1 346 ? 2.752 7.059 16.779 1.00 91.44 346 ASP A N 1
ATOM 2744 C CA . ASP A 1 346 ? 3.317 7.078 18.137 1.00 91.44 346 ASP A CA 1
ATOM 2745 C C . ASP A 1 346 ? 2.519 7.999 19.078 1.00 91.44 346 ASP A C 1
ATOM 2747 O O . ASP A 1 346 ? 2.256 7.651 20.229 1.00 91.44 346 ASP A O 1
ATOM 2751 N N . LYS A 1 347 ? 2.065 9.159 18.582 1.00 92.31 347 LYS A N 1
ATOM 2752 C CA . LYS A 1 347 ? 1.211 10.079 19.355 1.00 92.31 347 LYS A CA 1
ATOM 2753 C C . LYS A 1 347 ? -0.175 9.506 19.624 1.00 92.31 347 LYS A C 1
ATOM 2755 O O . LYS A 1 347 ? -0.749 9.759 20.682 1.00 92.31 347 LYS A O 1
ATOM 2760 N N . GLU A 1 348 ? -0.737 8.789 18.657 1.00 91.94 348 GLU A N 1
ATOM 2761 C CA . GLU A 1 348 ? -2.043 8.153 18.803 1.00 91.94 348 GLU A CA 1
ATOM 2762 C C . GLU A 1 348 ? -1.982 6.997 19.806 1.00 91.94 348 GLU A C 1
ATOM 2764 O O . GLU A 1 348 ? -2.834 6.914 20.688 1.00 91.94 348 GLU A O 1
ATOM 2769 N N . VAL A 1 349 ? -0.917 6.191 19.761 1.00 93.44 349 VAL A N 1
ATOM 2770 C CA . VAL A 1 349 ? -0.628 5.160 20.766 1.00 93.44 349 VAL A CA 1
ATOM 2771 C C . VAL A 1 349 ? -0.497 5.783 22.155 1.00 93.44 349 VAL A C 1
ATOM 2773 O O . VAL A 1 349 ? -1.177 5.337 23.075 1.00 93.44 349 VAL A O 1
ATOM 2776 N N . GLU A 1 350 ? 0.282 6.859 22.312 1.00 94.25 350 GLU A N 1
ATOM 2777 C CA . GLU A 1 350 ? 0.427 7.544 23.606 1.00 94.25 350 GLU A CA 1
ATOM 2778 C C . GLU A 1 350 ? -0.923 8.065 24.137 1.00 94.25 350 GLU A C 1
ATOM 2780 O O . GLU A 1 350 ? -1.205 8.002 25.337 1.00 94.25 350 GLU A O 1
ATOM 2785 N N . LYS A 1 351 ? -1.789 8.575 23.251 1.00 94.50 351 LYS A N 1
ATOM 2786 C CA . LYS A 1 351 ? -3.138 9.023 23.619 1.00 94.50 351 LYS A CA 1
ATOM 2787 C C . LYS A 1 351 ? -4.001 7.853 24.100 1.00 94.50 351 LYS A C 1
ATOM 2789 O O . LYS A 1 351 ? -4.608 7.957 25.164 1.00 94.50 351 LYS A O 1
ATOM 2794 N N . VAL A 1 352 ? -4.020 6.747 23.357 1.00 93.00 352 VAL A N 1
ATOM 2795 C CA . VAL A 1 352 ? -4.781 5.538 23.712 1.00 93.00 352 VAL A CA 1
ATOM 2796 C C . VAL A 1 352 ? -4.273 4.929 25.020 1.00 93.00 352 VAL A C 1
ATOM 2798 O O . VAL A 1 352 ? -5.072 4.494 25.846 1.00 93.00 352 VAL A O 1
ATOM 2801 N N . GLU A 1 353 ? -2.962 4.932 25.264 1.00 94.25 353 GLU A N 1
ATOM 2802 C CA . GLU A 1 353 ? -2.385 4.462 26.526 1.00 94.25 353 GLU A CA 1
ATOM 2803 C C . GLU A 1 353 ? -2.823 5.321 27.719 1.00 94.25 353 GLU A C 1
ATOM 2805 O O . GLU A 1 353 ? -3.174 4.776 28.767 1.00 94.25 353 GLU A O 1
ATOM 2810 N N . LYS A 1 354 ? -2.880 6.650 27.558 1.00 95.44 354 LYS A N 1
ATOM 2811 C CA . LYS A 1 354 ? -3.402 7.557 28.594 1.00 95.44 354 LYS A CA 1
ATOM 2812 C C . LYS A 1 354 ? -4.889 7.336 28.861 1.00 95.44 354 LYS A C 1
ATOM 2814 O O . LYS A 1 354 ? -5.292 7.294 30.021 1.00 95.44 354 LYS A O 1
ATOM 2819 N N . GLU A 1 355 ? -5.697 7.173 27.815 1.00 93.69 355 GLU A N 1
ATOM 2820 C CA . GLU A 1 355 ? -7.129 6.872 27.950 1.00 93.69 355 GLU A CA 1
ATOM 2821 C C . GLU A 1 355 ? -7.351 5.526 28.646 1.00 93.69 355 GLU A C 1
ATOM 2823 O O . GLU A 1 355 ? -8.134 5.437 29.591 1.00 93.69 355 GLU A O 1
ATOM 2828 N N . LYS A 1 356 ? -6.596 4.494 28.254 1.00 95.31 356 LYS A N 1
ATOM 2829 C CA . LYS A 1 356 ? -6.611 3.185 28.913 1.00 95.31 356 LYS A CA 1
ATOM 2830 C C . LYS A 1 356 ? -6.270 3.304 30.396 1.00 95.31 356 LYS A C 1
ATOM 2832 O O . LYS A 1 356 ? -6.961 2.699 31.209 1.00 95.31 356 LYS A O 1
ATOM 2837 N N . GLN A 1 357 ? -5.235 4.065 30.755 1.00 95.06 357 GLN A N 1
ATOM 2838 C CA . GLN A 1 357 ? -4.867 4.249 32.159 1.00 95.06 357 GLN A CA 1
ATOM 2839 C C . GLN A 1 357 ? -5.976 4.963 32.940 1.00 95.06 357 GLN A C 1
ATOM 2841 O O . GLN A 1 357 ? -6.349 4.503 34.011 1.00 95.06 357 GLN A O 1
ATOM 2846 N N . SER A 1 358 ? -6.571 6.018 32.376 1.00 95.00 358 SER A N 1
ATOM 2847 C CA . SER A 1 358 ? -7.699 6.716 33.006 1.00 95.00 358 SER A CA 1
ATOM 2848 C C . SER A 1 358 ? -8.895 5.791 33.255 1.00 95.00 358 SER A C 1
ATOM 2850 O O . SER A 1 358 ? -9.529 5.881 34.303 1.00 95.00 358 SER A O 1
ATOM 2852 N N . LEU A 1 359 ? -9.208 4.902 32.306 1.00 94.50 359 LEU A N 1
ATOM 2853 C CA . LEU A 1 359 ? -10.291 3.925 32.451 1.00 94.50 359 LEU A CA 1
ATOM 2854 C C . LEU A 1 359 ? -9.963 2.834 33.478 1.00 94.50 359 LEU A C 1
ATOM 2856 O O . LEU A 1 359 ? -10.860 2.346 34.163 1.00 94.50 359 LEU A O 1
ATOM 2860 N N . LEU A 1 360 ? -8.692 2.437 33.598 1.00 94.62 360 LEU A N 1
ATOM 2861 C CA . LEU A 1 360 ? -8.254 1.514 34.646 1.00 94.62 360 LEU A CA 1
ATOM 2862 C C . LEU A 1 360 ? -8.417 2.144 36.034 1.00 94.62 360 LEU A C 1
ATOM 2864 O O . LEU A 1 360 ? -9.009 1.512 36.904 1.00 94.62 360 LEU A O 1
ATOM 2868 N N . ASP A 1 361 ? -7.999 3.399 36.205 1.00 95.12 361 ASP A N 1
ATOM 2869 C CA . ASP A 1 361 ? -8.147 4.132 37.468 1.00 95.12 361 ASP A CA 1
ATOM 2870 C C . ASP A 1 361 ? -9.633 4.318 37.855 1.00 95.12 361 ASP A C 1
ATOM 2872 O O . ASP A 1 361 ? -9.997 4.295 39.034 1.00 95.12 361 ASP A O 1
ATOM 2876 N N . GLU A 1 362 ? -10.521 4.515 36.874 1.00 95.44 362 GLU A N 1
ATOM 2877 C CA . GLU A 1 362 ? -11.970 4.594 37.103 1.00 95.44 362 GLU A CA 1
ATOM 2878 C C . GLU A 1 362 ? -12.567 3.236 37.497 1.00 95.44 362 GLU A C 1
ATOM 2880 O O . GLU A 1 362 ? -13.350 3.157 38.448 1.00 95.44 362 GLU A O 1
ATOM 2885 N N . ASN A 1 363 ? -12.155 2.158 36.827 1.00 93.69 363 ASN A N 1
ATOM 2886 C CA . ASN A 1 363 ? -12.570 0.802 37.180 1.00 93.69 363 ASN A CA 1
ATOM 2887 C C . ASN A 1 363 ? -12.114 0.403 38.587 1.00 93.69 363 ASN A C 1
ATOM 2889 O O . ASN A 1 363 ? -12.893 -0.208 39.315 1.00 93.69 363 ASN A O 1
ATOM 2893 N N . GLU A 1 364 ? -10.897 0.766 39.000 1.00 96.06 364 GLU A N 1
ATOM 2894 C CA . GLU A 1 364 ? -10.423 0.520 40.367 1.00 96.06 364 GLU A CA 1
ATOM 2895 C C . GLU A 1 364 ? -11.332 1.196 41.404 1.00 96.06 364 GLU A C 1
ATOM 2897 O O . GLU A 1 364 ? -11.790 0.540 42.341 1.00 96.06 364 GLU A O 1
ATOM 2902 N N . LYS A 1 365 ? -11.711 2.463 41.187 1.00 95.62 365 LYS A N 1
ATOM 2903 C CA . LYS A 1 365 ? -12.651 3.178 42.071 1.00 95.62 365 LYS A CA 1
ATOM 2904 C C . LYS A 1 365 ? -14.037 2.537 42.112 1.00 95.62 365 LYS A C 1
ATOM 2906 O O . LYS A 1 365 ? -14.674 2.510 43.166 1.00 95.62 365 LYS A O 1
ATOM 2911 N N . LEU A 1 366 ? -14.533 2.043 40.977 1.00 94.88 366 LEU A N 1
ATOM 2912 C CA . LEU A 1 366 ? -15.816 1.338 40.921 1.00 94.88 366 LEU A CA 1
ATOM 2913 C C . LEU A 1 366 ? -15.763 0.013 41.687 1.00 94.88 366 LEU A C 1
ATOM 2915 O O . LEU A 1 366 ? -16.709 -0.297 42.409 1.00 94.88 366 LEU A O 1
ATOM 2919 N N . ILE A 1 367 ? -14.656 -0.729 41.588 1.00 94.00 367 ILE A N 1
ATOM 2920 C CA . ILE A 1 367 ? -14.438 -1.962 42.353 1.00 94.00 367 ILE A CA 1
ATOM 2921 C C . ILE A 1 367 ? -14.418 -1.666 43.857 1.00 94.00 367 ILE A C 1
ATOM 2923 O O . ILE A 1 367 ? -15.102 -2.355 44.612 1.00 94.00 367 ILE A O 1
ATOM 2927 N N . GLU A 1 368 ? -13.699 -0.631 44.299 1.00 95.69 368 GLU A N 1
ATOM 2928 C CA . GLU A 1 368 ? -13.678 -0.223 45.712 1.00 95.69 368 GLU A CA 1
ATOM 2929 C C . GLU A 1 368 ? -15.080 0.132 46.223 1.00 95.69 368 GLU A C 1
ATOM 2931 O O . GLU A 1 368 ? -15.485 -0.301 47.304 1.00 95.69 368 GLU A O 1
ATOM 2936 N N . LYS A 1 369 ? -15.858 0.875 45.427 1.00 95.75 369 LYS A N 1
ATOM 2937 C CA . LYS A 1 369 ? -17.237 1.224 45.777 1.00 95.75 369 LYS A CA 1
ATOM 2938 C C . LYS A 1 369 ? -18.136 -0.011 45.863 1.00 95.75 369 LYS A C 1
ATOM 2940 O O . LYS A 1 369 ? -18.894 -0.136 46.818 1.00 95.75 369 LYS A O 1
ATOM 2945 N N . MET A 1 370 ? -18.022 -0.940 44.914 1.00 94.75 370 MET A N 1
ATOM 2946 C CA . MET A 1 370 ? -18.771 -2.199 44.956 1.00 94.75 370 MET A CA 1
ATOM 2947 C C . MET A 1 370 ? -18.440 -3.024 46.201 1.00 94.75 370 MET A C 1
ATOM 2949 O O . MET A 1 370 ? -19.346 -3.570 46.820 1.00 94.75 370 MET A O 1
ATOM 2953 N N . GLN A 1 371 ? -17.167 -3.096 46.596 1.00 94.44 371 GLN A N 1
ATOM 2954 C CA . GLN A 1 371 ? -16.763 -3.795 47.819 1.00 94.44 371 GLN A CA 1
ATOM 2955 C C . GLN A 1 371 ? -17.349 -3.132 49.073 1.00 94.44 371 GLN A C 1
ATOM 2957 O O . GLN A 1 371 ? -17.825 -3.832 49.967 1.00 94.44 371 GLN A O 1
ATOM 2962 N N . ALA A 1 372 ? -17.373 -1.797 49.128 1.00 95.31 372 ALA A N 1
ATOM 2963 C CA . ALA A 1 372 ? -18.015 -1.066 50.220 1.00 95.31 372 ALA A CA 1
ATOM 2964 C C . ALA A 1 372 ? -19.531 -1.339 50.282 1.00 95.31 372 ALA A C 1
ATOM 2966 O O . ALA A 1 372 ? -20.056 -1.647 51.354 1.00 95.31 372 ALA A O 1
ATOM 2967 N N . ASP A 1 373 ? -20.216 -1.310 49.136 1.00 93.81 373 ASP A N 1
ATOM 2968 C CA . ASP A 1 373 ? -21.648 -1.614 49.035 1.00 93.81 373 ASP A CA 1
ATOM 2969 C C . ASP A 1 373 ? -21.942 -3.081 49.435 1.00 93.81 373 ASP A C 1
ATOM 2971 O O . ASP A 1 373 ? -22.934 -3.366 50.113 1.00 93.81 373 ASP A O 1
ATOM 2975 N N . GLU A 1 374 ? -21.066 -4.032 49.082 1.00 94.75 374 GLU A N 1
ATOM 2976 C CA . GLU A 1 374 ? -21.157 -5.434 49.518 1.00 94.75 374 GLU A CA 1
ATOM 2977 C C . GLU A 1 374 ? -20.990 -5.591 51.038 1.00 94.75 374 GLU A C 1
ATOM 2979 O O . GLU A 1 374 ? -21.714 -6.373 51.668 1.00 94.75 374 GLU A O 1
ATOM 2984 N N . GLU A 1 375 ? -20.068 -4.847 51.656 1.00 95.50 375 GLU A N 1
ATOM 2985 C CA . GLU A 1 375 ? -19.905 -4.828 53.112 1.00 95.50 375 GLU A CA 1
ATOM 2986 C C . GLU A 1 375 ? -21.128 -4.236 53.823 1.00 95.50 375 GLU A C 1
ATOM 2988 O O . GLU A 1 375 ? -21.562 -4.770 54.851 1.00 95.50 375 GLU A O 1
ATOM 2993 N N . GLU A 1 376 ? -21.713 -3.164 53.285 1.00 96.00 376 GLU A N 1
ATOM 2994 C CA . GLU A 1 376 ? -22.952 -2.583 53.808 1.00 96.00 376 GLU A CA 1
ATOM 2995 C C . GLU A 1 376 ? -24.129 -3.553 53.692 1.00 96.00 376 GLU A C 1
ATOM 2997 O O . GLU A 1 376 ? -24.830 -3.792 54.679 1.00 96.00 376 GLU A O 1
ATOM 3002 N N . LEU A 1 377 ? -24.309 -4.196 52.534 1.00 94.81 377 LEU A N 1
ATOM 3003 C CA . LEU A 1 377 ? -25.329 -5.231 52.347 1.00 94.81 377 LEU A CA 1
ATOM 3004 C C . LEU A 1 377 ? -25.154 -6.390 53.328 1.00 94.81 377 LEU A C 1
ATOM 3006 O O . LEU A 1 377 ? -26.140 -6.922 53.845 1.00 94.81 377 LEU A O 1
ATOM 3010 N N . ARG A 1 378 ? -23.909 -6.780 53.616 1.00 94.81 378 ARG A N 1
ATOM 3011 C CA . ARG A 1 378 ? -23.614 -7.823 54.600 1.00 94.81 378 ARG A CA 1
ATOM 3012 C C . ARG A 1 378 ? -24.031 -7.401 56.009 1.00 94.81 378 ARG A C 1
ATOM 3014 O O . ARG A 1 378 ? -24.705 -8.183 56.679 1.00 94.81 378 ARG A O 1
ATOM 3021 N N . LYS A 1 379 ? -23.710 -6.171 56.427 1.00 95.00 379 LYS A N 1
ATOM 3022 C CA . LYS A 1 379 ? -24.150 -5.612 57.720 1.00 95.00 379 LYS A CA 1
ATOM 3023 C C . LYS A 1 379 ? -25.674 -5.565 57.821 1.00 95.00 379 LYS A C 1
ATOM 3025 O O . LYS A 1 379 ? -26.232 -6.099 58.775 1.00 95.00 379 LYS A O 1
ATOM 3030 N N . LEU A 1 380 ? -26.349 -5.023 56.806 1.00 94.81 380 LEU A N 1
ATOM 3031 C CA . LEU A 1 380 ? -27.814 -4.948 56.760 1.00 94.81 380 LEU A CA 1
ATOM 3032 C C . LEU A 1 380 ? -28.468 -6.334 56.811 1.00 94.81 380 LEU A C 1
ATOM 3034 O O . LEU A 1 380 ? -29.506 -6.517 57.446 1.00 94.81 380 LEU A O 1
ATOM 3038 N N . LYS A 1 381 ? -27.861 -7.340 56.174 1.00 95.12 381 LYS A N 1
ATOM 3039 C CA . LYS A 1 381 ? -28.344 -8.725 56.222 1.00 95.12 381 LYS A CA 1
ATOM 3040 C C . LYS A 1 381 ? -28.227 -9.333 57.624 1.00 95.12 381 LYS A C 1
ATOM 3042 O O . LYS A 1 381 ? -29.143 -10.040 58.050 1.00 95.12 381 LYS A O 1
ATOM 3047 N N . ASP A 1 382 ? -27.141 -9.055 58.339 1.00 95.06 382 ASP A N 1
ATOM 3048 C CA . ASP A 1 382 ? -26.947 -9.511 59.720 1.00 95.06 382 ASP A CA 1
ATOM 3049 C C . ASP A 1 382 ? -27.902 -8.789 60.694 1.00 95.06 382 ASP A C 1
ATOM 3051 O O . ASP A 1 382 ? -28.518 -9.424 61.557 1.00 95.06 382 ASP A O 1
ATOM 3055 N N . GLU A 1 383 ? -28.120 -7.484 60.507 1.00 94.19 383 GLU A N 1
ATOM 3056 C CA . GLU A 1 383 ? -29.131 -6.705 61.239 1.00 94.19 383 GLU A CA 1
ATOM 3057 C C . GLU A 1 383 ? -30.550 -7.235 60.992 1.00 94.19 383 GLU A C 1
ATOM 3059 O O . GLU A 1 383 ? -31.321 -7.433 61.931 1.00 94.19 383 GLU A O 1
ATOM 3064 N N . LEU A 1 384 ? -30.896 -7.560 59.744 1.00 94.06 384 LEU A N 1
ATOM 3065 C CA . LEU A 1 384 ? -32.195 -8.147 59.417 1.00 94.06 384 LEU A CA 1
ATOM 3066 C C . LEU A 1 384 ? -32.385 -9.506 60.101 1.00 94.06 384 LEU A C 1
ATOM 3068 O O . LEU A 1 384 ? -33.458 -9.783 60.639 1.00 94.06 384 LEU A O 1
ATOM 3072 N N . LYS A 1 385 ? -31.351 -10.354 60.106 1.00 94.94 385 LYS A N 1
ATOM 3073 C CA . LYS A 1 385 ? -31.403 -11.670 60.752 1.00 94.94 385 LYS A CA 1
ATOM 3074 C C . LYS A 1 385 ? -31.605 -11.545 62.262 1.00 94.94 385 LYS A C 1
ATOM 3076 O O . LYS A 1 385 ? -32.467 -12.221 62.821 1.00 94.94 385 LYS A O 1
ATOM 3081 N N . THR A 1 386 ? -30.862 -10.655 62.916 1.00 93.31 386 THR A N 1
ATOM 3082 C CA . THR A 1 386 ? -31.020 -10.403 64.357 1.00 93.31 386 THR A CA 1
ATOM 3083 C C . THR A 1 386 ? -32.400 -9.822 64.678 1.00 93.31 386 THR A C 1
ATOM 3085 O O . THR A 1 386 ? -33.054 -10.288 65.611 1.00 93.31 386 THR A O 1
ATOM 3088 N N . ALA A 1 387 ? -32.913 -8.892 63.866 1.00 91.50 387 ALA A N 1
ATOM 3089 C CA . ALA A 1 387 ? -34.271 -8.365 64.011 1.00 91.50 387 ALA A CA 1
ATOM 3090 C C . ALA A 1 387 ? -35.348 -9.456 63.845 1.00 91.50 387 ALA A C 1
ATOM 3092 O O . ALA A 1 387 ? -36.313 -9.496 64.612 1.00 91.50 387 ALA A O 1
ATOM 3093 N N . GLN A 1 388 ? -35.175 -10.377 62.891 1.00 94.38 388 GLN A N 1
ATOM 3094 C CA . GLN A 1 388 ? -36.064 -11.529 62.707 1.00 94.38 388 GLN A CA 1
ATOM 3095 C C . GLN A 1 388 ? -36.032 -12.484 63.906 1.00 94.38 388 GLN A C 1
ATOM 3097 O O . GLN A 1 388 ? -37.086 -12.932 64.355 1.00 94.38 388 GLN A O 1
ATOM 3102 N N . GLU A 1 389 ? -34.852 -12.778 64.456 1.00 94.56 389 GLU A N 1
ATOM 3103 C CA . GLU A 1 389 ? -34.705 -13.629 65.644 1.00 94.56 389 GLU A CA 1
ATOM 3104 C C . GLU A 1 389 ? -35.383 -13.007 66.875 1.00 94.56 389 GLU A C 1
ATOM 3106 O O . GLU A 1 389 ? -36.112 -13.692 67.599 1.00 94.56 389 GLU A O 1
ATOM 3111 N N . VAL A 1 390 ? -35.210 -11.697 67.077 1.00 93.81 390 VAL A N 1
ATOM 3112 C CA . VAL A 1 390 ? -35.870 -10.938 68.148 1.00 93.81 390 VAL A CA 1
ATOM 3113 C C . VAL A 1 390 ? -37.388 -10.927 67.958 1.00 93.81 390 VAL A C 1
ATOM 3115 O O . VAL A 1 390 ? -38.123 -11.234 68.896 1.00 93.81 390 VAL A O 1
ATOM 3118 N N . SER A 1 391 ? -37.875 -10.648 66.746 1.00 92.75 391 SER A N 1
ATOM 3119 C CA . SER A 1 391 ? -39.308 -10.684 66.421 1.00 92.75 391 SER A CA 1
ATOM 3120 C C . SER A 1 391 ? -39.918 -12.069 66.670 1.00 92.75 391 SER A C 1
ATOM 3122 O O . SER A 1 391 ? -40.975 -12.179 67.292 1.00 92.75 391 SER A O 1
ATOM 3124 N N . LEU A 1 392 ? -39.223 -13.141 66.274 1.00 93.50 392 LEU A N 1
ATOM 3125 C CA . LEU A 1 392 ? -39.653 -14.516 66.528 1.00 93.50 392 LEU A CA 1
ATOM 3126 C C . LEU A 1 392 ? -39.722 -14.818 68.031 1.00 93.50 392 LEU A C 1
ATOM 3128 O O . LEU A 1 392 ? -40.642 -15.506 68.478 1.00 93.50 392 LEU A O 1
ATOM 3132 N N . LYS A 1 393 ? -38.758 -14.320 68.813 1.00 94.12 393 LYS A N 1
ATOM 3133 C CA . LYS A 1 393 ? -38.745 -14.478 70.270 1.00 94.12 393 LYS A CA 1
ATOM 3134 C C . LYS A 1 393 ? -39.943 -13.776 70.911 1.00 94.12 393 LYS A C 1
ATOM 3136 O O . LYS A 1 393 ? -40.675 -14.429 71.650 1.00 94.12 393 LYS A O 1
ATOM 3141 N N . TYR A 1 394 ? -40.200 -12.517 70.552 1.00 93.19 394 TYR A N 1
ATOM 3142 C CA . TYR A 1 394 ? -41.383 -11.786 71.015 1.00 93.19 394 TYR A CA 1
ATOM 3143 C C . TYR A 1 394 ? -42.687 -12.483 70.625 1.00 93.19 394 TYR A C 1
ATOM 3145 O O . TYR A 1 394 ? -43.599 -12.575 71.439 1.00 93.19 394 TYR A O 1
ATOM 3153 N N . HIS A 1 395 ? -42.775 -13.036 69.412 1.00 91.25 395 HIS A N 1
ATOM 3154 C CA . HIS A 1 395 ? -43.956 -13.787 68.979 1.00 91.25 395 HIS A CA 1
ATOM 3155 C C . HIS A 1 395 ? -44.192 -15.046 69.822 1.00 91.25 395 HIS A C 1
ATOM 3157 O O . HIS A 1 395 ? -45.326 -15.352 70.182 1.00 91.25 395 HIS A O 1
ATOM 3163 N N . LYS A 1 396 ? -43.126 -15.778 70.172 1.00 93.69 396 LYS A N 1
ATOM 3164 C CA . LYS A 1 396 ? -43.217 -16.953 71.056 1.00 93.69 396 LYS A CA 1
ATOM 3165 C C . LYS A 1 396 ? -43.639 -16.570 72.473 1.00 93.69 396 LYS A C 1
ATOM 3167 O O . LYS A 1 396 ? -44.525 -17.217 73.018 1.00 93.69 396 LYS A O 1
ATOM 3172 N N . GLU A 1 397 ? -43.033 -15.529 73.043 1.00 92.75 397 GLU A N 1
ATOM 3173 C CA . GLU A 1 397 ? -43.395 -15.015 74.371 1.00 92.75 397 GLU A CA 1
ATOM 3174 C C . GLU A 1 397 ? -44.851 -14.530 74.397 1.00 92.75 397 GLU A C 1
ATOM 3176 O O . GLU A 1 397 ? -45.598 -14.883 75.306 1.00 92.75 397 GLU A O 1
ATOM 3181 N N . SER A 1 398 ? -45.293 -13.817 73.356 1.00 92.94 398 SER A N 1
ATOM 3182 C CA . SER A 1 398 ? -46.683 -13.376 73.214 1.00 92.94 398 SER A CA 1
ATOM 3183 C C . SER A 1 398 ? -47.662 -14.549 73.157 1.00 92.94 398 SER A C 1
ATOM 3185 O O . SER A 1 398 ? -48.705 -14.485 73.800 1.00 92.94 398 SER A O 1
ATOM 3187 N N . LYS A 1 399 ? -47.346 -15.622 72.416 1.00 92.88 399 LYS A N 1
ATOM 3188 C CA . LYS A 1 399 ? -48.191 -16.827 72.362 1.00 92.88 399 LYS A CA 1
ATOM 3189 C C . LYS A 1 399 ? -48.279 -17.539 73.705 1.00 92.88 399 LYS A C 1
ATOM 3191 O O . LYS A 1 399 ? -49.360 -17.949 74.102 1.00 92.88 399 LYS A O 1
ATOM 3196 N N . LEU A 1 400 ? -47.152 -17.668 74.400 1.00 93.25 400 LEU A N 1
ATOM 3197 C CA . LEU A 1 400 ? -47.102 -18.321 75.706 1.00 93.25 400 LEU A CA 1
ATOM 3198 C C . LEU A 1 400 ? -47.926 -17.533 76.735 1.00 93.25 400 LEU A C 1
ATOM 3200 O O . LEU A 1 400 ? -48.728 -18.110 77.459 1.00 93.25 400 LEU A O 1
ATOM 3204 N N . MET A 1 401 ? -47.828 -16.203 76.711 1.00 91.94 401 MET A N 1
ATOM 3205 C CA . MET A 1 401 ? -48.659 -15.330 77.540 1.00 91.94 401 MET A CA 1
ATOM 3206 C C . MET A 1 401 ? -50.151 -15.402 77.165 1.00 91.94 401 MET A C 1
ATOM 3208 O O . MET A 1 401 ? -51.012 -15.344 78.040 1.00 91.94 401 MET A O 1
ATOM 3212 N N . GLU A 1 402 ? -50.488 -15.555 75.881 1.00 92.75 402 GLU A N 1
ATOM 3213 C CA . GLU A 1 402 ? -51.870 -15.774 75.431 1.00 92.75 402 GLU A CA 1
ATOM 3214 C C . GLU A 1 402 ? -52.432 -17.119 75.932 1.00 92.75 402 GLU A C 1
ATOM 3216 O O . GLU A 1 402 ? -53.570 -17.172 76.404 1.00 92.75 402 GLU A O 1
ATOM 3221 N N . GLU A 1 403 ? -51.626 -18.184 75.914 1.00 93.50 403 GLU A N 1
ATOM 3222 C CA . GLU A 1 403 ? -51.967 -19.496 76.483 1.00 93.50 403 GLU A CA 1
ATOM 3223 C C . GLU A 1 403 ? -52.167 -19.432 78.006 1.00 93.50 403 GLU A C 1
ATOM 3225 O O . GLU A 1 403 ? -53.167 -19.945 78.513 1.00 93.50 403 GLU A O 1
ATOM 3230 N N . GLU A 1 404 ? -51.279 -18.756 78.741 1.00 93.12 404 GLU A N 1
ATOM 3231 C CA . GLU A 1 404 ? -51.429 -18.524 80.186 1.00 93.12 404 GLU A CA 1
ATOM 3232 C C . GLU A 1 404 ? -52.713 -17.745 80.500 1.00 93.12 404 GLU A C 1
ATOM 3234 O O . GLU A 1 404 ? -53.476 -18.109 81.398 1.00 93.12 404 GLU A O 1
ATOM 3239 N N . MET A 1 405 ? -53.006 -16.699 79.722 1.00 92.12 405 MET A N 1
ATOM 3240 C CA . MET A 1 405 ? -54.240 -15.922 79.850 1.00 92.12 405 MET A CA 1
ATOM 3241 C C . MET A 1 405 ? -55.491 -16.763 79.574 1.00 92.12 405 MET A C 1
ATOM 3243 O O . MET A 1 405 ? -56.519 -16.558 80.226 1.00 92.12 405 MET A O 1
ATOM 3247 N N . LEU A 1 406 ? -55.435 -17.701 78.624 1.00 93.06 406 LEU A N 1
ATOM 3248 C CA . LEU A 1 406 ? -56.520 -18.649 78.365 1.00 93.06 406 LEU A CA 1
ATOM 3249 C C . LEU A 1 406 ? -56.716 -19.613 79.541 1.00 93.06 406 LEU A C 1
ATOM 3251 O O . LEU A 1 406 ? -57.850 -19.775 79.995 1.00 93.06 406 LEU A O 1
ATOM 3255 N N . GLN A 1 407 ? -55.640 -20.181 80.091 1.00 92.75 407 GLN A N 1
ATOM 3256 C CA . GLN A 1 407 ? -55.707 -21.057 81.269 1.00 92.75 407 GLN A CA 1
ATOM 3257 C C . GLN A 1 407 ? -56.296 -20.332 82.484 1.00 92.75 407 GLN A C 1
ATOM 3259 O O . GLN A 1 407 ? -57.223 -20.835 83.116 1.00 92.75 407 GLN A O 1
ATOM 3264 N N . LEU A 1 408 ? -55.838 -19.108 82.760 1.00 92.62 408 LEU A N 1
ATOM 3265 C CA . LEU A 1 408 ? -56.385 -18.257 83.820 1.00 92.62 408 LEU A CA 1
ATOM 3266 C C . LEU A 1 408 ? -57.880 -17.983 83.620 1.00 92.62 408 LEU A C 1
ATOM 3268 O O . LEU A 1 408 ? -58.658 -18.050 84.573 1.00 92.62 408 LEU A O 1
ATOM 3272 N N . ARG A 1 409 ? -58.318 -17.699 82.385 1.00 92.75 409 ARG A N 1
ATOM 3273 C CA . ARG A 1 409 ? -59.748 -17.523 82.075 1.00 92.75 409 ARG A CA 1
ATOM 3274 C C . ARG A 1 409 ? -60.548 -18.794 82.355 1.00 92.75 409 ARG A C 1
ATOM 3276 O O . ARG A 1 409 ? -61.632 -18.697 82.930 1.00 92.75 409 ARG A O 1
ATOM 3283 N N . GLU A 1 410 ? -60.027 -19.966 81.995 1.00 93.25 410 GLU A N 1
ATOM 3284 C CA . GLU A 1 410 ? -60.670 -21.245 82.309 1.00 93.25 410 GLU A CA 1
ATOM 3285 C C . GLU A 1 410 ? -60.747 -21.504 83.817 1.00 93.25 410 GLU A C 1
ATOM 3287 O O . GLU A 1 410 ? -61.790 -21.930 84.312 1.00 93.25 410 GLU A O 1
ATOM 3292 N N . GLU A 1 411 ? -59.681 -21.232 84.571 1.00 92.56 411 GLU A N 1
ATOM 3293 C CA . GLU A 1 411 ? -59.658 -21.387 86.029 1.00 92.56 411 GLU A CA 1
ATOM 3294 C C . GLU A 1 411 ? -60.650 -20.453 86.723 1.00 92.56 411 GLU A C 1
ATOM 3296 O O . GLU A 1 411 ? -61.406 -20.886 87.599 1.00 92.56 411 GLU A O 1
ATOM 3301 N N . ILE A 1 412 ? -60.710 -19.190 86.294 1.00 91.12 412 ILE A N 1
ATOM 3302 C CA . ILE A 1 412 ? -61.721 -18.227 86.741 1.00 91.12 412 ILE A CA 1
ATOM 3303 C C . ILE A 1 412 ? -63.122 -18.774 86.440 1.00 91.12 412 ILE A C 1
ATOM 3305 O O . ILE A 1 412 ? -64.002 -18.770 87.300 1.00 91.12 412 ILE A O 1
ATOM 3309 N N . GLN A 1 413 ? -63.349 -19.311 85.242 1.00 92.75 413 GLN A N 1
ATOM 3310 C CA . GLN A 1 413 ? -64.644 -19.877 84.878 1.00 92.75 413 GLN A CA 1
ATOM 3311 C C . GLN A 1 413 ? -65.007 -21.105 85.734 1.00 92.75 413 GLN A C 1
ATOM 3313 O O . GLN A 1 413 ? -66.145 -21.210 86.201 1.00 92.75 413 GLN A O 1
ATOM 3318 N N . ARG A 1 414 ? -64.054 -22.008 86.001 1.00 89.31 414 ARG A N 1
ATOM 3319 C CA . ARG A 1 414 ? -64.243 -23.182 86.875 1.00 89.31 414 ARG A CA 1
ATOM 3320 C C . ARG A 1 414 ? -64.525 -22.780 88.321 1.00 89.31 414 ARG A C 1
ATOM 3322 O O . ARG A 1 414 ? -65.429 -23.335 88.951 1.00 89.31 414 ARG A O 1
ATOM 3329 N N . THR A 1 415 ? -63.792 -21.805 88.854 1.00 90.62 415 THR A N 1
ATOM 3330 C CA . THR A 1 415 ? -64.031 -21.278 90.206 1.00 90.62 415 THR A CA 1
ATOM 3331 C C . THR A 1 415 ? -65.402 -20.614 90.303 1.00 90.62 415 THR A C 1
ATOM 3333 O O . THR A 1 415 ? -66.139 -20.916 91.240 1.00 90.62 415 THR A O 1
ATOM 3336 N N . PHE A 1 416 ? -65.826 -19.834 89.303 1.00 90.94 416 PHE A N 1
ATOM 3337 C CA . PHE A 1 416 ? -67.193 -19.300 89.236 1.00 90.94 416 PHE A CA 1
ATOM 3338 C C . PHE A 1 416 ? -68.268 -20.393 89.193 1.00 90.94 416 PHE A C 1
ATOM 3340 O O . PHE A 1 416 ? -69.285 -20.276 89.877 1.00 90.94 416 PHE A O 1
ATOM 3347 N N . GLN A 1 417 ? -68.071 -21.467 88.422 1.00 89.06 417 GLN A N 1
ATOM 3348 C CA . GLN A 1 417 ? -69.006 -22.601 88.393 1.00 89.06 417 GLN A CA 1
ATOM 3349 C C . GLN A 1 417 ? -69.091 -23.313 89.750 1.00 89.06 417 GLN A C 1
ATOM 3351 O O . GLN A 1 417 ? -70.184 -23.670 90.199 1.00 89.06 417 GLN A O 1
ATOM 3356 N N . THR A 1 418 ? -67.952 -23.483 90.422 1.00 88.62 418 THR A N 1
ATOM 3357 C CA . THR A 1 418 ? -67.871 -24.097 91.754 1.00 88.62 418 THR A CA 1
ATOM 3358 C C . THR A 1 418 ? -68.567 -23.228 92.798 1.00 88.62 418 THR A C 1
ATOM 3360 O O . THR A 1 418 ? -69.377 -23.733 93.575 1.00 88.62 418 THR A O 1
ATOM 3363 N N . LEU A 1 419 ? -68.321 -21.914 92.776 1.00 88.81 419 LEU A N 1
ATOM 3364 C CA . LEU A 1 419 ? -68.995 -20.940 93.634 1.00 88.81 419 LEU A CA 1
ATOM 3365 C C . LEU A 1 419 ? -70.505 -20.949 93.404 1.00 88.81 419 LEU A C 1
ATOM 3367 O O . LEU A 1 419 ? -71.241 -21.097 94.371 1.00 88.81 419 LEU A O 1
ATOM 3371 N N . ARG A 1 420 ? -70.974 -20.913 92.149 1.00 88.75 420 ARG A N 1
ATOM 3372 C CA . ARG A 1 420 ? -72.409 -21.040 91.832 1.00 88.75 420 ARG A CA 1
ATOM 3373 C C . ARG A 1 420 ? -73.015 -22.328 92.376 1.00 88.75 420 ARG A C 1
ATOM 3375 O O . ARG A 1 420 ? -74.120 -22.313 92.906 1.00 88.75 420 ARG A O 1
ATOM 3382 N N . SER A 1 421 ? -72.309 -23.447 92.234 1.00 87.38 421 SER A N 1
ATOM 3383 C CA . SER A 1 421 ? -72.780 -24.743 92.736 1.00 87.38 421 SER A CA 1
ATOM 3384 C C . SER A 1 421 ? -72.843 -24.756 94.267 1.00 87.38 421 SER A C 1
ATOM 3386 O O . SER A 1 421 ? -73.798 -25.271 94.841 1.00 87.38 421 SER A O 1
ATOM 3388 N N . SER A 1 422 ? -71.860 -24.140 94.933 1.00 86.75 422 SER A N 1
ATOM 3389 C CA . SER A 1 422 ? -71.833 -23.969 96.389 1.00 86.75 422 SER A CA 1
ATOM 3390 C C . SER A 1 422 ? -72.933 -23.031 96.889 1.00 86.75 422 SER A C 1
ATOM 3392 O O . SER A 1 422 ? -73.588 -23.346 97.879 1.00 86.75 422 SER A O 1
ATOM 3394 N N . GLU A 1 423 ? -73.172 -21.909 96.207 1.00 87.94 423 GLU A N 1
ATOM 3395 C CA . GLU A 1 423 ? -74.275 -20.991 96.505 1.00 87.94 423 GLU A CA 1
ATOM 3396 C C . GLU A 1 423 ? -75.619 -21.692 96.364 1.00 87.94 423 GLU A C 1
ATOM 3398 O O . GLU A 1 423 ? -76.421 -21.633 97.291 1.00 87.94 423 GLU A O 1
ATOM 3403 N N . LYS A 1 424 ? -75.824 -22.440 95.274 1.00 88.00 424 LYS A N 1
ATOM 3404 C CA . LYS A 1 424 ? -77.033 -23.242 95.081 1.00 88.00 424 LYS A CA 1
ATOM 3405 C C . LYS A 1 424 ? -77.217 -24.270 96.199 1.00 88.00 424 LYS A C 1
ATOM 3407 O O . LYS A 1 424 ? -78.295 -24.356 96.767 1.00 88.00 424 LYS A O 1
ATOM 3412 N N . PHE A 1 425 ? -76.161 -24.990 96.582 1.00 87.69 425 PHE A N 1
ATOM 3413 C CA . PHE A 1 425 ? -76.218 -25.932 97.705 1.00 87.69 425 PHE A CA 1
ATOM 3414 C C . PHE A 1 425 ? -76.566 -25.247 99.037 1.00 87.69 425 PHE A C 1
ATOM 3416 O O . PHE A 1 425 ? -77.353 -25.776 99.819 1.00 87.69 425 PHE A O 1
ATOM 3423 N N . ARG A 1 426 ? -75.999 -24.063 99.308 1.00 86.44 426 ARG A N 1
ATOM 3424 C CA . ARG A 1 426 ? -76.343 -23.265 100.497 1.00 86.44 426 ARG A CA 1
ATOM 3425 C C . ARG A 1 426 ? -77.790 -22.783 100.454 1.00 86.44 426 ARG A C 1
ATOM 3427 O O . ARG A 1 426 ? -78.443 -22.744 101.493 1.00 86.44 426 ARG A O 1
ATOM 3434 N N . GLU A 1 427 ? -78.288 -22.416 99.279 1.00 87.94 427 GLU A N 1
ATOM 3435 C CA . GLU A 1 427 ? -79.674 -22.007 99.080 1.00 87.94 427 GLU A CA 1
ATOM 3436 C C . GLU A 1 427 ? -80.641 -23.180 99.284 1.00 87.94 427 GLU A C 1
ATOM 3438 O O . GLU A 1 427 ? -81.600 -23.038 100.041 1.00 87.94 427 GLU A O 1
ATOM 3443 N N . ASP A 1 428 ? -80.324 -24.357 98.738 1.00 88.69 428 ASP A N 1
ATOM 3444 C CA . ASP A 1 428 ? -81.062 -25.604 98.963 1.00 88.69 428 ASP A CA 1
ATOM 3445 C C . ASP A 1 428 ? -81.058 -25.995 100.456 1.00 88.69 428 ASP A C 1
ATOM 3447 O O . ASP A 1 428 ? -82.103 -26.326 101.016 1.00 88.69 428 ASP A O 1
ATOM 3451 N N . GLN A 1 429 ? -79.916 -25.886 101.154 1.00 87.75 429 GLN A N 1
ATOM 3452 C CA . GLN A 1 429 ? -79.842 -26.085 102.611 1.00 87.75 429 GLN A CA 1
ATOM 3453 C C . GLN A 1 429 ? -80.701 -25.082 103.383 1.00 87.75 429 GLN A C 1
ATOM 3455 O O . GLN A 1 429 ? -81.375 -25.459 104.342 1.00 87.75 429 GLN A O 1
ATOM 3460 N N . ARG A 1 430 ? -80.677 -23.802 102.992 1.00 88.44 430 ARG A N 1
ATOM 3461 C CA . ARG A 1 430 ? -81.492 -22.761 103.625 1.00 88.44 430 ARG A CA 1
ATOM 3462 C C . ARG A 1 430 ? -82.979 -23.062 103.451 1.00 88.44 430 ARG A C 1
ATOM 3464 O O . ARG A 1 430 ? -83.722 -22.941 104.420 1.00 88.44 430 ARG A O 1
ATOM 3471 N N . LEU A 1 431 ? -83.394 -23.473 102.252 1.00 88.50 431 LEU A N 1
ATOM 3472 C CA . LEU A 1 431 ? -84.768 -23.883 101.962 1.00 88.50 431 LEU A CA 1
ATOM 3473 C C . LEU A 1 431 ? -85.174 -25.101 102.800 1.00 88.50 431 LEU A C 1
ATOM 3475 O O . LEU A 1 431 ? -86.217 -25.061 103.444 1.00 88.50 431 LEU A O 1
ATOM 3479 N N . ALA A 1 432 ? -84.326 -26.130 102.885 1.00 85.81 432 ALA A N 1
ATOM 3480 C CA . ALA A 1 432 ? -84.588 -27.314 103.705 1.00 85.81 432 ALA A CA 1
ATOM 3481 C C . ALA A 1 432 ? -84.710 -26.983 105.205 1.00 85.81 432 ALA A C 1
ATOM 3483 O O . ALA A 1 432 ? -85.602 -27.485 105.888 1.00 85.81 432 ALA A O 1
ATOM 3484 N N . LEU A 1 433 ? -83.847 -26.104 105.729 1.00 87.06 433 LEU A N 1
ATOM 3485 C CA . LEU A 1 433 ? -83.941 -25.621 107.111 1.00 87.06 433 LEU A CA 1
ATOM 3486 C C . LEU A 1 433 ? -85.216 -24.805 107.349 1.00 87.06 433 LEU A C 1
ATOM 3488 O O . LEU A 1 433 ? -85.842 -24.939 108.399 1.00 87.06 433 LEU A O 1
ATOM 3492 N N . GLN A 1 434 ? -85.614 -23.972 106.386 1.00 84.69 434 GLN A N 1
ATOM 3493 C CA . GLN A 1 434 ? -86.854 -23.202 106.451 1.00 84.69 434 GLN A CA 1
ATOM 3494 C C . GLN A 1 434 ? -88.085 -24.122 106.437 1.00 84.69 434 GLN A C 1
ATOM 3496 O O . GLN A 1 434 ? -89.030 -23.888 107.188 1.00 84.69 434 GLN A O 1
ATOM 3501 N N . GLU A 1 435 ? -88.051 -25.195 105.645 1.00 86.50 435 GLU A N 1
ATOM 3502 C CA . GLU A 1 435 ? -89.089 -26.224 105.616 1.00 86.50 435 GLU A CA 1
ATOM 3503 C C . GLU A 1 435 ? -89.156 -27.007 106.937 1.00 86.50 435 GLU A C 1
ATOM 3505 O O . GLU A 1 435 ? -90.242 -27.179 107.485 1.00 86.50 435 GLU A O 1
ATOM 3510 N N . GLN A 1 436 ? -88.017 -27.397 107.522 1.00 83.94 436 GLN A N 1
ATOM 3511 C CA . GLN A 1 436 ? -87.975 -28.017 108.856 1.00 83.94 436 GLN A CA 1
ATOM 3512 C C . GLN A 1 436 ? -88.516 -27.092 109.956 1.00 83.94 436 GLN A C 1
ATOM 3514 O O . GLN A 1 436 ? -89.252 -27.542 110.838 1.00 83.94 436 GLN A O 1
ATOM 3519 N N . LEU A 1 437 ? -88.180 -25.799 109.911 1.00 84.25 437 LEU A N 1
ATOM 3520 C CA . LEU A 1 437 ? -88.732 -24.779 110.809 1.00 84.25 437 LEU A CA 1
ATOM 3521 C C . LEU A 1 437 ? -90.253 -24.666 110.667 1.00 84.25 437 LEU A C 1
ATOM 3523 O O . LEU A 1 437 ? -90.963 -24.587 111.667 1.00 84.25 437 LEU A O 1
ATOM 3527 N N . LEU A 1 438 ? -90.765 -24.703 109.438 1.00 85.25 438 LEU A N 1
ATOM 3528 C CA . LEU A 1 438 ? -92.201 -24.681 109.184 1.00 85.25 438 LEU A CA 1
ATOM 3529 C C . LEU A 1 438 ? -92.882 -25.960 109.697 1.00 85.25 438 LEU A C 1
ATOM 3531 O O . LEU A 1 438 ? -93.899 -25.879 110.379 1.00 85.25 438 LEU A O 1
ATOM 3535 N N . GLN A 1 439 ? -92.308 -27.137 109.437 1.00 83.31 439 GLN A N 1
ATOM 3536 C CA . GLN A 1 439 ? -92.830 -28.416 109.933 1.00 83.31 439 GLN A CA 1
ATOM 3537 C C . GLN A 1 439 ? -92.846 -28.478 111.466 1.00 83.31 439 GLN A C 1
ATOM 3539 O O . GLN A 1 439 ? -93.821 -28.942 112.053 1.00 83.31 439 GLN A O 1
ATOM 3544 N N . THR A 1 440 ? -91.804 -27.973 112.131 1.00 80.31 440 THR A N 1
ATOM 3545 C CA . THR A 1 440 ? -91.763 -27.892 113.601 1.00 80.31 440 THR A CA 1
ATOM 3546 C C . THR A 1 440 ? -92.760 -26.880 114.153 1.00 80.31 440 THR A C 1
ATOM 3548 O O . THR A 1 440 ? -93.384 -27.165 115.172 1.00 80.31 440 THR A O 1
ATOM 3551 N N . GLN A 1 441 ? -92.980 -25.744 113.483 1.00 81.75 441 GLN A N 1
ATOM 3552 C CA . GLN A 1 441 ? -94.055 -24.809 113.836 1.00 81.75 441 GLN A CA 1
ATOM 3553 C C . GLN A 1 441 ? -95.439 -25.454 113.709 1.00 81.75 441 GLN A C 1
ATOM 3555 O O . GLN A 1 441 ? -96.239 -25.336 114.634 1.00 81.75 441 GLN A O 1
ATOM 3560 N N . ILE A 1 442 ? -95.698 -26.187 112.620 1.00 81.19 442 ILE A N 1
ATOM 3561 C CA . ILE A 1 442 ? -96.946 -26.938 112.419 1.00 81.19 442 ILE A CA 1
ATOM 3562 C C . ILE A 1 442 ? -97.123 -27.989 113.525 1.00 81.19 442 ILE A C 1
ATOM 3564 O O . ILE A 1 442 ? -98.178 -28.036 114.151 1.00 81.19 442 ILE A O 1
ATOM 3568 N N . ALA A 1 443 ? -96.090 -28.777 113.837 1.00 76.31 443 ALA A N 1
ATOM 3569 C CA . ALA A 1 443 ? -96.139 -29.771 114.912 1.00 76.31 443 ALA A CA 1
ATOM 3570 C C . ALA A 1 443 ? -96.402 -29.138 116.296 1.00 76.31 443 ALA A C 1
ATOM 3572 O O . ALA A 1 443 ? -97.202 -29.654 117.076 1.00 76.31 443 ALA A O 1
ATOM 3573 N N . LEU A 1 444 ? -95.788 -27.984 116.585 1.00 77.25 444 LEU A N 1
ATOM 3574 C CA . LEU A 1 444 ? -96.050 -27.189 117.793 1.00 77.25 444 LEU A CA 1
ATOM 3575 C C . LEU A 1 444 ? -97.491 -26.662 117.843 1.00 77.25 444 LEU A C 1
ATOM 3577 O O . LEU A 1 444 ? -98.102 -26.625 118.912 1.00 77.25 444 LEU A O 1
ATOM 3581 N N . GLU A 1 445 ? -98.054 -26.246 116.709 1.00 75.62 445 GLU A N 1
ATOM 3582 C CA . GLU A 1 445 ? -99.459 -25.841 116.619 1.00 75.62 445 GLU A CA 1
ATOM 3583 C C . GLU A 1 445 ? -100.424 -27.021 116.787 1.00 75.62 445 GLU A C 1
ATOM 3585 O O . GLU A 1 445 ? -101.472 -26.869 117.417 1.00 75.62 445 GLU A O 1
ATOM 3590 N N . GLU A 1 446 ? -100.078 -28.204 116.282 1.00 75.75 446 GLU A N 1
ATOM 3591 C CA . GLU A 1 446 ? -100.850 -29.430 116.488 1.00 75.75 446 GLU A CA 1
ATOM 3592 C C . GLU A 1 446 ? -100.814 -29.904 117.949 1.00 75.75 446 GLU A C 1
ATOM 3594 O O . GLU A 1 446 ? -101.856 -30.281 118.491 1.00 75.75 446 GLU A O 1
ATOM 3599 N N . GLU A 1 447 ? -99.670 -29.814 118.637 1.00 69.06 447 GLU A N 1
ATOM 3600 C CA . GLU A 1 447 ? -99.605 -30.049 120.087 1.00 69.06 447 GLU A CA 1
ATOM 3601 C C . GLU A 1 447 ? -100.432 -29.026 120.877 1.00 69.06 447 GLU A C 1
ATOM 3603 O O . GLU A 1 447 ? -101.164 -29.401 121.798 1.00 69.06 447 GLU A O 1
ATOM 3608 N N . ARG A 1 448 ? -100.401 -27.745 120.483 1.00 67.75 448 ARG A N 1
ATOM 3609 C CA . ARG A 1 448 ? -101.256 -26.697 121.071 1.00 67.75 448 ARG A CA 1
ATOM 3610 C C . ARG A 1 448 ? -102.750 -26.942 120.847 1.00 67.75 448 ARG A C 1
ATOM 3612 O O . ARG A 1 448 ? -103.561 -26.492 121.653 1.00 67.75 448 ARG A O 1
ATOM 3619 N N . LYS A 1 449 ? -103.130 -27.642 119.774 1.00 63.62 449 LYS A N 1
ATOM 3620 C CA . LYS A 1 449 ? -104.519 -28.060 119.520 1.00 63.62 449 LYS A CA 1
ATOM 3621 C C . LYS A 1 449 ? -104.925 -29.308 120.306 1.00 63.62 449 LYS A C 1
ATOM 3623 O O . LYS A 1 449 ? -106.102 -29.436 120.601 1.00 63.62 449 LYS A O 1
ATOM 3628 N N . LYS A 1 450 ? -103.990 -30.194 120.668 1.00 58.81 450 LYS A N 1
ATOM 3629 C CA . LYS A 1 450 ? -104.244 -31.365 121.538 1.00 58.81 450 LYS A CA 1
ATOM 3630 C C . LYS A 1 450 ? -104.323 -31.021 123.031 1.00 58.81 450 LYS A C 1
ATOM 3632 O O . LYS A 1 450 ? -104.813 -31.827 123.813 1.00 58.81 450 LYS A O 1
ATOM 3637 N N . THR A 1 451 ? -103.813 -29.855 123.424 1.00 54.47 451 THR A N 1
ATOM 3638 C CA . THR A 1 451 ? -103.833 -29.337 124.807 1.00 54.47 451 THR A CA 1
ATOM 3639 C C . THR A 1 451 ? -104.984 -28.357 125.083 1.00 54.47 451 THR A C 1
ATOM 3641 O O . THR A 1 451 ? -105.054 -27.786 126.171 1.00 54.47 451 THR A O 1
ATOM 3644 N N . ARG A 1 452 ? -105.898 -28.181 124.123 1.00 46.41 452 ARG A N 1
ATOM 3645 C CA . ARG A 1 452 ? -107.209 -27.537 124.284 1.00 46.41 452 ARG A CA 1
ATOM 3646 C C . ARG A 1 452 ? -108.296 -28.587 124.141 1.00 46.41 452 ARG A C 1
ATOM 3648 O O . ARG A 1 452 ? -109.327 -28.421 124.825 1.00 46.41 452 ARG A O 1
#

Radius of gyration: 66.85 Å; Cα contacts (8 Å, |Δi|>4): 63; chains: 1; bounding box: 178×59×225 Å

Foldseek 3Di:
DDDDPPDPDDLDDLVQLLCLCLDPDPVSNLVSLLSVVVVQPCVQCPPPPLNVCSPPPVPVVVVVDDVLVVLVSSLVSLVRCVVVPNDDSSVSSNVSSVVVVVVVVPPDDPPPVVVVVVVVVVVVVVVVVVVVVVVVVVVVPPPDDDDDDDDDDDDDPDPPVVVVVVVVVVVVVVVVVVVVVVVVVVVVVVVVVVVVVVVVVVVVVVVVVVVVVVVVVVVVVVVVVVVVVVVVVVVVVVVVVVVVVVPDDDDDDDDPPVVVVVVVVVVVVVVVVVVVVVVVVVVVVVVVVVVVVVVVVVVVVVVVVVVVVVVVVVVVVVVVVVVVVVVVVVVVVVVVVVVVVVVVVVVVVVVVVVVVVVVVVVVVVVVVVVVVVVVVVVVVVVVVVVVVVVVVVVVVVVVVVVVVVVVVVVVVVVVVVVVVVVVVVVVVVVVVVVVVVVVVVVVVVVVVVVVD

Secondary structure (DSSP, 8-state):
--------PPPPPHHHHHHHHT-SSHHHHHHHHHHHHHHS-GGGTTT-HHHHHHHH-HHHHHHH--HHHHHHHHHHHHHHHHHTT--TTHHHHHHHHHHHHHHHHTSSS-HHHHHHHHHHHHHHHHHHHHHHHHHHHHTSSSSS---------------HHHHHHHHHHHHHHHHHHHHHHHHHHHHHHHHHHHHHHHHHHHHHHHHHHHHHHHHHHHHHHHHHHHHHHHHHHHHHHHHHHHHHTT---------TTHHHHHHHHHHHHHHHHHHHHHHHHHHHHHHHHHHHHHHHHHHHHHHHHHHHHHHHHHHHHHHHHHHHHHHHHHHHHHHHHHHHHHHHHHHHHHHHHHHHHHHHHHHHHHHHHHHHHHHHHHHHHHHHHHHHHHHHHHHHHHHHHHHHHHHHHHHHHHHHHHHHHHHHHHHHHHHHHHHHHHHHHHHHHHHHHHT-